Protein AF-A0A3N1KIN8-F1 (afdb_monomer)

Foldseek 3Di:
DDDPDDAPQFPDDDPQEGEGEDADLEDWFAPSNLVVLPDDDPRHAYEYEYEQSHWYAQLRVVSCVVSVHFYWYQYPVRWIAGLPQRHTDPDPNSSSDRPDDDPPPPDPPPDPDGDADAEDPPWAKKKKKKWKFWAFPDPPDWPCPLQQLLQCLFQVDHWQFKDQTPPTDDGDDRNVVVVVQVVPPQDKGKMWIHDRQKTWIWIWHDDPGTIMIIIIMIGTQDPDDPDPDDPDDSFQSSLVSNLVSVLVCQAVTFIAKMWMKIFIDDSSNIGGSGDGDDIATFKMKHTQLRCVVLVDDQVLQPAPDRWDWGHDPLRTITIDTQATPVGGSPVSVVSRVVSSPDVSVCLSPDPPVCVSRVCVCVVSVVNPPDDPDPDPPPPDDDDDDDDDDDD

Mean predicted aligned error: 9.49 Å

Sequence (391 aa):
MGTPIRHPLIDAVSARVVRVDSWSRVVRLSAPLADLLARRRGRRRIVLVTGESSRLTVGTRAALVHAGAAWAVRDEHGDLRDGLTGSPYADLDSAGWPPSPPEDLSRQEVAPEPIVVQEAVDTIAQLSVDLTVLHRPDHDTTLGGAVEVLSRAVAGATPDRWGETEPLRRPWDRWVLTQSARHAAPELVRVVVEGPGLSGTLTARVTENGIEETTALTITVPAVTPAGGGETDPVDAAVGRLTEALSEIARTSVPTFALVVAREGEPDRSVRAVTYPPPNPVVLLIGAPSVQRLGLTVSTIPVPRPVTVVGRPRLPAYVVPLGDAATSGWDALHDTLDAVGPERLAEMVSPPLLEAWEDDLDEHDLLHEHWRADTDASASDTDEEAPPGAP

pLDDT: mean 83.65, std 17.9, range [36.03, 98.31]

Radius of gyration: 24.54 Å; Cα contacts (8 Å, |Δi|>4): 753; chains: 1; bounding box: 105×57×59 Å

Structure (mmCIF, N/CA/C/O backbone):
data_AF-A0A3N1KIN8-F1
#
_entry.id   AF-A0A3N1KIN8-F1
#
loop_
_atom_site.group_PDB
_atom_site.id
_atom_site.type_symbol
_atom_site.label_atom_id
_atom_site.label_alt_id
_atom_site.label_comp_id
_atom_site.label_asym_id
_atom_site.label_entity_id
_atom_site.label_seq_id
_atom_site.pdbx_PDB_ins_code
_atom_site.Cartn_x
_atom_site.Cartn_y
_atom_site.Cartn_z
_atom_site.occupancy
_atom_site.B_iso_or_equiv
_atom_site.auth_seq_id
_atom_site.auth_comp_id
_atom_site.auth_asym_id
_atom_site.auth_atom_id
_atom_site.pdbx_PDB_model_num
ATOM 1 N N . MET A 1 1 ? 16.669 -29.750 -15.609 1.00 39.16 1 MET A N 1
ATOM 2 C CA . MET A 1 1 ? 16.759 -28.522 -16.430 1.00 39.16 1 MET A CA 1
ATOM 3 C C . MET A 1 1 ? 15.415 -27.823 -16.359 1.00 39.16 1 MET A C 1
ATOM 5 O O . MET A 1 1 ? 14.442 -28.398 -16.821 1.00 39.16 1 MET A O 1
ATOM 9 N N . GLY A 1 2 ? 15.331 -26.662 -15.704 1.00 47.56 2 GLY A N 1
ATOM 10 C CA . GLY A 1 2 ? 14.076 -25.907 -15.634 1.00 47.56 2 GLY A CA 1
ATOM 11 C C . GLY A 1 2 ? 13.705 -25.361 -17.011 1.00 47.56 2 GLY A C 1
ATOM 12 O O . GLY A 1 2 ? 14.577 -24.860 -17.721 1.00 47.56 2 GLY A O 1
ATOM 13 N N . THR A 1 3 ? 12.437 -25.489 -17.394 1.00 50.44 3 THR A N 1
ATOM 14 C CA . THR A 1 3 ? 11.891 -24.977 -18.654 1.00 50.44 3 THR A CA 1
ATOM 15 C C . THR A 1 3 ? 12.267 -23.498 -18.823 1.00 50.44 3 THR A C 1
ATOM 17 O O . THR A 1 3 ? 12.082 -22.725 -17.878 1.00 50.44 3 THR A O 1
ATOM 20 N N . PRO A 1 4 ? 12.816 -23.068 -19.976 1.00 59.78 4 PRO A N 1
ATOM 21 C CA . PRO A 1 4 ? 13.121 -21.660 -20.192 1.00 59.78 4 PRO A CA 1
ATOM 22 C C . PRO A 1 4 ? 11.828 -20.849 -20.089 1.00 59.78 4 PRO A C 1
ATOM 24 O O . PRO A 1 4 ? 10.831 -21.177 -20.733 1.00 59.78 4 PRO A O 1
ATOM 27 N N . ILE A 1 5 ? 11.844 -19.798 -19.269 1.00 66.25 5 ILE A N 1
ATOM 28 C CA . ILE A 1 5 ? 10.717 -18.876 -19.140 1.00 66.25 5 ILE A CA 1
ATOM 29 C C . ILE A 1 5 ? 10.593 -18.152 -20.480 1.00 66.25 5 ILE A C 1
ATOM 31 O O . ILE A 1 5 ? 11.391 -17.274 -20.791 1.00 66.25 5 ILE A O 1
ATOM 35 N N . ARG A 1 6 ? 9.625 -18.563 -21.299 1.00 81.06 6 ARG A N 1
ATOM 36 C CA . ARG A 1 6 ? 9.268 -17.873 -22.537 1.00 81.06 6 ARG A CA 1
ATOM 37 C C . ARG A 1 6 ? 8.105 -16.945 -22.237 1.00 81.06 6 ARG A C 1
ATOM 39 O O . ARG A 1 6 ? 7.020 -17.409 -21.889 1.00 81.06 6 ARG A O 1
ATOM 46 N N . HIS A 1 7 ? 8.346 -15.649 -22.350 1.00 90.06 7 HIS A N 1
ATOM 47 C CA . HIS A 1 7 ? 7.322 -14.626 -22.207 1.00 90.06 7 HIS A CA 1
ATOM 48 C C . HIS A 1 7 ? 7.693 -13.425 -23.090 1.00 90.06 7 HIS A C 1
ATOM 50 O O . HIS A 1 7 ? 8.867 -13.061 -23.114 1.00 90.06 7 HIS A O 1
ATOM 56 N N . PRO A 1 8 ? 6.738 -12.808 -23.811 1.00 91.75 8 PRO A N 1
ATOM 57 C CA . PRO A 1 8 ? 7.026 -11.754 -24.791 1.00 91.75 8 PRO A CA 1
ATOM 58 C C . PRO A 1 8 ? 7.657 -10.486 -24.200 1.00 91.75 8 PRO A C 1
ATOM 60 O O . PRO A 1 8 ? 8.346 -9.779 -24.916 1.00 91.75 8 PRO A O 1
ATOM 63 N N . LEU A 1 9 ? 7.444 -10.209 -22.910 1.00 94.38 9 LEU A N 1
ATOM 64 C CA . LEU A 1 9 ? 8.088 -9.087 -22.204 1.00 94.38 9 LEU A CA 1
ATOM 65 C C . LEU A 1 9 ? 9.525 -9.355 -21.731 1.00 94.38 9 LEU A C 1
ATOM 67 O O . LEU A 1 9 ? 10.092 -8.517 -21.045 1.00 94.38 9 LEU A O 1
ATOM 71 N N . ILE A 1 10 ? 10.090 -10.538 -21.970 1.00 95.31 10 ILE A N 1
ATOM 72 C CA . ILE A 1 10 ? 11.454 -10.822 -21.514 1.00 95.31 10 ILE A CA 1
ATOM 73 C C . ILE A 1 10 ? 12.436 -10.317 -22.561 1.00 95.31 10 ILE A C 1
ATOM 75 O O . ILE A 1 10 ? 12.529 -10.897 -23.642 1.00 95.31 10 ILE A O 1
ATOM 79 N N . ASP A 1 11 ? 13.208 -9.298 -22.198 1.00 95.38 11 ASP A N 1
ATOM 80 C CA . ASP A 1 11 ? 14.265 -8.747 -23.049 1.00 95.38 11 ASP A CA 1
ATOM 81 C C . ASP A 1 11 ? 15.576 -9.523 -22.896 1.00 95.38 11 ASP A C 1
ATOM 83 O O . ASP A 1 11 ? 16.303 -9.741 -23.865 1.00 95.38 11 ASP A O 1
ATOM 87 N N . ALA A 1 12 ? 15.880 -9.985 -21.678 1.00 93.75 12 ALA A N 1
ATOM 88 C CA . ALA A 1 12 ? 17.061 -10.800 -21.410 1.00 93.75 12 ALA A CA 1
ATOM 89 C C . ALA A 1 12 ? 16.883 -11.708 -20.186 1.00 93.75 12 ALA A C 1
ATOM 91 O O . ALA A 1 12 ? 16.099 -11.436 -19.274 1.00 93.75 12 ALA A O 1
ATOM 92 N N . VAL A 1 13 ? 17.660 -12.789 -20.146 1.00 92.62 13 VAL A N 1
ATOM 93 C CA . VAL A 1 13 ? 17.747 -13.696 -18.996 1.00 92.62 13 VAL A CA 1
ATOM 94 C C . VAL A 1 13 ? 19.211 -13.936 -18.673 1.00 92.62 13 VAL A C 1
ATOM 96 O O . VAL A 1 13 ? 19.989 -14.290 -19.555 1.00 92.62 13 VAL A O 1
ATOM 99 N N . SER A 1 14 ? 19.567 -13.794 -17.403 1.00 90.88 14 SER A N 1
ATOM 100 C CA . SER A 1 14 ? 20.903 -14.073 -16.884 1.00 90.88 14 SER A CA 1
ATOM 101 C C . SER A 1 14 ? 20.879 -15.233 -15.876 1.00 90.88 14 SER A C 1
ATOM 103 O O . SER A 1 14 ? 19.905 -15.998 -15.773 1.00 90.88 14 SER A O 1
ATOM 105 N N . ALA A 1 15 ? 21.968 -15.397 -15.119 1.00 87.56 15 ALA A N 1
ATOM 106 C CA . ALA A 1 15 ? 22.037 -16.387 -14.051 1.00 87.56 15 ALA A CA 1
ATOM 107 C C . ALA A 1 15 ? 21.020 -16.089 -12.936 1.00 87.56 15 ALA A C 1
ATOM 109 O O . ALA A 1 15 ? 20.401 -17.022 -12.417 1.00 87.56 15 ALA A O 1
ATOM 110 N N . ARG A 1 16 ? 20.816 -14.805 -12.607 1.00 90.94 16 ARG A N 1
ATOM 111 C CA . ARG A 1 16 ? 20.023 -14.357 -11.447 1.00 90.94 16 ARG A CA 1
ATOM 112 C C . ARG A 1 16 ? 18.788 -13.543 -11.802 1.00 90.94 16 ARG A C 1
ATOM 114 O O . ARG A 1 16 ? 17.890 -13.437 -10.972 1.00 90.94 16 ARG A O 1
ATOM 121 N N . VAL A 1 17 ? 18.708 -13.003 -13.014 1.00 94.06 17 VAL A N 1
ATOM 122 C CA . VAL A 1 17 ? 17.689 -12.018 -13.378 1.00 94.06 17 VAL A CA 1
ATOM 123 C C . VAL A 1 17 ? 16.919 -12.416 -14.632 1.00 94.06 17 VAL A C 1
ATOM 125 O O . VAL A 1 17 ? 17.448 -13.008 -15.574 1.00 94.06 17 VAL A O 1
ATOM 128 N N . VAL A 1 18 ? 15.632 -12.079 -14.631 1.00 95.00 18 VAL A N 1
ATOM 129 C CA . VAL A 1 18 ? 14.815 -11.931 -15.836 1.00 95.00 18 VAL A CA 1
ATOM 130 C C . VAL A 1 18 ? 14.570 -10.439 -16.040 1.00 95.00 18 VAL A C 1
ATOM 132 O O . VAL A 1 18 ? 13.859 -9.823 -15.246 1.00 95.00 18 VAL A O 1
ATOM 135 N N . ARG A 1 19 ? 15.177 -9.867 -17.081 1.00 95.94 19 ARG A N 1
ATOM 136 C CA . ARG A 1 19 ? 15.114 -8.438 -17.395 1.00 95.94 19 ARG A CA 1
ATOM 137 C C . ARG A 1 19 ? 13.885 -8.116 -18.231 1.00 95.94 19 ARG A C 1
ATOM 139 O O . ARG A 1 19 ? 13.592 -8.829 -19.191 1.00 95.94 19 ARG A O 1
ATOM 146 N N . VAL A 1 20 ? 13.242 -7.013 -17.871 1.00 97.25 20 VAL A N 1
ATOM 147 C CA . VAL A 1 20 ? 12.168 -6.369 -18.627 1.00 97.25 20 VAL A CA 1
ATOM 148 C C . VAL A 1 20 ? 12.516 -4.895 -18.744 1.00 97.25 20 VAL A C 1
ATOM 150 O O . VAL A 1 20 ? 12.663 -4.235 -17.722 1.00 97.25 20 VAL A O 1
ATOM 153 N N . ASP A 1 21 ? 12.648 -4.368 -19.949 1.00 97.12 21 ASP A N 1
ATOM 154 C CA . ASP A 1 21 ? 12.870 -2.951 -20.198 1.00 97.12 21 ASP A CA 1
ATOM 155 C C . ASP A 1 21 ? 11.537 -2.231 -20.433 1.00 97.12 21 ASP A C 1
ATOM 157 O O . ASP A 1 21 ? 10.644 -2.708 -21.134 1.00 97.12 21 ASP A O 1
ATOM 161 N N . SER A 1 22 ? 11.405 -1.030 -19.875 1.00 96.88 22 SER A N 1
ATOM 162 C CA . SER A 1 22 ? 10.312 -0.117 -20.191 1.00 96.88 22 SER A CA 1
ATOM 163 C C . SER A 1 22 ? 10.842 1.287 -20.438 1.00 96.88 22 SER A C 1
ATOM 165 O O . SER A 1 22 ? 11.541 1.871 -19.614 1.00 96.88 22 SER A O 1
ATOM 167 N N . TRP A 1 23 ? 10.432 1.851 -21.569 1.00 94.31 23 TRP A N 1
ATOM 168 C CA . TRP A 1 23 ? 10.752 3.219 -21.988 1.00 94.31 23 TRP A CA 1
ATOM 169 C C . TRP A 1 23 ? 9.580 4.185 -21.761 1.00 94.31 23 TRP A C 1
ATOM 171 O O . TRP A 1 23 ? 9.584 5.318 -22.239 1.00 94.31 23 TRP A O 1
ATOM 181 N N . SER A 1 24 ? 8.531 3.722 -21.077 1.00 96.44 24 SER A N 1
ATOM 182 C CA . SER A 1 24 ? 7.330 4.517 -20.833 1.00 96.44 24 SER A CA 1
ATOM 183 C C . SER A 1 24 ? 7.568 5.517 -19.707 1.00 96.44 24 SER A C 1
ATOM 185 O O . SER A 1 24 ? 7.981 5.126 -18.621 1.00 96.44 24 SER A O 1
ATOM 187 N N . ARG A 1 25 ? 7.186 6.784 -19.918 1.00 96.50 25 ARG A N 1
ATOM 188 C CA . ARG A 1 25 ? 7.191 7.799 -18.845 1.00 96.50 25 ARG A CA 1
ATOM 189 C C . ARG A 1 25 ? 6.332 7.393 -17.648 1.00 96.50 25 ARG A C 1
ATOM 191 O O . ARG A 1 25 ? 6.679 7.705 -16.520 1.00 96.50 25 ARG A O 1
ATOM 198 N N . VAL A 1 26 ? 5.220 6.699 -17.892 1.00 97.56 26 VAL A N 1
ATOM 199 C CA . VAL A 1 26 ? 4.364 6.120 -16.851 1.00 97.56 26 VAL A CA 1
ATOM 200 C C . VAL A 1 26 ? 4.258 4.625 -17.104 1.00 97.56 26 VAL A C 1
ATOM 202 O O . VAL A 1 26 ? 3.657 4.204 -18.094 1.00 97.56 26 VAL A O 1
ATOM 205 N N . VAL A 1 27 ? 4.849 3.822 -16.224 1.00 98.12 27 VAL A N 1
ATOM 206 C CA . VAL A 1 27 ? 4.794 2.364 -16.308 1.00 98.12 27 VAL A CA 1
ATOM 207 C C . VAL A 1 27 ? 3.574 1.871 -15.542 1.00 98.12 27 VAL A C 1
ATOM 209 O O . VAL A 1 27 ? 3.478 2.010 -14.321 1.00 98.12 27 VAL A O 1
ATOM 212 N N . ARG A 1 28 ? 2.632 1.307 -16.295 1.00 97.25 28 ARG A N 1
ATOM 213 C CA . ARG A 1 28 ? 1.362 0.765 -15.807 1.00 97.25 28 ARG A CA 1
ATOM 214 C C . ARG A 1 28 ? 1.420 -0.752 -15.685 1.00 97.25 28 ARG A C 1
ATOM 216 O O . ARG A 1 28 ? 2.148 -1.408 -16.439 1.00 97.25 28 ARG A O 1
ATOM 223 N N . LEU A 1 29 ? 0.579 -1.315 -14.818 1.00 97.31 29 LEU A N 1
ATOM 224 C CA . LEU A 1 29 ? 0.452 -2.756 -14.635 1.00 97.31 29 LEU A CA 1
ATOM 225 C C . LEU A 1 29 ? -0.339 -3.365 -15.795 1.00 97.31 29 LEU A C 1
ATOM 227 O O . LEU A 1 29 ? -1.499 -3.738 -15.655 1.00 97.31 29 LEU A O 1
ATOM 231 N N . SER A 1 30 ? 0.273 -3.424 -16.974 1.00 96.81 30 SER A N 1
ATOM 232 C CA . SER A 1 30 ? -0.341 -4.041 -18.151 1.00 96.81 30 SER A CA 1
ATOM 233 C C . SER A 1 30 ? -0.587 -5.538 -17.934 1.00 96.81 30 SER A C 1
ATOM 235 O O . SER A 1 30 ? 0.135 -6.185 -17.175 1.00 96.81 30 SER A O 1
ATOM 237 N N . ALA A 1 31 ? -1.558 -6.118 -18.646 1.00 95.50 31 ALA A N 1
ATOM 238 C CA . ALA A 1 31 ? -1.853 -7.548 -18.538 1.00 95.50 31 ALA A CA 1
ATOM 239 C C . ALA A 1 31 ? -0.645 -8.469 -18.808 1.00 95.50 31 ALA A C 1
ATOM 241 O O . ALA A 1 31 ? -0.429 -9.383 -18.014 1.00 95.50 31 ALA A O 1
ATOM 242 N N . PRO A 1 32 ? 0.213 -8.221 -19.823 1.00 95.69 32 PRO A N 1
ATOM 243 C CA . PRO A 1 32 ? 1.425 -9.020 -19.995 1.00 95.69 32 PRO A CA 1
ATOM 244 C C . PRO A 1 32 ? 2.419 -8.857 -18.836 1.00 95.69 32 PRO A C 1
ATOM 246 O O . PRO A 1 32 ? 3.106 -9.811 -18.482 1.00 95.69 32 PRO A O 1
ATOM 249 N N . LEU A 1 33 ? 2.515 -7.670 -18.224 1.00 96.31 33 LEU A N 1
ATOM 250 C CA . LEU A 1 33 ? 3.395 -7.466 -17.070 1.00 96.31 33 LEU A CA 1
ATOM 251 C C . LEU A 1 33 ? 2.851 -8.189 -15.835 1.00 96.31 33 LEU A C 1
ATOM 253 O O . LEU A 1 33 ? 3.618 -8.838 -15.132 1.00 96.31 33 LEU A O 1
ATOM 257 N N . ALA A 1 34 ? 1.541 -8.137 -15.601 1.00 95.06 34 ALA A N 1
ATOM 258 C CA . ALA A 1 34 ? 0.896 -8.879 -14.524 1.00 95.06 34 ALA A CA 1
ATOM 259 C C . ALA A 1 34 ? 1.066 -10.401 -14.689 1.00 95.06 34 ALA A C 1
ATOM 261 O O . ALA A 1 34 ? 1.476 -11.061 -13.736 1.00 95.06 34 ALA A O 1
ATOM 262 N N . ASP A 1 35 ? 0.853 -10.943 -15.897 1.00 94.38 35 ASP A N 1
ATOM 263 C CA . ASP A 1 35 ? 1.090 -12.365 -16.206 1.00 94.38 35 ASP A CA 1
ATOM 264 C C . ASP A 1 35 ? 2.547 -12.760 -15.946 1.00 94.38 35 ASP A C 1
ATOM 266 O O . ASP A 1 35 ? 2.829 -13.770 -15.299 1.00 94.38 35 ASP A O 1
ATOM 270 N N . LEU A 1 36 ? 3.498 -11.932 -16.389 1.00 94.69 36 LEU A N 1
ATOM 271 C CA . LEU A 1 36 ? 4.908 -12.146 -16.102 1.00 94.69 36 LEU A CA 1
ATOM 272 C C . LEU A 1 36 ? 5.139 -12.205 -14.580 1.00 94.69 36 LEU A C 1
ATOM 274 O O . LEU A 1 36 ? 5.712 -13.178 -14.087 1.00 94.69 36 LEU A O 1
ATOM 278 N N . LEU A 1 37 ? 4.687 -11.205 -13.828 1.00 92.75 37 LEU A N 1
ATOM 279 C CA . LEU A 1 37 ? 4.910 -11.122 -12.382 1.00 92.75 37 LEU A CA 1
ATOM 280 C C . LEU A 1 37 ? 4.264 -12.283 -11.601 1.00 92.75 37 LEU A C 1
ATOM 282 O O . LEU A 1 37 ? 4.812 -12.690 -10.582 1.00 92.75 37 LEU A O 1
ATOM 286 N N . ALA A 1 38 ? 3.173 -12.872 -12.101 1.00 89.38 38 ALA A N 1
ATOM 287 C CA . ALA A 1 38 ? 2.506 -14.019 -11.477 1.00 89.38 38 ALA A CA 1
ATOM 288 C C . ALA A 1 38 ? 3.238 -15.367 -11.674 1.00 89.38 38 ALA A C 1
ATOM 290 O O . ALA A 1 38 ? 3.051 -16.310 -10.902 1.00 89.38 38 ALA A O 1
ATOM 291 N N . ARG A 1 39 ? 4.090 -15.506 -12.700 1.00 87.69 39 ARG A N 1
ATOM 292 C CA . ARG A 1 39 ? 4.779 -16.780 -12.996 1.00 87.69 39 ARG A CA 1
ATOM 293 C C . ARG A 1 39 ? 5.876 -17.084 -11.979 1.00 87.69 39 ARG A C 1
ATOM 295 O O . ARG A 1 39 ? 6.774 -16.268 -11.793 1.00 87.69 39 ARG A O 1
ATOM 302 N N . ARG A 1 40 ? 5.917 -18.316 -11.453 1.00 73.94 40 ARG A N 1
ATOM 303 C CA . ARG A 1 40 ? 7.032 -18.835 -10.631 1.00 73.94 40 ARG A CA 1
ATOM 304 C C . ARG A 1 40 ? 8.363 -18.788 -11.401 1.00 73.94 40 ARG A C 1
ATOM 306 O O . ARG A 1 40 ? 8.444 -19.225 -12.548 1.00 73.94 40 ARG A O 1
ATOM 313 N N . ARG A 1 41 ? 9.424 -18.279 -10.763 1.00 70.44 41 ARG A N 1
ATOM 314 C CA . ARG A 1 41 ? 10.710 -17.939 -11.418 1.00 70.44 41 ARG A CA 1
ATOM 315 C C . ARG A 1 41 ? 11.896 -18.824 -11.021 1.00 70.44 41 ARG A C 1
ATOM 317 O O . ARG A 1 41 ? 13.025 -18.580 -11.454 1.00 70.44 41 ARG A O 1
ATOM 324 N N . GLY A 1 42 ? 11.671 -19.850 -10.201 1.00 74.62 42 GLY A N 1
ATOM 325 C CA . GLY A 1 42 ? 12.764 -20.598 -9.581 1.00 74.62 42 GLY A CA 1
ATOM 326 C C . GLY A 1 42 ? 13.649 -19.655 -8.760 1.00 74.62 42 GLY A C 1
ATOM 327 O O . GLY A 1 42 ? 13.152 -18.974 -7.877 1.00 74.62 42 GLY A O 1
ATOM 328 N N . ARG A 1 43 ? 14.948 -19.594 -9.077 1.00 82.12 43 ARG A N 1
ATOM 329 C CA . ARG A 1 43 ? 15.940 -18.766 -8.363 1.00 82.12 43 ARG A CA 1
ATOM 330 C C . ARG A 1 43 ? 16.158 -17.365 -8.953 1.00 82.12 43 ARG A C 1
ATOM 332 O O . ARG A 1 43 ? 17.033 -16.657 -8.472 1.00 82.12 43 ARG A O 1
ATOM 339 N N . ARG A 1 44 ? 15.452 -16.994 -10.029 1.00 90.38 44 ARG A N 1
ATOM 340 C CA . ARG A 1 44 ? 15.672 -15.707 -10.709 1.00 90.38 44 ARG A CA 1
ATOM 341 C C . ARG A 1 44 ? 14.698 -14.642 -10.221 1.00 90.38 44 ARG A C 1
ATOM 343 O O . ARG A 1 44 ? 13.503 -14.912 -10.136 1.00 90.38 44 ARG A O 1
ATOM 350 N N . ARG A 1 45 ? 15.183 -13.422 -10.008 1.00 92.19 45 ARG A N 1
ATOM 351 C CA . ARG A 1 45 ? 14.353 -12.247 -9.716 1.00 92.19 45 ARG A CA 1
ATOM 352 C C . ARG A 1 45 ? 13.955 -11.545 -11.013 1.00 92.19 45 ARG A C 1
ATOM 354 O O . ARG A 1 45 ? 14.725 -11.512 -11.972 1.00 92.19 45 ARG A O 1
ATOM 361 N N . ILE A 1 46 ? 12.745 -11.004 -11.076 1.00 94.75 46 ILE A N 1
ATOM 362 C CA . ILE A 1 46 ? 12.343 -10.127 -12.185 1.00 94.75 46 ILE A CA 1
ATOM 363 C C . ILE A 1 46 ? 12.905 -8.744 -11.898 1.00 94.75 46 ILE A C 1
ATOM 365 O O . ILE A 1 46 ? 12.727 -8.250 -10.790 1.00 94.75 46 ILE A O 1
ATOM 369 N N . VAL A 1 47 ? 13.551 -8.124 -12.879 1.00 96.38 47 VAL A N 1
ATOM 370 C CA . VAL A 1 47 ? 14.042 -6.750 -12.762 1.00 96.38 47 VAL A CA 1
ATOM 371 C C . VAL A 1 47 ? 13.420 -5.927 -13.879 1.00 96.38 47 VAL A C 1
ATOM 373 O O . VAL A 1 47 ? 13.715 -6.146 -15.057 1.00 96.38 47 VAL A O 1
ATOM 376 N N . LEU A 1 48 ? 12.535 -5.008 -13.495 1.00 97.94 48 LEU A N 1
ATOM 377 C CA . LEU A 1 48 ? 12.013 -3.978 -14.383 1.00 97.94 48 LEU A CA 1
ATOM 378 C C . LEU A 1 48 ? 13.059 -2.869 -14.482 1.00 97.94 48 LEU A C 1
ATOM 380 O O . LEU A 1 48 ? 13.370 -2.238 -13.477 1.00 97.94 48 LEU A O 1
ATOM 384 N N . VAL A 1 49 ? 13.583 -2.632 -15.678 1.00 98.06 49 VAL A N 1
ATOM 385 C CA . VAL A 1 49 ? 14.559 -1.585 -15.965 1.00 98.06 49 VAL A CA 1
ATOM 386 C C . VAL A 1 49 ? 13.860 -0.420 -16.655 1.00 98.06 49 VAL A C 1
ATOM 388 O O . VAL A 1 49 ? 13.197 -0.606 -17.676 1.00 98.06 49 VAL A O 1
ATOM 391 N N . THR A 1 50 ? 14.012 0.786 -16.116 1.00 98.31 50 THR A N 1
ATOM 392 C CA . THR A 1 50 ? 13.449 2.017 -16.695 1.00 98.31 50 THR A CA 1
ATOM 393 C C . THR A 1 50 ? 14.507 3.111 -16.815 1.00 98.31 50 THR A C 1
ATOM 395 O O . THR A 1 50 ? 15.566 3.013 -16.205 1.00 98.31 50 THR A O 1
ATOM 398 N N . GLY A 1 51 ? 14.220 4.178 -17.565 1.00 96.38 51 GLY A N 1
ATOM 399 C CA . GLY A 1 51 ? 15.001 5.424 -17.485 1.00 96.38 51 GLY A CA 1
ATOM 400 C C . GLY A 1 51 ? 14.566 6.307 -16.308 1.00 96.38 51 GLY A C 1
ATOM 401 O O . GLY A 1 51 ? 13.467 6.117 -15.779 1.00 96.38 51 GLY A O 1
ATOM 402 N N . GLU A 1 52 ? 15.376 7.303 -15.941 1.00 93.75 52 GLU A N 1
ATOM 403 C CA . GLU A 1 52 ? 15.161 8.172 -14.761 1.00 93.75 52 GLU A CA 1
ATOM 404 C C . GLU A 1 52 ? 13.875 9.003 -14.792 1.00 93.75 52 GLU A C 1
ATOM 406 O O . GLU A 1 52 ? 13.281 9.282 -13.755 1.00 93.75 52 GLU A O 1
ATOM 411 N N . SER A 1 53 ? 13.398 9.358 -15.986 1.00 93.06 53 SER A N 1
ATOM 412 C CA . SER A 1 53 ? 12.143 10.106 -16.158 1.00 93.06 53 SER A CA 1
ATOM 413 C C . SER A 1 53 ? 10.881 9.238 -16.051 1.00 93.06 53 SER A C 1
ATOM 415 O O . SER A 1 53 ? 9.767 9.744 -16.219 1.00 93.06 53 SER A O 1
ATOM 417 N N . SER A 1 54 ? 11.036 7.934 -15.802 1.00 97.00 54 SER A N 1
ATOM 418 C CA . SER A 1 54 ? 9.916 7.002 -15.668 1.00 97.00 54 SER A CA 1
ATOM 419 C C . SER A 1 54 ? 9.361 7.023 -14.249 1.00 97.00 54 SER A C 1
ATOM 421 O O . SER A 1 54 ? 10.105 7.105 -13.273 1.00 97.00 54 SER A O 1
ATOM 423 N N . ARG A 1 55 ? 8.044 6.873 -14.130 1.00 96.75 55 ARG A N 1
ATOM 424 C CA . ARG A 1 55 ? 7.357 6.672 -12.853 1.00 96.75 55 ARG A CA 1
ATOM 425 C C . ARG A 1 55 ? 6.484 5.434 -12.890 1.00 96.75 55 ARG A C 1
ATOM 427 O O . ARG A 1 55 ? 5.936 5.088 -13.940 1.00 96.75 55 ARG A O 1
ATOM 434 N N . LEU A 1 56 ? 6.350 4.764 -11.753 1.00 98.12 56 LEU A N 1
ATOM 435 C CA . LEU A 1 56 ? 5.492 3.592 -11.620 1.00 98.12 56 LEU A CA 1
ATOM 436 C C . LEU A 1 56 ? 4.146 4.014 -11.045 1.00 98.12 56 LEU A C 1
ATOM 438 O O . LEU A 1 56 ? 4.084 4.765 -10.075 1.00 98.12 56 LEU A O 1
ATOM 442 N N . THR A 1 57 ? 3.056 3.508 -11.606 1.00 97.25 57 THR A N 1
ATOM 443 C CA . THR A 1 57 ? 1.749 3.605 -10.946 1.00 97.25 57 THR A CA 1
ATOM 444 C C . THR A 1 57 ? 1.743 2.805 -9.640 1.00 97.25 57 THR A C 1
ATOM 446 O O . THR A 1 57 ? 2.551 1.885 -9.457 1.00 97.25 57 THR A O 1
ATOM 449 N N . VAL A 1 58 ? 0.793 3.104 -8.746 1.00 93.75 58 VAL A N 1
ATOM 450 C CA . VAL A 1 58 ? 0.586 2.333 -7.502 1.00 93.75 58 VAL A CA 1
ATOM 451 C C . VAL A 1 58 ? 0.417 0.844 -7.811 1.00 93.75 58 VAL A C 1
ATOM 453 O O . VAL A 1 58 ? 1.051 0.004 -7.174 1.00 93.75 58 VAL A O 1
ATOM 456 N N . GLY A 1 59 ? -0.357 0.518 -8.853 1.00 94.50 59 GLY A N 1
ATOM 457 C CA . GLY A 1 59 ? -0.578 -0.856 -9.298 1.00 94.50 59 GLY A CA 1
ATOM 458 C C . GLY A 1 59 ? 0.707 -1.577 -9.703 1.00 94.50 59 GLY A C 1
ATOM 459 O O . GLY A 1 59 ? 0.949 -2.698 -9.250 1.00 94.50 59 GLY A O 1
ATOM 460 N N . THR A 1 60 ? 1.560 -0.938 -10.511 1.00 97.12 60 THR A N 1
ATOM 461 C CA . THR A 1 60 ? 2.854 -1.513 -10.916 1.00 97.12 60 THR A CA 1
ATOM 462 C C . THR A 1 60 ? 3.776 -1.696 -9.721 1.00 97.12 60 THR A C 1
ATOM 464 O O . THR A 1 60 ? 4.336 -2.777 -9.549 1.00 97.12 60 THR A O 1
ATOM 467 N N . ARG A 1 61 ? 3.908 -0.671 -8.868 1.00 95.25 61 ARG A N 1
ATOM 468 C CA . ARG A 1 61 ? 4.754 -0.730 -7.669 1.00 95.25 61 ARG A CA 1
ATOM 469 C C . ARG A 1 61 ? 4.331 -1.883 -6.758 1.00 95.25 61 ARG A C 1
ATOM 471 O O . ARG A 1 61 ? 5.166 -2.706 -6.392 1.00 95.25 61 ARG A O 1
ATOM 478 N N . ALA A 1 62 ? 3.040 -1.980 -6.444 1.00 91.94 62 ALA A N 1
ATOM 479 C CA . ALA A 1 62 ? 2.499 -3.047 -5.608 1.00 91.94 62 ALA A CA 1
ATOM 480 C C . ALA A 1 62 ? 2.714 -4.435 -6.233 1.00 91.94 62 ALA A C 1
ATOM 482 O O . ALA A 1 62 ? 3.066 -5.382 -5.533 1.00 91.94 62 ALA A O 1
ATOM 483 N N . ALA A 1 63 ? 2.566 -4.563 -7.557 1.00 93.75 63 ALA A N 1
ATOM 484 C CA . ALA A 1 63 ? 2.818 -5.820 -8.261 1.00 93.75 63 ALA A CA 1
ATOM 485 C C . ALA A 1 63 ? 4.279 -6.269 -8.167 1.00 93.75 63 ALA A C 1
ATOM 487 O O . ALA A 1 63 ? 4.537 -7.459 -7.992 1.00 93.75 63 ALA A O 1
ATOM 488 N N . LEU A 1 64 ? 5.223 -5.331 -8.289 1.00 93.44 64 LEU A N 1
ATOM 489 C CA . LEU A 1 64 ? 6.648 -5.630 -8.172 1.00 93.44 64 LEU A CA 1
ATOM 490 C C . LEU A 1 64 ? 6.992 -6.103 -6.762 1.00 93.44 64 LEU A C 1
ATOM 492 O O . LEU A 1 64 ? 7.629 -7.144 -6.626 1.00 93.44 64 LEU A O 1
ATOM 496 N N . VAL A 1 65 ? 6.527 -5.384 -5.734 1.00 89.06 65 VAL A N 1
ATOM 497 C CA . VAL A 1 65 ? 6.751 -5.754 -4.327 1.00 89.06 65 VAL A CA 1
ATOM 498 C C . VAL A 1 65 ? 6.178 -7.141 -4.044 1.00 89.06 65 VAL A C 1
ATOM 500 O O . VAL A 1 65 ? 6.897 -8.009 -3.561 1.00 89.06 65 VAL A O 1
ATOM 503 N N . HIS A 1 66 ? 4.923 -7.390 -4.431 1.00 86.81 66 HIS A N 1
ATOM 504 C CA . HIS A 1 66 ? 4.271 -8.685 -4.225 1.00 86.81 66 HIS A CA 1
ATOM 505 C C . HIS A 1 66 ? 4.995 -9.838 -4.940 1.00 86.81 66 HIS A C 1
ATOM 507 O O . HIS A 1 66 ? 5.120 -10.932 -4.399 1.00 86.81 66 HIS A O 1
ATOM 513 N N . ALA A 1 67 ? 5.513 -9.599 -6.147 1.00 88.81 67 ALA A N 1
ATOM 514 C CA . ALA A 1 67 ? 6.276 -10.595 -6.896 1.00 88.81 67 ALA A CA 1
ATOM 515 C C . ALA A 1 67 ? 7.730 -10.757 -6.407 1.00 88.81 67 ALA A C 1
ATOM 517 O O . ALA A 1 67 ? 8.480 -11.548 -6.986 1.00 88.81 67 ALA A O 1
ATOM 518 N N . GLY A 1 68 ? 8.164 -9.979 -5.407 1.00 88.62 68 GLY A N 1
ATOM 519 C CA . GLY A 1 68 ? 9.566 -9.895 -4.998 1.00 88.62 68 GLY A CA 1
ATOM 520 C C . GLY A 1 68 ? 10.483 -9.407 -6.124 1.00 88.62 68 GLY A C 1
ATOM 521 O O . GLY A 1 68 ? 11.670 -9.723 -6.137 1.00 88.62 68 GLY A O 1
ATOM 522 N N . ALA A 1 69 ? 9.953 -8.679 -7.106 1.00 92.50 69 ALA A N 1
ATOM 523 C CA . ALA A 1 69 ? 10.703 -8.123 -8.225 1.00 92.50 69 ALA A CA 1
ATOM 524 C C . ALA A 1 69 ? 11.503 -6.880 -7.798 1.00 92.50 69 ALA A C 1
ATOM 526 O O . ALA A 1 69 ? 11.270 -6.309 -6.732 1.00 92.50 69 ALA A O 1
ATOM 527 N N . ALA A 1 70 ? 12.476 -6.475 -8.611 1.00 94.00 70 ALA A N 1
ATOM 528 C CA . ALA A 1 70 ? 13.229 -5.237 -8.429 1.00 94.00 70 ALA A CA 1
ATOM 529 C C . ALA A 1 70 ? 12.819 -4.197 -9.474 1.00 94.00 70 ALA A C 1
ATOM 531 O O . ALA A 1 70 ? 12.429 -4.544 -10.596 1.00 94.00 70 ALA A O 1
ATOM 532 N N . TRP A 1 71 ? 12.981 -2.928 -9.117 1.00 96.75 71 TRP A N 1
ATOM 533 C CA . TRP A 1 71 ? 12.950 -1.818 -10.055 1.00 96.75 71 TRP A CA 1
ATOM 534 C C . TRP A 1 71 ? 14.358 -1.241 -10.160 1.00 96.75 71 TRP A C 1
ATOM 536 O O . TRP A 1 71 ? 14.865 -0.668 -9.203 1.00 96.75 71 TRP A O 1
ATOM 546 N N . ALA A 1 72 ? 14.986 -1.411 -11.319 1.00 97.12 72 ALA A N 1
ATOM 547 C CA . ALA A 1 72 ? 16.260 -0.791 -11.630 1.00 97.12 72 ALA A CA 1
ATOM 548 C C . ALA A 1 72 ? 16.038 0.436 -12.517 1.00 97.12 72 ALA A C 1
ATOM 550 O O . ALA A 1 72 ? 15.281 0.404 -13.489 1.00 97.12 72 ALA A O 1
ATOM 551 N N . VAL A 1 73 ? 16.729 1.514 -12.195 1.00 97.38 73 VAL A N 1
ATOM 552 C CA . VAL A 1 73 ? 16.707 2.761 -12.946 1.00 97.38 73 VAL A CA 1
ATOM 553 C C . VAL A 1 73 ? 18.070 2.929 -13.582 1.00 97.38 73 VAL A C 1
ATOM 555 O O . VAL A 1 73 ? 19.087 2.817 -12.900 1.00 97.38 73 VAL A O 1
ATOM 558 N N . ARG A 1 74 ? 18.069 3.141 -14.896 1.00 96.50 74 ARG A N 1
ATOM 559 C CA . ARG A 1 74 ? 19.256 3.442 -15.685 1.00 96.50 74 ARG A CA 1
ATOM 560 C C . ARG A 1 74 ? 19.365 4.948 -15.875 1.00 96.50 74 ARG A C 1
ATOM 562 O O . ARG A 1 74 ? 18.407 5.558 -16.363 1.00 96.50 74 ARG A O 1
ATOM 569 N N . ASP A 1 75 ? 20.513 5.501 -15.515 1.00 92.44 75 ASP A N 1
ATOM 570 C CA . ASP A 1 75 ? 20.842 6.906 -15.749 1.00 92.44 75 ASP A CA 1
ATOM 571 C C . ASP A 1 75 ? 21.326 7.164 -17.190 1.00 92.44 75 ASP A C 1
ATOM 573 O O . ASP A 1 75 ? 21.362 6.264 -18.038 1.00 92.44 75 ASP A O 1
ATOM 577 N N . GLU A 1 76 ? 21.677 8.413 -17.493 1.00 89.44 76 GLU A N 1
ATOM 578 C CA . GLU A 1 76 ? 22.185 8.803 -18.815 1.00 89.44 76 GLU A CA 1
ATOM 579 C C . GLU A 1 76 ? 23.567 8.202 -19.148 1.00 89.44 76 GLU A C 1
ATOM 581 O O . GLU A 1 76 ? 23.896 8.047 -20.327 1.00 89.44 76 GLU A O 1
ATOM 586 N N . HIS A 1 77 ? 24.356 7.820 -18.138 1.00 90.81 77 HIS A N 1
ATOM 587 C CA . HIS A 1 77 ? 25.682 7.207 -18.290 1.00 90.81 77 HIS A CA 1
ATOM 588 C C . HIS A 1 77 ? 25.622 5.676 -18.420 1.00 90.81 77 HIS A C 1
ATOM 590 O O . HIS A 1 77 ? 26.604 5.047 -18.819 1.00 90.81 77 HIS A O 1
ATOM 596 N N . GLY A 1 78 ? 24.457 5.079 -18.159 1.00 90.50 78 GLY A N 1
ATOM 597 C CA . GLY A 1 78 ? 24.218 3.641 -18.225 1.00 90.50 78 GLY A CA 1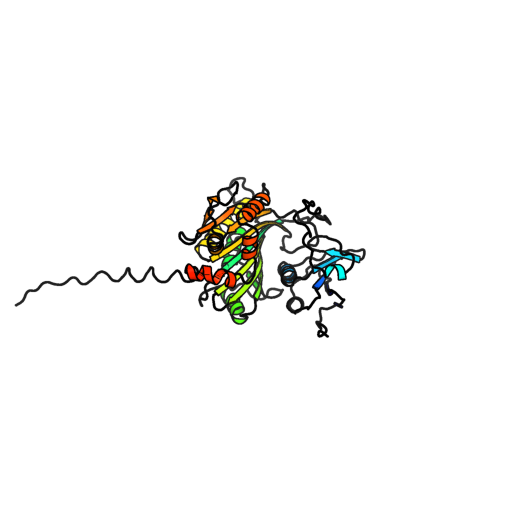
ATOM 598 C C . GLY A 1 78 ? 24.342 2.920 -16.883 1.00 90.50 78 GLY A C 1
ATOM 599 O O . GLY A 1 78 ? 24.143 1.700 -16.853 1.00 90.50 78 GLY A O 1
ATOM 600 N N . ASP A 1 79 ? 24.611 3.650 -15.802 1.00 93.88 79 ASP A N 1
ATOM 601 C CA . ASP A 1 79 ? 24.697 3.122 -14.448 1.00 93.88 79 ASP A CA 1
ATOM 602 C C . ASP A 1 79 ? 23.311 2.714 -13.944 1.00 93.88 79 ASP A C 1
ATOM 604 O O . ASP A 1 79 ? 22.280 3.284 -14.317 1.00 93.88 79 ASP A O 1
ATOM 608 N N . LEU A 1 80 ? 23.277 1.668 -13.118 1.00 95.56 80 LEU A N 1
ATOM 609 C CA . LEU A 1 80 ? 22.048 1.107 -12.572 1.00 95.56 80 LEU A CA 1
ATOM 610 C C . LEU A 1 80 ? 21.947 1.406 -11.082 1.00 95.56 80 LEU A C 1
ATOM 612 O O . LEU A 1 80 ? 22.909 1.255 -10.335 1.00 95.56 80 LEU A O 1
ATOM 616 N N . ARG A 1 81 ? 20.741 1.741 -10.635 1.00 94.81 81 ARG A N 1
ATOM 617 C CA . ARG A 1 81 ? 20.399 1.881 -9.216 1.00 94.81 81 ARG A CA 1
ATOM 618 C C . ARG A 1 81 ? 19.012 1.339 -8.927 1.00 94.81 81 ARG A C 1
ATOM 620 O O . ARG A 1 81 ? 18.192 1.218 -9.836 1.00 94.81 81 ARG A O 1
ATOM 627 N N . ASP A 1 82 ? 18.734 1.028 -7.672 1.00 93.31 82 ASP A N 1
ATOM 628 C CA . ASP A 1 82 ? 17.384 0.719 -7.225 1.00 93.31 82 ASP A CA 1
ATOM 629 C C . ASP A 1 82 ? 16.505 1.973 -7.302 1.00 93.31 82 ASP A C 1
ATOM 631 O O . ASP A 1 82 ? 16.880 3.049 -6.833 1.00 93.31 82 ASP A O 1
ATOM 635 N N . GLY A 1 83 ? 15.337 1.852 -7.928 1.00 93.19 83 GLY A N 1
ATOM 636 C CA . GLY A 1 83 ? 14.425 2.977 -8.114 1.00 93.19 83 GLY A CA 1
ATOM 637 C C . GLY A 1 83 ? 13.666 3.390 -6.852 1.00 93.19 83 GLY A C 1
ATOM 638 O O . GLY A 1 83 ? 13.132 4.495 -6.822 1.00 93.19 83 GLY A O 1
ATOM 639 N N . LEU A 1 84 ? 13.610 2.538 -5.821 1.00 86.69 84 LEU A N 1
ATOM 640 C CA . LEU A 1 84 ? 12.975 2.846 -4.537 1.00 86.69 84 LEU A CA 1
ATOM 641 C C . LEU A 1 84 ? 13.981 3.368 -3.509 1.00 86.69 84 LEU A C 1
ATOM 643 O O . LEU A 1 84 ? 13.656 4.307 -2.788 1.00 86.69 84 LEU A O 1
ATOM 647 N N . THR A 1 85 ? 15.173 2.769 -3.422 1.00 86.06 85 THR A N 1
ATOM 648 C CA . THR A 1 85 ? 16.169 3.127 -2.391 1.00 86.06 85 THR A CA 1
ATOM 649 C C . THR A 1 85 ? 17.282 4.041 -2.893 1.00 86.06 85 THR A C 1
ATOM 651 O O . THR A 1 85 ? 18.016 4.604 -2.086 1.00 86.06 85 THR A O 1
ATOM 654 N N . GLY A 1 86 ? 17.465 4.156 -4.212 1.00 90.00 86 GLY A N 1
ATOM 655 C CA . GLY A 1 86 ? 18.593 4.871 -4.814 1.00 90.00 86 GLY A CA 1
ATOM 656 C C . GLY A 1 86 ? 19.928 4.120 -4.748 1.00 90.00 86 GLY A C 1
ATOM 657 O O . GLY A 1 86 ? 20.916 4.607 -5.293 1.00 90.00 86 GLY A O 1
ATOM 658 N N . SER A 1 87 ? 19.978 2.937 -4.125 1.00 90.12 87 SER A N 1
ATOM 659 C CA . SER A 1 87 ? 21.215 2.170 -3.957 1.00 90.12 87 SER A CA 1
ATOM 660 C C . SER A 1 87 ? 21.789 1.721 -5.304 1.00 90.12 87 SER A C 1
ATOM 662 O O . SER A 1 87 ? 21.042 1.165 -6.111 1.00 90.12 87 SER A O 1
ATOM 664 N N . PRO A 1 88 ? 23.092 1.921 -5.573 1.00 92.19 88 PRO A N 1
ATOM 665 C CA . PRO A 1 88 ? 23.685 1.542 -6.848 1.00 92.19 88 PRO A CA 1
ATOM 666 C C . PRO A 1 88 ? 23.752 0.019 -6.998 1.00 92.19 88 PRO A C 1
ATOM 668 O O . PRO A 1 88 ? 24.049 -0.716 -6.054 1.00 92.19 88 PRO A O 1
ATOM 671 N N . TYR A 1 89 ? 23.530 -0.451 -8.218 1.00 92.62 89 TYR A N 1
ATOM 672 C CA . TYR A 1 89 ? 23.784 -1.820 -8.635 1.00 92.62 89 TYR A CA 1
ATOM 673 C C . TYR A 1 89 ? 25.098 -1.861 -9.415 1.00 92.62 89 TYR A C 1
ATOM 675 O O . TYR A 1 89 ? 25.244 -1.166 -10.416 1.00 92.62 89 TYR A O 1
ATOM 683 N N . ALA A 1 90 ? 26.041 -2.707 -8.989 1.00 91.75 90 ALA A N 1
ATOM 684 C CA . ALA A 1 90 ? 27.302 -2.895 -9.716 1.00 91.75 90 ALA A CA 1
ATOM 685 C C . ALA A 1 90 ? 27.067 -3.427 -11.141 1.00 91.75 90 ALA A C 1
ATOM 687 O O . ALA A 1 90 ? 27.749 -3.046 -12.088 1.00 91.75 90 ALA A O 1
ATOM 688 N N . ASP A 1 91 ? 26.078 -4.307 -11.284 1.00 91.38 91 ASP A N 1
ATOM 689 C CA . ASP A 1 91 ? 25.563 -4.800 -12.551 1.00 91.38 91 ASP A CA 1
ATOM 690 C C . ASP A 1 91 ? 24.101 -5.249 -12.393 1.00 91.38 91 ASP A C 1
ATOM 692 O O . ASP A 1 91 ? 23.525 -5.244 -11.304 1.00 91.38 91 ASP A O 1
ATOM 696 N N . LEU A 1 92 ? 23.483 -5.674 -13.494 1.00 91.38 92 LEU A N 1
ATOM 697 C CA . LEU A 1 92 ? 22.106 -6.161 -13.469 1.00 91.38 92 LEU A CA 1
ATOM 698 C C . LEU A 1 92 ? 21.927 -7.415 -12.594 1.00 91.38 92 LEU A C 1
ATOM 700 O O . LEU A 1 92 ? 20.877 -7.571 -11.978 1.00 91.38 92 LEU A O 1
ATOM 704 N N . ASP A 1 93 ? 22.918 -8.308 -12.529 1.00 92.25 93 ASP A N 1
ATOM 705 C CA . ASP A 1 93 ? 22.825 -9.548 -11.744 1.00 92.25 93 ASP A CA 1
ATOM 706 C C . ASP A 1 93 ? 22.829 -9.283 -10.237 1.00 92.25 93 ASP A C 1
A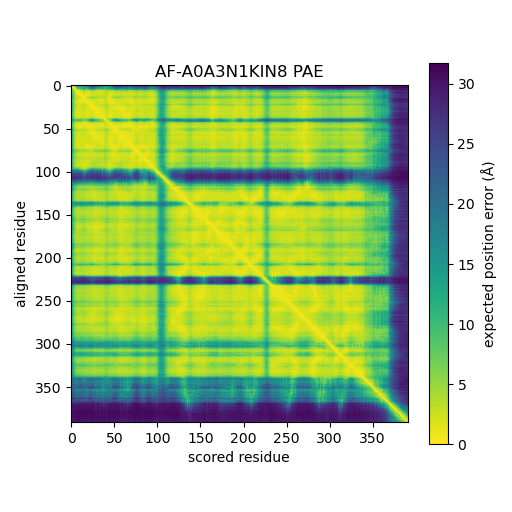TOM 708 O O . ASP A 1 93 ? 22.216 -10.044 -9.480 1.00 92.25 93 ASP A O 1
ATOM 712 N N . SER A 1 94 ? 23.437 -8.174 -9.817 1.00 91.38 94 SER A N 1
ATOM 713 C CA . SER A 1 94 ? 23.426 -7.672 -8.444 1.00 91.38 94 SER A CA 1
ATOM 714 C C . SER A 1 94 ? 22.008 -7.318 -7.983 1.00 91.38 94 SER A C 1
ATOM 716 O O . SER A 1 94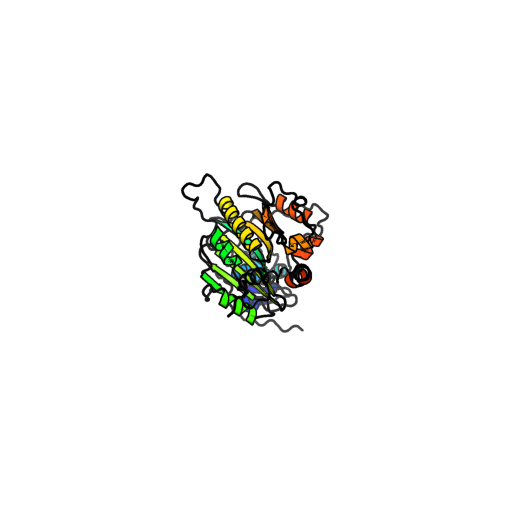 ? 21.653 -7.614 -6.845 1.00 91.38 94 SER A O 1
ATOM 718 N N . ALA A 1 95 ? 21.147 -6.821 -8.882 1.00 89.50 95 ALA A N 1
ATOM 719 C CA . ALA A 1 95 ? 19.726 -6.597 -8.592 1.00 89.50 95 ALA A CA 1
ATOM 720 C C . ALA A 1 95 ? 18.931 -7.901 -8.395 1.00 89.50 95 ALA A C 1
ATOM 722 O O . ALA A 1 95 ? 17.792 -7.880 -7.927 1.00 89.50 95 ALA A O 1
ATOM 723 N N . GLY A 1 96 ? 19.516 -9.053 -8.743 1.00 86.88 96 GLY A N 1
ATOM 724 C CA . GLY A 1 96 ? 18.925 -10.373 -8.539 1.00 86.88 96 GLY A CA 1
ATOM 725 C C . GLY A 1 96 ? 18.907 -10.838 -7.082 1.00 86.88 96 GLY A C 1
ATOM 726 O O . GLY A 1 96 ? 18.192 -11.789 -6.764 1.00 86.88 96 GLY A O 1
ATOM 727 N N . TRP A 1 97 ? 19.665 -10.185 -6.203 1.00 82.06 97 TRP A N 1
ATOM 728 C CA . TRP A 1 97 ? 19.622 -10.441 -4.769 1.00 82.06 97 TRP A CA 1
ATOM 729 C C . TRP A 1 97 ? 18.513 -9.614 -4.112 1.00 82.06 97 TRP A C 1
ATOM 731 O O . TRP A 1 97 ? 18.309 -8.458 -4.493 1.00 82.06 97 TRP A O 1
ATOM 741 N N . PRO A 1 98 ? 17.762 -10.175 -3.148 1.00 68.94 98 PRO A N 1
ATOM 742 C CA . PRO A 1 98 ? 16.966 -9.335 -2.267 1.00 68.94 98 PRO A CA 1
ATOM 743 C C . PRO A 1 98 ? 17.911 -8.417 -1.470 1.00 68.94 98 PRO A C 1
ATOM 745 O O . PRO A 1 98 ? 19.069 -8.788 -1.263 1.00 68.94 98 PRO A O 1
ATOM 748 N N . PRO A 1 99 ? 17.449 -7.243 -1.013 1.00 60.78 99 PRO A N 1
ATOM 749 C CA . PRO A 1 99 ? 18.206 -6.462 -0.042 1.00 60.78 99 PRO A CA 1
ATOM 750 C C . PRO A 1 99 ? 18.499 -7.354 1.170 1.00 60.78 99 PRO A C 1
ATOM 752 O O . PRO A 1 99 ? 17.566 -7.913 1.751 1.00 60.78 99 PRO A O 1
ATOM 755 N N . SER A 1 100 ? 19.772 -7.551 1.519 1.00 50.38 100 SER A N 1
ATOM 756 C CA . SER A 1 100 ? 20.111 -8.265 2.750 1.00 50.38 100 SER A CA 1
ATOM 757 C C . SER A 1 100 ? 19.680 -7.403 3.940 1.00 50.38 100 SER A C 1
ATOM 759 O O . SER A 1 100 ? 20.039 -6.222 3.966 1.00 50.38 100 SER A O 1
ATOM 761 N N . PRO A 1 101 ? 18.942 -7.942 4.928 1.00 45.06 101 PRO A N 1
ATOM 762 C CA . PRO A 1 101 ? 18.881 -7.286 6.226 1.00 45.06 101 PRO A CA 1
ATOM 763 C C . PRO A 1 101 ? 20.312 -7.193 6.787 1.00 45.06 101 PRO A C 1
ATOM 765 O O . PRO A 1 101 ? 21.135 -8.059 6.467 1.00 45.06 101 PRO A O 1
ATOM 768 N N . PRO A 1 102 ? 20.645 -6.160 7.580 1.00 45.53 102 PRO A N 1
ATOM 769 C CA . PRO A 1 102 ? 21.956 -6.082 8.215 1.00 45.53 102 PRO A CA 1
ATOM 770 C C . PRO A 1 102 ? 22.212 -7.377 9.002 1.00 45.53 102 PRO A C 1
ATOM 772 O O . PRO A 1 102 ? 21.379 -7.795 9.804 1.00 45.53 102 PRO A O 1
ATOM 775 N N . GLU A 1 103 ? 23.338 -8.043 8.721 1.00 40.31 103 GLU A N 1
ATOM 776 C CA . GLU A 1 103 ? 23.657 -9.396 9.217 1.00 40.31 103 GLU A CA 1
ATOM 777 C C . GLU A 1 103 ? 23.890 -9.454 10.739 1.00 40.31 103 GLU A C 1
ATOM 779 O O . GLU A 1 103 ? 24.055 -10.539 11.292 1.00 40.31 103 GLU A O 1
ATOM 784 N N . ASP A 1 104 ? 23.874 -8.312 11.432 1.00 39.50 104 ASP A N 1
ATOM 785 C CA . ASP A 1 104 ? 24.168 -8.231 12.857 1.00 39.50 104 ASP A CA 1
ATOM 786 C C . ASP A 1 104 ? 23.340 -7.135 13.555 1.00 39.50 104 ASP A C 1
ATOM 788 O O . ASP A 1 104 ? 23.807 -6.022 13.776 1.00 39.50 104 ASP A O 1
ATOM 792 N N . LEU A 1 105 ? 22.101 -7.454 13.952 1.00 44.75 105 LEU A N 1
ATOM 793 C CA . LEU A 1 105 ? 21.281 -6.578 14.810 1.00 44.75 105 LEU A CA 1
ATOM 794 C C . LEU A 1 105 ? 21.898 -6.370 16.214 1.00 44.75 105 LEU A C 1
ATOM 796 O O . LEU A 1 105 ? 21.393 -5.561 16.989 1.00 44.75 105 LEU A O 1
ATOM 800 N N . SER A 1 106 ? 22.967 -7.105 16.565 1.00 40.66 106 SER A N 1
ATOM 801 C CA . SER A 1 106 ? 23.656 -6.998 17.859 1.00 40.66 106 SER A CA 1
ATOM 802 C C . SER A 1 106 ? 24.790 -5.969 17.869 1.00 40.66 106 SER A C 1
ATOM 804 O O . SER A 1 106 ? 25.232 -5.541 18.940 1.00 40.66 106 SER A O 1
ATOM 806 N N . ARG A 1 107 ? 25.228 -5.500 16.694 1.00 39.38 107 ARG A N 1
ATOM 807 C CA . ARG A 1 107 ? 26.027 -4.279 16.587 1.00 39.38 107 ARG A CA 1
ATOM 808 C C . ARG A 1 107 ? 25.082 -3.108 16.383 1.00 39.38 107 ARG A C 1
ATOM 810 O O . ARG A 1 107 ? 24.281 -3.109 15.459 1.00 39.38 107 ARG A O 1
ATOM 817 N N . GLN A 1 108 ? 25.249 -2.062 17.191 1.00 38.75 108 GLN A N 1
ATOM 818 C CA . GLN A 1 108 ? 24.852 -0.699 16.823 1.00 38.75 108 GLN A CA 1
ATOM 819 C C . GLN A 1 108 ? 25.675 -0.243 15.598 1.00 38.75 108 GLN A C 1
ATOM 821 O O . GLN A 1 108 ? 26.459 0.701 15.674 1.00 38.75 108 GLN A O 1
ATOM 826 N N . GLU A 1 109 ? 25.584 -0.947 14.472 1.00 42.88 109 GLU A N 1
ATOM 827 C CA . GLU A 1 109 ? 26.006 -0.408 13.192 1.00 42.88 109 GLU A CA 1
ATOM 828 C C . GLU A 1 109 ? 24.920 0.580 12.784 1.00 42.88 109 GLU A C 1
ATOM 830 O O . GLU A 1 109 ? 23.769 0.219 12.546 1.00 42.88 109 GLU A O 1
ATOM 835 N N . VAL A 1 110 ? 25.298 1.859 12.819 1.00 44.06 110 VAL A N 1
ATOM 836 C CA . VAL A 1 110 ? 24.523 2.989 12.311 1.00 44.06 110 VAL A CA 1
ATOM 837 C C . VAL A 1 110 ? 23.886 2.560 10.992 1.00 44.06 110 VAL A C 1
ATOM 839 O O . VAL A 1 110 ? 24.609 2.199 10.061 1.00 44.06 110 VAL A O 1
ATOM 842 N N . ALA A 1 111 ? 22.550 2.552 10.930 1.00 51.00 111 ALA A N 1
ATOM 843 C CA . ALA A 1 111 ? 21.845 2.280 9.685 1.00 51.00 111 ALA A CA 1
ATOM 844 C C . ALA A 1 111 ? 22.456 3.178 8.596 1.00 51.00 111 ALA A C 1
ATOM 846 O O . ALA A 1 111 ? 22.616 4.377 8.846 1.00 51.00 111 ALA A O 1
ATOM 847 N N . PRO A 1 112 ? 22.870 2.625 7.441 1.00 55.31 112 PRO A N 1
ATOM 848 C CA . PRO A 1 112 ? 23.542 3.415 6.421 1.00 55.31 112 PRO A CA 1
ATOM 849 C C . PRO A 1 112 ? 22.667 4.614 6.056 1.00 55.31 112 PRO A C 1
ATOM 851 O O . PRO A 1 112 ? 21.456 4.460 5.873 1.00 55.31 112 PRO A O 1
ATOM 854 N N . GLU A 1 113 ? 23.273 5.803 5.987 1.00 60.78 113 GLU A N 1
ATOM 855 C CA . GLU A 1 113 ? 22.540 7.016 5.633 1.00 60.78 113 GLU A CA 1
ATOM 856 C C . GLU A 1 113 ? 21.811 6.808 4.295 1.00 60.78 113 GLU A C 1
ATOM 858 O O . GLU A 1 113 ? 22.386 6.235 3.358 1.00 60.78 113 GLU A O 1
ATOM 863 N N . PRO A 1 114 ? 20.539 7.231 4.191 1.00 66.62 114 PRO A N 1
ATOM 864 C CA . PRO A 1 114 ? 19.776 7.061 2.968 1.00 66.62 114 PRO A CA 1
ATOM 865 C C . PRO A 1 114 ? 20.479 7.781 1.816 1.00 66.62 114 PRO A C 1
ATOM 867 O O . PRO A 1 114 ? 20.868 8.944 1.928 1.00 66.62 114 PRO A O 1
ATOM 870 N N . ILE A 1 115 ? 20.631 7.087 0.688 1.00 78.81 115 ILE A N 1
ATOM 871 C CA . ILE A 1 115 ? 21.259 7.662 -0.501 1.00 78.81 115 ILE A CA 1
ATOM 872 C C . ILE A 1 115 ? 20.294 8.685 -1.098 1.00 78.81 115 ILE A C 1
ATOM 874 O O . ILE A 1 115 ? 19.244 8.344 -1.650 1.00 78.81 115 ILE A O 1
ATOM 878 N N . VAL A 1 116 ? 20.663 9.957 -0.988 1.00 80.62 116 VAL A N 1
ATOM 879 C CA . VAL A 1 116 ? 19.941 11.053 -1.629 1.00 80.62 116 VAL A CA 1
ATOM 880 C C . VAL A 1 116 ? 20.402 11.143 -3.080 1.00 80.62 116 VAL A C 1
ATOM 882 O O . VAL A 1 116 ? 21.556 11.469 -3.348 1.00 80.62 116 VAL A O 1
ATOM 885 N N . VAL A 1 117 ? 19.507 10.827 -4.018 1.00 85.19 117 VAL A N 1
ATOM 886 C CA . VAL A 1 117 ? 19.796 10.913 -5.460 1.00 85.19 117 VAL A CA 1
ATOM 887 C C . VAL A 1 117 ? 19.414 12.295 -5.983 1.00 85.19 117 VAL A C 1
ATOM 889 O O . VAL A 1 117 ? 20.255 13.074 -6.415 1.00 85.19 117 VAL A O 1
ATOM 892 N N . GLN A 1 118 ? 18.121 12.599 -5.919 1.00 90.81 118 GLN A N 1
ATOM 893 C CA . GLN A 1 118 ? 17.535 13.887 -6.262 1.00 90.81 118 GLN A CA 1
ATOM 894 C C . GLN A 1 118 ? 16.324 14.075 -5.359 1.00 90.81 118 GLN A C 1
ATOM 896 O O . GLN A 1 118 ? 15.493 13.173 -5.280 1.00 90.81 118 GLN A O 1
ATOM 901 N N . GLU A 1 119 ? 16.208 15.221 -4.699 1.00 92.38 119 GLU A N 1
ATOM 902 C CA . GLU A 1 119 ? 15.052 15.513 -3.852 1.00 92.38 119 GLU A CA 1
ATOM 903 C C . GLU A 1 119 ? 13.766 15.599 -4.682 1.00 92.38 119 GLU A C 1
ATOM 905 O O . GLU A 1 119 ? 13.729 16.163 -5.784 1.00 92.38 119 GLU A O 1
ATOM 910 N N . ALA A 1 120 ? 12.697 15.013 -4.152 1.00 92.81 120 ALA A N 1
ATOM 911 C CA . ALA A 1 120 ? 11.377 15.144 -4.731 1.00 92.81 120 ALA A CA 1
ATOM 912 C C . ALA A 1 120 ? 10.905 16.602 -4.628 1.00 92.81 120 ALA A C 1
ATOM 914 O O . ALA A 1 120 ? 10.898 17.198 -3.558 1.00 92.81 120 ALA A O 1
ATOM 915 N N . VAL A 1 121 ? 10.482 17.157 -5.760 1.00 92.81 121 VAL A N 1
ATOM 916 C CA . VAL A 1 121 ? 9.842 18.476 -5.862 1.00 92.81 121 VAL A CA 1
ATOM 917 C C . VAL A 1 121 ? 8.403 18.321 -6.342 1.00 92.81 121 VAL A C 1
ATOM 919 O O . VAL A 1 121 ? 8.065 17.278 -6.914 1.00 92.81 121 VAL A O 1
ATOM 922 N N . ASP A 1 122 ? 7.587 19.358 -6.138 1.00 92.00 122 ASP A N 1
ATOM 923 C CA . ASP A 1 122 ? 6.163 19.406 -6.511 1.00 92.00 122 ASP A CA 1
ATOM 924 C C . ASP A 1 122 ? 5.333 18.263 -5.896 1.00 92.00 122 ASP A C 1
ATOM 926 O O . ASP A 1 122 ? 4.393 17.730 -6.496 1.00 92.00 122 ASP A O 1
ATOM 930 N N . THR A 1 123 ? 5.712 17.864 -4.684 1.00 94.94 123 THR A N 1
ATOM 931 C CA . THR A 1 123 ? 5.032 16.846 -3.891 1.00 94.94 123 THR A CA 1
ATOM 932 C C . THR A 1 123 ? 3.798 17.410 -3.193 1.00 94.94 123 THR A C 1
ATOM 934 O O . THR A 1 123 ? 3.636 18.615 -2.995 1.00 94.94 123 THR A O 1
ATOM 937 N N . ILE A 1 124 ? 2.896 16.507 -2.817 1.00 95.69 124 ILE A N 1
ATOM 938 C CA . ILE A 1 124 ? 1.727 16.810 -1.995 1.00 95.69 124 ILE A CA 1
ATOM 939 C C 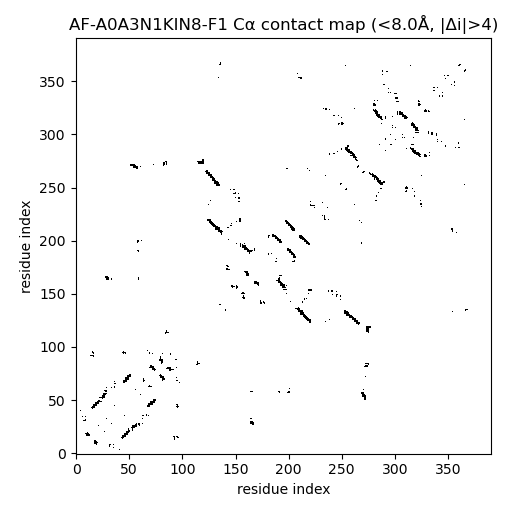. ILE A 1 124 ? 1.657 15.864 -0.800 1.00 95.69 124 ILE A C 1
ATOM 941 O O . ILE A 1 124 ? 2.112 14.718 -0.877 1.00 95.69 124 ILE A O 1
ATOM 945 N N . ALA A 1 125 ? 1.025 16.326 0.278 1.00 96.00 125 ALA A N 1
ATOM 946 C CA . ALA A 1 125 ? 0.745 15.504 1.446 1.00 96.00 125 ALA A CA 1
ATOM 947 C C . ALA A 1 125 ? -0.261 14.386 1.117 1.00 96.00 125 ALA A C 1
ATOM 949 O O . ALA A 1 125 ? -1.288 14.589 0.454 1.00 96.00 125 ALA A O 1
ATOM 950 N N . GLN A 1 126 ? 0.047 13.181 1.583 1.00 97.44 126 GLN A N 1
ATOM 951 C CA . GLN A 1 126 ? -0.725 11.962 1.377 1.00 97.44 126 GLN A CA 1
ATOM 952 C C . GLN A 1 126 ? -0.754 11.148 2.668 1.00 97.44 126 GLN A C 1
ATOM 954 O O . GLN A 1 126 ? 0.216 11.123 3.422 1.00 97.44 126 GLN A O 1
ATOM 959 N N . LEU A 1 127 ? -1.845 10.421 2.885 1.00 97.88 127 LEU A N 1
ATOM 960 C CA . LEU A 1 127 ? -1.927 9.364 3.886 1.00 97.88 127 LEU A CA 1
ATOM 961 C C . LEU A 1 127 ? -1.856 8.018 3.172 1.00 97.88 127 LEU A C 1
ATOM 963 O O . LEU A 1 127 ? -2.661 7.738 2.282 1.00 97.88 127 LEU A O 1
ATOM 967 N N . SER A 1 128 ? -0.878 7.197 3.543 1.00 97.25 128 SER A N 1
ATOM 968 C CA . SER A 1 128 ? -0.845 5.781 3.180 1.00 97.25 128 SER A CA 1
ATOM 969 C C . SER A 1 128 ? -1.460 4.958 4.294 1.00 97.25 128 SER A C 1
ATOM 971 O O . SER A 1 128 ? -1.163 5.202 5.461 1.00 97.25 128 SER A O 1
ATOM 973 N N . VAL A 1 129 ? -2.334 4.026 3.936 1.00 97.81 129 VAL A N 1
ATOM 974 C CA . VAL A 1 129 ? -3.061 3.179 4.880 1.00 97.81 129 VAL A CA 1
ATOM 975 C C . VAL A 1 129 ? -2.915 1.740 4.441 1.00 97.81 129 VAL A C 1
ATOM 977 O O . VAL A 1 129 ? -3.409 1.388 3.373 1.00 97.81 129 VAL A O 1
ATOM 980 N N . ASP A 1 130 ? -2.289 0.926 5.278 1.00 96.50 130 ASP A N 1
ATOM 981 C CA . ASP A 1 130 ? -2.256 -0.525 5.141 1.00 96.50 130 ASP A CA 1
ATOM 982 C C . ASP A 1 130 ? -3.165 -1.106 6.220 1.00 96.50 130 ASP A C 1
ATOM 984 O O . ASP A 1 130 ? -2.904 -0.907 7.401 1.00 96.50 130 ASP A O 1
ATOM 988 N N . LEU A 1 131 ? -4.253 -1.768 5.834 1.00 96.19 131 LEU A N 1
ATOM 989 C CA . LEU A 1 131 ? -5.280 -2.302 6.730 1.00 96.19 131 LEU A CA 1
ATOM 990 C C . LEU A 1 131 ? -5.633 -3.728 6.316 1.00 96.19 131 LEU A C 1
ATOM 992 O O . LEU A 1 131 ? -5.944 -3.970 5.151 1.00 96.19 131 LEU A O 1
ATOM 996 N N . THR A 1 132 ? -5.672 -4.645 7.280 1.00 94.75 132 THR A N 1
ATOM 997 C CA . THR A 1 132 ? -6.216 -5.995 7.082 1.00 94.75 132 THR A CA 1
ATOM 998 C C . THR A 1 132 ? -7.506 -6.175 7.875 1.00 94.75 132 THR A C 1
ATOM 1000 O O . THR A 1 132 ? -7.574 -5.834 9.059 1.00 94.75 132 THR A O 1
ATOM 1003 N N . VAL A 1 133 ? -8.532 -6.702 7.207 1.00 93.44 133 VAL A N 1
ATOM 1004 C CA . VAL A 1 133 ? -9.855 -7.014 7.755 1.00 93.44 133 VAL A CA 1
ATOM 1005 C C . VAL A 1 133 ? -10.179 -8.471 7.468 1.00 93.44 133 VAL A C 1
ATOM 1007 O O . VAL A 1 133 ? -10.030 -8.934 6.338 1.00 93.44 133 VAL A O 1
ATOM 1010 N N . LEU A 1 134 ? -10.652 -9.184 8.486 1.00 91.75 134 LEU A N 1
ATOM 1011 C CA . LEU A 1 134 ? -11.221 -10.513 8.324 1.00 91.75 134 LEU A CA 1
ATOM 1012 C C . LEU A 1 134 ? -12.732 -10.398 8.199 1.00 91.75 134 LEU A C 1
ATOM 1014 O O . LEU A 1 134 ? -13.396 -9.697 8.970 1.00 91.75 134 LEU A O 1
ATOM 1018 N N . HIS A 1 135 ? -13.268 -11.114 7.226 1.00 89.38 135 HIS A N 1
ATOM 1019 C CA . HIS A 1 135 ? -14.691 -11.195 6.972 1.00 89.38 135 HIS A CA 1
ATOM 1020 C C . HIS A 1 135 ? -15.205 -12.606 7.193 1.00 89.38 135 HIS A C 1
ATOM 1022 O O . HIS A 1 135 ? -14.522 -13.594 6.920 1.00 89.38 135 HIS A O 1
ATOM 1028 N N . ARG A 1 136 ? -16.467 -12.674 7.606 1.00 81.00 136 ARG A N 1
ATOM 1029 C CA . ARG A 1 136 ? -17.203 -13.919 7.815 1.00 81.00 136 ARG A CA 1
ATOM 1030 C C . ARG A 1 136 ? -17.387 -14.664 6.488 1.00 81.00 136 ARG A C 1
ATOM 1032 O O . ARG A 1 136 ? -17.551 -14.004 5.452 1.00 81.00 136 ARG A O 1
ATOM 1039 N N . PRO A 1 137 ? -17.461 -16.004 6.496 1.00 75.56 137 PRO A N 1
ATOM 1040 C CA . PRO A 1 137 ? -17.807 -16.806 5.324 1.00 75.56 137 PRO A CA 1
ATOM 1041 C C . PRO A 1 137 ? -19.321 -16.748 5.024 1.00 75.56 137 PRO A C 1
ATOM 1043 O O . PRO A 1 137 ? -19.958 -17.758 4.754 1.00 75.56 137 PRO A O 1
ATOM 1046 N N . ASP A 1 138 ? -19.923 -15.559 5.077 1.00 79.62 138 ASP A N 1
ATOM 1047 C CA . ASP A 1 138 ? -21.328 -15.334 4.730 1.00 79.62 138 ASP A CA 1
ATOM 1048 C C . ASP A 1 138 ? -21.459 -15.068 3.221 1.00 79.62 138 ASP A C 1
ATOM 1050 O O . ASP A 1 138 ? -20.542 -14.528 2.594 1.00 79.62 138 ASP A O 1
ATOM 1054 N N . HIS A 1 139 ? -22.587 -15.426 2.614 1.00 73.62 139 HIS A N 1
ATOM 1055 C CA . HIS A 1 139 ? -22.920 -15.045 1.242 1.00 73.62 139 HIS A CA 1
ATOM 1056 C C . HIS A 1 139 ? -23.111 -13.530 1.079 1.00 73.62 139 HIS A C 1
ATOM 1058 O O . HIS A 1 139 ? -22.796 -13.012 0.004 1.00 73.62 139 HIS A O 1
ATOM 1064 N N . ASP A 1 140 ? -23.520 -12.826 2.138 1.00 82.44 140 ASP A N 1
ATOM 1065 C CA . ASP A 1 140 ? -23.718 -11.370 2.132 1.00 82.44 140 ASP A CA 1
ATOM 1066 C C . ASP A 1 140 ? -22.417 -10.577 2.376 1.00 82.44 140 ASP A C 1
ATOM 1068 O O . ASP A 1 140 ? -22.360 -9.357 2.163 1.00 82.44 140 ASP A O 1
ATOM 1072 N N . THR A 1 141 ? -21.327 -11.259 2.758 1.00 87.81 141 THR A N 1
ATOM 1073 C CA . THR A 1 141 ? -20.002 -10.640 2.903 1.00 87.81 141 THR A CA 1
ATOM 1074 C C . THR A 1 141 ? -19.582 -9.975 1.601 1.00 87.81 141 THR A C 1
ATOM 1076 O O . THR A 1 141 ? -19.503 -10.630 0.557 1.00 87.81 141 THR A O 1
ATOM 1079 N N . THR A 1 142 ? -19.252 -8.685 1.699 1.00 92.88 142 THR A N 1
ATOM 1080 C CA . THR A 1 142 ? -18.938 -7.810 0.569 1.00 92.88 142 THR A CA 1
ATOM 1081 C C . THR A 1 142 ? -17.637 -7.037 0.807 1.00 92.88 142 THR A C 1
ATOM 1083 O O . THR A 1 142 ? -17.567 -6.182 1.694 1.00 92.88 142 THR A O 1
ATOM 1086 N N . LEU A 1 143 ? -16.644 -7.270 -0.053 1.00 95.38 143 LEU A N 1
ATOM 1087 C CA . LEU A 1 143 ? -15.320 -6.641 -0.025 1.00 95.38 143 LEU A CA 1
ATOM 1088 C C . LEU A 1 143 ? -15.355 -5.140 -0.322 1.00 95.38 143 LEU A C 1
ATOM 1090 O O . LEU A 1 143 ? -16.311 -4.622 -0.905 1.00 95.38 143 LEU A O 1
ATOM 1094 N N . GLY A 1 144 ? -14.285 -4.435 0.045 1.00 96.31 144 GLY A N 1
ATOM 1095 C CA . GLY A 1 144 ? -14.052 -3.039 -0.336 1.00 96.31 144 GLY A CA 1
ATOM 1096 C C . GLY A 1 144 ? -14.801 -2.017 0.519 1.00 96.31 144 GLY A C 1
ATOM 1097 O O . GLY A 1 144 ? -14.754 -0.823 0.229 1.00 96.31 144 GLY A O 1
ATOM 1098 N N . GLY A 1 145 ? -15.475 -2.454 1.587 1.00 96.56 145 GLY A N 1
ATOM 1099 C CA . GLY A 1 145 ? -16.127 -1.544 2.534 1.00 96.56 145 GLY A CA 1
ATOM 1100 C C . GLY A 1 145 ? -15.119 -0.645 3.246 1.00 96.56 145 GLY A C 1
ATOM 1101 O O . GLY A 1 145 ? -15.327 0.564 3.338 1.00 96.56 145 GLY A O 1
ATOM 1102 N N . ALA A 1 146 ? -13.981 -1.214 3.657 1.00 96.25 146 ALA A N 1
ATOM 1103 C CA . ALA A 1 146 ? -12.883 -0.456 4.244 1.00 96.25 146 ALA A CA 1
ATOM 1104 C C . ALA A 1 146 ? -12.356 0.619 3.281 1.00 96.25 146 ALA A C 1
ATOM 1106 O O . ALA A 1 146 ? -12.124 1.754 3.692 1.00 96.25 146 ALA A O 1
ATOM 1107 N N . VAL A 1 147 ? -12.244 0.293 1.988 1.00 97.56 147 VAL A N 1
ATOM 1108 C CA . VAL A 1 147 ? -11.812 1.250 0.965 1.00 97.56 147 VAL A CA 1
ATOM 1109 C C . VAL A 1 147 ? -12.744 2.460 0.908 1.00 97.56 147 VAL A C 1
ATOM 1111 O O . VAL A 1 147 ? -12.270 3.593 0.957 1.00 97.56 147 VAL A O 1
ATOM 1114 N N . GLU A 1 148 ? -14.059 2.234 0.843 1.00 97.88 148 GLU A N 1
ATOM 1115 C CA . GLU A 1 148 ? -15.055 3.313 0.785 1.00 97.88 148 GLU A CA 1
ATOM 1116 C C . GLU A 1 148 ? -15.064 4.182 2.043 1.00 97.88 148 GLU A C 1
ATOM 1118 O O . GLU A 1 148 ? -15.216 5.399 1.944 1.00 97.88 148 GLU A O 1
ATOM 1123 N N . VAL A 1 149 ? -14.935 3.568 3.222 1.00 97.81 149 VAL A N 1
ATOM 1124 C CA . VAL A 1 149 ? -14.939 4.275 4.511 1.00 97.81 149 VAL A CA 1
ATOM 1125 C C . VAL A 1 149 ? -13.702 5.169 4.634 1.00 97.81 149 VAL A C 1
ATOM 1127 O O . VAL A 1 149 ? -13.837 6.372 4.868 1.00 97.81 149 VAL A O 1
ATOM 1130 N N . LEU A 1 150 ? -12.507 4.624 4.384 1.00 97.62 150 LEU A N 1
ATOM 1131 C CA . LEU A 1 150 ? -11.247 5.370 4.474 1.00 97.62 150 LEU A CA 1
ATOM 1132 C C . LEU A 1 150 ? -11.168 6.488 3.426 1.00 97.62 150 LEU A C 1
ATOM 1134 O O . LEU A 1 150 ? -10.788 7.618 3.745 1.00 97.62 150 LEU A O 1
ATOM 1138 N N . SER A 1 151 ? -11.555 6.205 2.178 1.00 96.12 151 SER A N 1
ATOM 1139 C CA . SER A 1 151 ? -11.489 7.207 1.114 1.00 96.12 151 SER A CA 1
ATOM 1140 C C . SER A 1 151 ? -12.485 8.341 1.324 1.00 96.12 151 SER A C 1
ATOM 1142 O O . SER A 1 151 ? -12.140 9.506 1.120 1.00 96.12 151 SER A O 1
ATOM 1144 N N . ARG A 1 152 ? -13.706 8.031 1.778 1.00 96.69 152 ARG A N 1
ATOM 1145 C CA . ARG A 1 152 ? -14.725 9.047 2.053 1.00 96.69 152 ARG A CA 1
ATOM 1146 C C . ARG A 1 152 ? -14.294 9.961 3.194 1.00 96.69 152 ARG A C 1
ATOM 1148 O O . ARG A 1 152 ? -14.503 11.166 3.095 1.00 96.69 152 ARG A O 1
ATOM 1155 N N . ALA A 1 153 ? -13.658 9.413 4.228 1.00 96.56 153 ALA A N 1
ATOM 1156 C CA . ALA A 1 153 ? -13.202 10.183 5.381 1.00 96.56 153 ALA A CA 1
ATOM 1157 C C . ALA A 1 153 ? -12.146 11.241 5.021 1.00 96.56 153 ALA A C 1
ATOM 1159 O O . ALA A 1 153 ? -12.192 12.366 5.522 1.00 96.56 153 ALA A O 1
ATOM 1160 N N . VAL A 1 154 ? -11.200 10.913 4.137 1.00 95.44 154 VAL A N 1
ATOM 1161 C CA . VAL A 1 154 ? -10.086 11.823 3.817 1.00 95.44 154 VAL A CA 1
ATOM 1162 C C . VAL A 1 154 ? -10.304 12.585 2.512 1.00 95.44 154 VAL A C 1
ATOM 1164 O O . VAL A 1 154 ? -10.190 13.809 2.517 1.00 95.44 154 VAL A O 1
ATOM 1167 N N . ALA A 1 155 ? -10.642 11.893 1.420 1.00 94.12 155 ALA A N 1
ATOM 1168 C CA . ALA A 1 155 ? -10.814 12.489 0.093 1.00 94.12 155 ALA A CA 1
ATOM 1169 C C . ALA A 1 155 ? -12.244 12.987 -0.183 1.00 94.12 155 ALA A C 1
ATOM 1171 O O . ALA A 1 155 ? -12.475 13.640 -1.199 1.00 94.12 155 ALA A O 1
ATOM 1172 N N . GLY A 1 156 ? -13.219 12.672 0.679 1.00 94.75 156 GLY A N 1
ATOM 1173 C CA . GLY A 1 156 ? -14.623 13.041 0.460 1.00 94.75 156 GLY A CA 1
ATOM 1174 C C . GLY A 1 156 ? -15.294 12.284 -0.693 1.00 94.75 156 GLY A C 1
ATOM 1175 O O . GLY A 1 156 ? -16.394 12.646 -1.106 1.00 94.75 156 GLY A O 1
ATOM 1176 N N . ALA A 1 157 ? -14.649 11.239 -1.219 1.00 94.06 157 ALA A N 1
ATOM 1177 C CA . ALA A 1 157 ? -15.103 10.470 -2.372 1.00 94.06 157 ALA A CA 1
ATOM 1178 C C . ALA A 1 157 ? -14.954 8.960 -2.142 1.00 94.06 157 ALA A C 1
ATOM 1180 O O . ALA A 1 157 ? -14.209 8.506 -1.275 1.00 94.06 157 ALA A O 1
ATOM 1181 N N . THR A 1 158 ? -15.673 8.178 -2.943 1.00 95.44 158 THR A N 1
ATOM 1182 C CA . THR A 1 158 ? -15.485 6.723 -3.047 1.00 95.44 158 THR A CA 1
ATOM 1183 C C . THR A 1 158 ? -14.661 6.398 -4.290 1.00 95.44 158 THR A C 1
ATOM 1185 O O . THR A 1 158 ? -14.546 7.256 -5.174 1.00 95.44 158 THR A O 1
ATOM 1188 N N . PRO A 1 159 ? -14.065 5.198 -4.379 1.00 96.88 159 PRO A N 1
ATOM 1189 C CA . PRO A 1 159 ? -13.437 4.762 -5.615 1.00 96.88 159 PRO A CA 1
ATOM 1190 C C . PRO A 1 159 ? -14.433 4.749 -6.771 1.00 96.88 159 PRO A C 1
ATOM 1192 O O . PRO A 1 159 ? -15.625 4.517 -6.576 1.00 96.88 159 PRO A O 1
ATOM 1195 N N . ASP A 1 160 ? -13.937 4.958 -7.985 1.00 97.38 160 ASP A N 1
ATOM 1196 C CA . ASP A 1 160 ? -14.757 4.946 -9.196 1.00 97.38 160 ASP A CA 1
ATOM 1197 C C . ASP A 1 160 ? -14.403 3.790 -10.137 1.00 97.38 160 ASP A C 1
ATOM 1199 O O . ASP A 1 160 ? -15.236 3.378 -10.955 1.00 97.38 160 ASP A O 1
ATOM 1203 N N . ARG A 1 161 ? -13.191 3.232 -10.019 1.00 97.81 161 ARG A N 1
ATOM 1204 C CA . ARG A 1 161 ? -12.669 2.195 -10.907 1.00 97.81 161 ARG A CA 1
ATOM 1205 C C . ARG A 1 161 ? -11.835 1.163 -10.170 1.00 97.81 161 ARG A C 1
ATOM 1207 O O . ARG A 1 161 ? -11.118 1.460 -9.217 1.00 97.81 161 ARG A O 1
ATOM 1214 N N . TRP A 1 162 ? -11.863 -0.057 -10.695 1.00 97.88 162 TRP A N 1
ATOM 1215 C CA . TRP A 1 162 ? -10.947 -1.114 -10.288 1.00 97.88 162 TRP A CA 1
ATOM 1216 C C . TRP A 1 162 ? -10.586 -2.050 -11.446 1.00 97.88 162 TRP A C 1
ATOM 1218 O O . TRP A 1 162 ? -11.198 -2.041 -12.522 1.00 97.88 162 TRP A O 1
ATOM 1228 N N . GLY A 1 163 ? -9.563 -2.870 -11.228 1.00 96.88 163 GLY A N 1
ATOM 1229 C CA . GLY A 1 163 ? -9.174 -3.940 -12.140 1.00 96.88 163 GLY A CA 1
ATOM 1230 C C . GLY A 1 163 ? -7.906 -4.658 -11.694 1.00 96.88 163 GLY A C 1
ATOM 1231 O O . GLY A 1 163 ? -7.101 -4.112 -10.953 1.00 96.88 163 GLY A O 1
ATOM 1232 N N . GLU A 1 164 ? -7.703 -5.883 -12.170 1.00 95.12 164 GLU A N 1
ATOM 1233 C CA . GLU A 1 164 ? -6.484 -6.675 -11.904 1.00 95.12 164 GLU A CA 1
ATOM 1234 C C . GLU A 1 164 ? -5.245 -6.098 -12.614 1.00 95.12 164 GLU A C 1
ATOM 1236 O O . GLU A 1 164 ? -4.102 -6.335 -12.228 1.00 95.12 164 GLU A O 1
ATOM 1241 N N . THR A 1 165 ? -5.483 -5.327 -13.676 1.00 96.56 165 THR A N 1
ATOM 1242 C CA . THR A 1 165 ? -4.468 -4.735 -14.546 1.00 96.56 165 THR A CA 1
ATOM 1243 C C . THR A 1 165 ? -4.921 -3.350 -14.977 1.00 96.56 165 THR A C 1
ATOM 1245 O O . THR A 1 165 ? -6.121 -3.082 -15.069 1.00 96.56 165 THR A O 1
ATOM 1248 N N . GLU A 1 166 ? -3.976 -2.497 -15.334 1.00 96.56 166 GLU A N 1
ATOM 1249 C CA . GLU A 1 166 ? -4.239 -1.185 -15.904 1.00 96.56 166 GLU A CA 1
ATOM 1250 C C . GLU A 1 166 ? -4.275 -1.213 -17.446 1.00 96.56 166 GLU A C 1
ATOM 1252 O O . GLU A 1 166 ? -3.523 -1.968 -18.073 1.00 96.56 166 GLU A O 1
ATOM 1257 N N . PRO A 1 167 ? -5.087 -0.351 -18.092 1.00 94.94 167 PRO A N 1
ATOM 1258 C CA . PRO A 1 167 ? -5.993 0.640 -17.496 1.00 94.94 167 PRO A CA 1
ATOM 1259 C C . PRO A 1 167 ? -7.203 -0.005 -16.804 1.00 94.94 167 PRO A C 1
ATOM 1261 O O . PRO A 1 167 ? -7.674 -1.057 -17.235 1.00 94.94 167 PRO A O 1
ATOM 1264 N N . LEU A 1 168 ? -7.720 0.643 -15.757 1.00 95.81 168 LEU A N 1
ATOM 1265 C CA . LEU A 1 168 ? -8.848 0.131 -14.976 1.00 95.81 168 LEU A CA 1
ATOM 1266 C C . LEU A 1 168 ? -10.151 0.268 -15.767 1.00 95.81 168 LEU A C 1
ATOM 1268 O O . LEU A 1 168 ? -10.595 1.370 -16.090 1.00 95.81 168 LEU A O 1
ATOM 1272 N N . ARG A 1 169 ? -10.756 -0.868 -16.126 1.00 92.00 169 ARG A N 1
ATOM 1273 C CA . ARG A 1 169 ? -11.934 -0.905 -17.010 1.00 92.00 169 ARG A CA 1
ATOM 1274 C C . ARG A 1 169 ? -13.249 -1.085 -16.261 1.00 92.00 169 ARG A C 1
ATOM 1276 O O . ARG A 1 169 ? -14.285 -0.688 -16.793 1.00 92.00 169 ARG A O 1
ATOM 1283 N N . ARG A 1 170 ? -13.232 -1.663 -15.056 1.00 96.69 170 ARG A N 1
ATOM 1284 C CA . ARG A 1 170 ? -14.455 -1.965 -14.300 1.00 96.69 170 ARG A CA 1
ATOM 1285 C C . ARG A 1 170 ? -14.850 -0.747 -13.455 1.00 96.69 170 ARG A C 1
ATOM 1287 O O . ARG A 1 170 ? -13.966 -0.168 -12.821 1.00 96.69 170 ARG A O 1
ATOM 1294 N N . PRO A 1 171 ? -16.122 -0.308 -13.476 1.00 97.62 171 PRO A N 1
ATOM 1295 C CA . PRO A 1 171 ? -16.610 0.652 -12.491 1.00 97.62 171 PRO A CA 1
ATOM 1296 C C . PRO A 1 171 ? -16.507 0.047 -11.088 1.00 97.62 171 PRO A C 1
ATOM 1298 O O . PRO A 1 171 ? -16.550 -1.177 -10.941 1.00 97.62 171 PRO A O 1
ATOM 1301 N N . TRP A 1 172 ? -16.349 0.895 -10.074 1.00 97.75 172 TRP A N 1
ATOM 1302 C CA . TRP A 1 172 ? -16.393 0.462 -8.683 1.00 97.75 172 TRP A CA 1
ATOM 1303 C C . TRP A 1 172 ? -17.751 -0.160 -8.362 1.00 97.75 172 TRP A C 1
ATOM 1305 O O . TRP A 1 172 ? -18.783 0.503 -8.388 1.00 97.75 172 TRP A O 1
ATOM 1315 N N . ASP A 1 173 ? -17.722 -1.463 -8.103 1.00 96.94 173 ASP A N 1
ATOM 1316 C CA . ASP A 1 173 ? -18.867 -2.268 -7.711 1.00 96.94 173 ASP A CA 1
ATOM 1317 C C . ASP A 1 173 ? -18.343 -3.359 -6.780 1.00 96.94 173 ASP A C 1
ATOM 1319 O O . ASP A 1 173 ? -17.634 -4.285 -7.194 1.00 96.94 173 ASP A O 1
ATOM 1323 N N . ARG A 1 174 ? -18.661 -3.208 -5.496 1.00 96.50 174 ARG A N 1
ATOM 1324 C CA . ARG A 1 174 ? -18.191 -4.101 -4.440 1.00 96.50 174 ARG A CA 1
ATOM 1325 C C . ARG A 1 174 ? -18.734 -5.516 -4.586 1.00 96.50 174 ARG A C 1
ATOM 1327 O O . ARG A 1 174 ? -18.036 -6.472 -4.243 1.00 96.50 174 ARG A O 1
ATOM 1334 N N . TRP A 1 175 ? -19.942 -5.671 -5.124 1.00 95.19 175 TRP A N 1
ATOM 1335 C CA . TRP A 1 175 ? -20.517 -6.986 -5.358 1.00 95.19 175 TRP A CA 1
ATOM 1336 C C . TRP A 1 175 ? -19.748 -7.701 -6.468 1.00 95.19 175 TRP A C 1
ATOM 1338 O O . TRP A 1 175 ? -19.275 -8.817 -6.257 1.00 95.19 175 TRP A O 1
ATOM 1348 N N . VAL A 1 176 ? -19.509 -7.039 -7.607 1.00 95.94 176 VAL A N 1
ATOM 1349 C CA . VAL A 1 176 ? -18.741 -7.630 -8.723 1.00 95.94 176 VAL A CA 1
ATOM 1350 C C . VAL A 1 176 ? -17.299 -7.938 -8.308 1.00 95.94 176 VAL A C 1
ATOM 1352 O O . VAL A 1 176 ? -16.770 -8.996 -8.664 1.00 95.94 176 VAL A O 1
ATOM 1355 N N . LEU A 1 177 ? -16.665 -7.052 -7.532 1.00 95.88 177 LEU A N 1
ATOM 1356 C CA . LEU A 1 177 ? -15.346 -7.296 -6.942 1.00 95.88 177 LEU A CA 1
ATOM 1357 C C . LEU A 1 177 ? -15.351 -8.564 -6.081 1.00 95.88 177 LEU A C 1
ATOM 1359 O O . LEU A 1 177 ? -14.496 -9.434 -6.248 1.00 95.88 177 LEU A O 1
ATOM 1363 N N . THR A 1 178 ? -16.346 -8.695 -5.207 1.00 95.50 178 THR A N 1
ATOM 1364 C CA . THR A 1 178 ? -16.477 -9.842 -4.305 1.00 95.50 178 THR A CA 1
ATOM 1365 C C . THR A 1 178 ? -16.716 -11.143 -5.060 1.00 95.50 178 THR A C 1
ATOM 1367 O O . THR A 1 178 ? -16.058 -12.141 -4.775 1.00 95.50 178 THR A O 1
ATOM 1370 N N . GLN A 1 179 ? -17.603 -11.147 -6.058 1.00 94.38 179 GLN A N 1
ATOM 1371 C CA . GLN A 1 179 ? -17.836 -12.336 -6.882 1.00 94.38 179 GLN A CA 1
ATOM 1372 C C . GLN A 1 179 ? -16.585 -12.734 -7.669 1.00 94.38 179 GLN A C 1
ATOM 1374 O O . GLN A 1 179 ? -16.302 -13.920 -7.810 1.00 94.38 179 GLN A O 1
ATOM 1379 N N . SER A 1 180 ? -15.798 -11.757 -8.130 1.00 94.00 180 SER A N 1
ATOM 1380 C CA . SER A 1 180 ? -14.522 -12.029 -8.803 1.00 94.00 180 SER A CA 1
ATOM 1381 C C . SER A 1 180 ? -13.515 -12.689 -7.856 1.00 94.00 180 SER A C 1
ATOM 1383 O O . SER A 1 180 ? -12.872 -13.659 -8.244 1.00 94.00 180 SER A O 1
ATOM 1385 N N . ALA A 1 181 ? -13.424 -12.216 -6.607 1.00 94.00 181 ALA A N 1
ATOM 1386 C CA . ALA A 1 181 ? -12.583 -12.828 -5.579 1.00 94.00 181 ALA A CA 1
ATOM 1387 C C . ALA A 1 181 ? -13.026 -14.259 -5.238 1.00 94.00 181 ALA A C 1
ATOM 1389 O O . ALA A 1 181 ? -12.198 -15.163 -5.204 1.00 94.00 181 ALA A O 1
ATOM 1390 N N . ARG A 1 182 ? -14.333 -14.490 -5.055 1.00 92.94 182 ARG A N 1
ATOM 1391 C CA . ARG A 1 182 ? -14.881 -15.832 -4.786 1.00 92.94 182 ARG A CA 1
ATOM 1392 C C . ARG A 1 182 ? -14.669 -16.795 -5.951 1.00 92.94 182 ARG A C 1
ATOM 1394 O O . ARG A 1 182 ? -14.371 -17.958 -5.722 1.00 92.94 182 ARG A O 1
ATOM 1401 N N . HIS A 1 183 ? -14.813 -16.326 -7.190 1.00 94.06 183 HIS A N 1
ATOM 1402 C CA . HIS A 1 183 ? -14.628 -17.163 -8.377 1.00 94.06 183 HIS A CA 1
ATOM 1403 C C . HIS A 1 183 ? -13.176 -17.613 -8.568 1.00 94.06 183 HIS A C 1
ATOM 1405 O O . HIS A 1 183 ? -12.935 -18.699 -9.084 1.00 94.06 183 HIS A O 1
ATOM 1411 N N . ALA A 1 184 ? -12.225 -16.772 -8.170 1.00 92.69 184 ALA A N 1
ATOM 1412 C CA . ALA A 1 184 ? -10.806 -17.078 -8.248 1.00 92.69 184 ALA A CA 1
ATOM 1413 C C . ALA A 1 184 ? -10.294 -17.897 -7.055 1.00 92.69 184 ALA A C 1
ATOM 1415 O O . ALA A 1 184 ? -9.127 -18.250 -7.059 1.00 92.69 184 ALA A O 1
ATOM 1416 N N . ALA A 1 185 ? -11.119 -18.182 -6.044 1.00 90.75 185 ALA A N 1
ATOM 1417 C CA . ALA A 1 185 ? -10.696 -18.962 -4.888 1.00 90.75 185 ALA A CA 1
ATOM 1418 C C . ALA A 1 185 ? -10.258 -20.386 -5.299 1.00 90.75 185 ALA A C 1
ATOM 1420 O O . ALA A 1 185 ? -10.924 -20.994 -6.146 1.00 90.75 185 ALA A O 1
ATOM 1421 N N . PRO A 1 186 ? -9.213 -20.958 -4.664 1.00 88.44 186 PRO A N 1
ATOM 1422 C CA . PRO A 1 186 ? -8.454 -20.454 -3.504 1.00 88.44 186 PRO A CA 1
ATOM 1423 C C . PRO A 1 186 ? -7.330 -19.446 -3.821 1.00 88.44 186 PRO A C 1
ATOM 1425 O O . PRO A 1 186 ? -6.586 -19.035 -2.927 1.00 88.44 186 PRO A O 1
ATOM 1428 N N . GLU A 1 187 ? -7.150 -19.054 -5.077 1.00 88.75 187 GLU A N 1
ATOM 1429 C CA . GLU A 1 187 ? -6.087 -18.156 -5.495 1.00 88.75 187 GLU A CA 1
ATOM 1430 C C . GLU A 1 187 ? -6.303 -16.738 -4.949 1.00 88.75 187 GLU A C 1
ATOM 1432 O O . GLU A 1 187 ? -7.397 -16.172 -4.960 1.00 88.75 187 GLU A O 1
ATOM 1437 N N . LEU A 1 188 ? -5.210 -16.133 -4.482 1.00 87.81 188 LEU A N 1
ATOM 1438 C CA . LEU A 1 188 ? -5.206 -14.757 -4.004 1.00 87.81 188 LEU A CA 1
ATOM 1439 C C . LEU A 1 188 ? -5.502 -13.802 -5.163 1.00 87.81 188 LEU A C 1
ATOM 1441 O O . LEU A 1 188 ? -4.780 -13.765 -6.165 1.00 87.81 188 LEU A O 1
ATOM 1445 N N . VAL A 1 189 ? -6.532 -12.979 -4.993 1.00 92.31 189 VAL A N 1
ATOM 1446 C CA . VAL A 1 189 ? -6.891 -11.931 -5.947 1.00 92.31 189 VAL A CA 1
ATOM 1447 C C . VAL A 1 189 ? -6.299 -10.618 -5.494 1.00 92.31 189 VAL A C 1
ATOM 1449 O O . VAL A 1 189 ? -6.465 -10.216 -4.349 1.00 92.31 189 VAL A O 1
ATOM 1452 N N . ARG A 1 190 ? -5.652 -9.911 -6.417 1.00 93.75 190 ARG A N 1
ATOM 1453 C CA . ARG A 1 190 ? -5.178 -8.545 -6.211 1.00 93.75 190 ARG A CA 1
ATOM 1454 C C . ARG A 1 190 ? -5.749 -7.647 -7.288 1.00 93.75 190 ARG A C 1
ATOM 1456 O O . ARG A 1 190 ? -5.602 -7.919 -8.479 1.00 93.75 190 ARG A O 1
ATOM 1463 N N . VAL A 1 191 ? -6.340 -6.545 -6.861 1.00 96.94 191 VAL A N 1
ATOM 1464 C CA . VAL A 1 191 ? -6.880 -5.520 -7.748 1.00 96.94 191 VAL A CA 1
ATOM 1465 C C . VAL A 1 191 ? -6.256 -4.175 -7.430 1.00 96.94 191 VAL A C 1
ATOM 1467 O O . VAL A 1 191 ? -5.899 -3.887 -6.290 1.00 96.94 191 VAL A O 1
ATOM 1470 N N . VAL A 1 192 ? -6.130 -3.349 -8.456 1.00 97.94 192 VAL A N 1
ATOM 1471 C CA . VAL A 1 192 ? -5.832 -1.926 -8.346 1.00 97.94 192 VAL A CA 1
ATOM 1472 C C . VAL A 1 192 ? -7.154 -1.181 -8.253 1.00 97.94 192 VAL A C 1
ATOM 1474 O O . VAL A 1 192 ? -8.113 -1.523 -8.951 1.00 97.94 192 VAL A O 1
ATOM 1477 N N . VAL A 1 193 ? -7.189 -0.169 -7.397 1.00 97.81 193 VAL A N 1
ATOM 1478 C CA . VAL A 1 193 ? -8.349 0.682 -7.145 1.00 97.81 193 VAL A CA 1
ATOM 1479 C C . VAL A 1 193 ? -7.943 2.135 -7.359 1.00 97.81 193 VAL A C 1
ATOM 1481 O O . VAL A 1 193 ? -6.880 2.553 -6.898 1.00 97.81 193 VAL A O 1
ATOM 1484 N N . GLU A 1 194 ? -8.779 2.906 -8.047 1.00 97.19 194 GLU A N 1
ATOM 1485 C CA . GLU A 1 194 ? -8.605 4.350 -8.218 1.00 97.19 194 GLU A CA 1
ATOM 1486 C C . GLU A 1 194 ? -9.914 5.096 -7.963 1.00 97.19 194 GLU A C 1
ATOM 1488 O O . GLU A 1 194 ? -11.011 4.537 -8.025 1.00 97.19 194 GLU A O 1
ATOM 1493 N N . GLY A 1 195 ? -9.762 6.378 -7.652 1.00 96.19 195 GLY A N 1
ATOM 1494 C CA . GLY A 1 195 ? -10.839 7.348 -7.588 1.00 96.19 195 GLY A CA 1
ATOM 1495 C C . GLY A 1 195 ? -10.302 8.757 -7.349 1.00 96.19 195 GLY A C 1
ATOM 1496 O O . GLY A 1 195 ? -9.084 8.974 -7.285 1.00 96.19 195 GLY A O 1
ATOM 1497 N N . PRO A 1 196 ? -11.192 9.749 -7.214 1.00 95.25 196 PRO A N 1
ATOM 1498 C CA . PRO A 1 196 ? -10.795 11.117 -6.915 1.00 95.25 196 PRO A CA 1
ATOM 1499 C C . PRO A 1 196 ? -9.970 11.186 -5.622 1.00 95.25 196 PRO A C 1
ATOM 1501 O O . PRO A 1 196 ? -10.451 10.844 -4.547 1.00 95.25 196 PRO A O 1
ATOM 1504 N N . GLY A 1 197 ? -8.709 11.611 -5.737 1.00 94.38 197 GLY A N 1
ATOM 1505 C CA . GLY A 1 197 ? -7.806 11.756 -4.592 1.00 94.38 197 GLY A CA 1
ATOM 1506 C C . GLY A 1 197 ? -7.361 10.444 -3.937 1.00 94.38 197 GLY A C 1
ATOM 1507 O O . GLY A 1 197 ? -6.797 10.501 -2.850 1.00 94.38 197 GLY A O 1
ATOM 1508 N N . LEU A 1 198 ? -7.582 9.278 -4.560 1.00 95.69 198 LEU A N 1
ATOM 1509 C CA . LEU A 1 198 ? -7.186 7.981 -4.001 1.00 95.69 198 LEU A CA 1
ATOM 1510 C C . LEU A 1 198 ? -6.648 7.021 -5.077 1.00 95.69 198 LEU A C 1
ATOM 1512 O O . LEU A 1 198 ? -7.141 6.969 -6.204 1.00 95.69 198 LEU A O 1
ATOM 1516 N N . SER A 1 199 ? -5.649 6.225 -4.711 1.00 97.06 199 SER A N 1
ATOM 1517 C CA . SER A 1 199 ? -5.198 5.055 -5.471 1.00 97.06 199 SER A CA 1
ATOM 1518 C C . SER A 1 199 ? -4.705 3.996 -4.506 1.00 97.06 199 SER A C 1
ATOM 1520 O O . SER A 1 199 ? -4.151 4.328 -3.463 1.00 97.06 199 SER A O 1
ATOM 1522 N N . GLY A 1 200 ? -4.853 2.727 -4.847 1.00 96.50 200 GLY A N 1
ATOM 1523 C CA . GLY A 1 200 ? -4.420 1.664 -3.959 1.00 96.50 200 GLY A CA 1
ATOM 1524 C C . GLY A 1 200 ? -4.553 0.285 -4.561 1.00 96.50 200 GLY A C 1
ATOM 1525 O O . GLY A 1 200 ? -4.841 0.119 -5.749 1.00 96.50 200 GLY A O 1
ATOM 1526 N N . THR A 1 201 ? -4.363 -0.708 -3.710 1.00 97.38 201 THR A N 1
ATOM 1527 C CA . THR A 1 201 ? -4.649 -2.099 -4.024 1.00 97.38 201 THR A CA 1
ATOM 1528 C C . THR A 1 201 ? -5.512 -2.726 -2.952 1.00 97.38 201 THR A C 1
ATOM 1530 O O . THR A 1 201 ? -5.336 -2.443 -1.769 1.00 97.38 201 THR A O 1
ATOM 1533 N N . LEU A 1 202 ? -6.390 -3.622 -3.380 1.00 97.06 202 LEU A N 1
ATOM 1534 C CA . LEU A 1 202 ? -7.117 -4.528 -2.509 1.00 97.06 202 LEU A CA 1
ATOM 1535 C C . LEU A 1 202 ? -6.693 -5.947 -2.861 1.00 97.06 202 LEU A C 1
ATOM 1537 O O . LEU A 1 202 ? -6.668 -6.329 -4.034 1.00 97.06 202 LEU A O 1
ATOM 1541 N N . THR A 1 203 ? -6.336 -6.705 -1.839 1.00 94.88 203 THR A N 1
ATOM 1542 C CA . THR A 1 203 ? -6.003 -8.117 -1.931 1.00 94.88 203 THR A CA 1
ATOM 1543 C C . THR A 1 203 ? -7.040 -8.907 -1.158 1.00 94.88 203 THR A C 1
ATOM 1545 O O . THR A 1 203 ? -7.376 -8.538 -0.038 1.00 94.88 203 THR A O 1
ATOM 1548 N N . ALA A 1 204 ? -7.551 -9.971 -1.763 1.00 94.44 204 ALA A N 1
ATOM 1549 C CA . ALA A 1 204 ? -8.537 -10.844 -1.162 1.00 94.44 204 ALA A CA 1
ATOM 1550 C C . ALA A 1 204 ? -8.059 -12.291 -1.233 1.00 94.44 204 ALA A C 1
ATOM 1552 O O . ALA A 1 204 ? -7.693 -12.779 -2.307 1.00 94.44 204 ALA A O 1
ATOM 1553 N N . ARG A 1 205 ? -8.098 -12.979 -0.095 1.00 92.00 205 ARG A N 1
ATOM 1554 C CA . ARG A 1 205 ? -7.928 -14.429 -0.012 1.00 92.00 205 ARG A CA 1
ATOM 1555 C C . ARG A 1 205 ? -9.185 -15.027 0.593 1.00 92.00 205 ARG A C 1
ATOM 1557 O O . ARG A 1 205 ? -9.520 -14.746 1.738 1.00 92.00 205 ARG A O 1
ATOM 1564 N N . VAL A 1 206 ? -9.874 -15.823 -0.210 1.00 90.56 206 VAL A N 1
ATOM 1565 C CA . VAL A 1 206 ? -11.124 -16.488 0.152 1.00 90.56 206 VAL A CA 1
ATOM 1566 C C . VAL A 1 206 ? -10.789 -17.919 0.554 1.00 90.56 206 VAL A C 1
ATOM 1568 O O . VAL A 1 206 ? -10.181 -18.646 -0.231 1.00 90.56 206 VAL A O 1
ATOM 1571 N N . THR A 1 207 ? -11.167 -18.310 1.765 1.00 86.12 207 THR A N 1
ATOM 1572 C CA . THR A 1 207 ? -11.039 -19.678 2.283 1.00 86.12 207 THR A CA 1
ATOM 1573 C C . THR A 1 207 ? -12.419 -20.217 2.665 1.00 86.12 207 THR A C 1
ATOM 1575 O O . THR A 1 207 ? -13.431 -19.530 2.510 1.00 86.12 207 THR A O 1
ATOM 1578 N N . GLU A 1 208 ? -12.479 -21.455 3.155 1.00 80.62 208 GLU A N 1
ATOM 1579 C CA . GLU A 1 208 ? -13.717 -22.034 3.696 1.00 80.62 208 GLU A CA 1
ATOM 1580 C C . GLU A 1 208 ? -14.180 -21.307 4.974 1.00 80.62 208 GLU A C 1
ATOM 1582 O O . GLU A 1 208 ? -15.380 -21.199 5.218 1.00 80.62 208 GLU A O 1
ATOM 1587 N N . ASN A 1 209 ? -13.237 -20.735 5.730 1.00 78.38 209 ASN A N 1
ATOM 1588 C CA . ASN A 1 209 ? -13.468 -20.127 7.043 1.00 78.38 209 ASN A CA 1
ATOM 1589 C C . ASN A 1 209 ? -13.699 -18.610 6.989 1.00 78.38 209 ASN A C 1
ATOM 1591 O O . ASN A 1 209 ? -14.071 -17.997 7.986 1.00 78.38 209 ASN A O 1
ATOM 1595 N N . GLY A 1 210 ? -13.515 -17.973 5.831 1.00 87.50 210 GLY A N 1
ATOM 1596 C CA . GLY A 1 210 ? -13.765 -16.544 5.691 1.00 87.50 210 GLY A CA 1
ATOM 1597 C C . GLY A 1 210 ? -13.057 -15.906 4.511 1.00 87.50 210 GLY A C 1
ATOM 1598 O O . GLY A 1 210 ? -12.574 -16.569 3.591 1.00 87.50 210 GLY A O 1
ATOM 1599 N N . ILE A 1 211 ? -13.012 -14.577 4.532 1.00 90.88 211 ILE A N 1
ATOM 1600 C CA . ILE A 1 211 ? -12.264 -13.802 3.545 1.00 90.88 211 ILE A CA 1
ATOM 1601 C C . ILE A 1 211 ? -11.325 -12.850 4.267 1.00 90.88 211 ILE A C 1
ATOM 1603 O O . ILE A 1 211 ? -11.761 -12.015 5.052 1.00 90.88 211 ILE A O 1
ATOM 1607 N N . GLU A 1 212 ? -10.038 -12.939 3.960 1.00 92.56 212 GLU A N 1
ATOM 1608 C CA . GLU A 1 212 ? -9.066 -11.928 4.355 1.00 92.56 212 GLU A CA 1
ATOM 1609 C C . GLU A 1 212 ? -8.995 -10.846 3.282 1.00 92.56 212 GLU A C 1
ATOM 1611 O O . GLU A 1 212 ? -8.679 -11.133 2.125 1.00 92.56 212 GLU A O 1
ATOM 1616 N N . GLU A 1 213 ? -9.293 -9.608 3.668 1.00 95.00 213 GLU A N 1
ATOM 1617 C CA . GLU A 1 213 ? -9.156 -8.415 2.840 1.00 95.00 213 GLU A CA 1
ATOM 1618 C C . GLU A 1 213 ? -7.997 -7.562 3.356 1.00 95.00 213 GLU A C 1
ATOM 1620 O O . GLU A 1 213 ? -8.084 -6.967 4.429 1.00 95.00 213 GLU A O 1
ATOM 1625 N N . THR A 1 214 ? -6.935 -7.438 2.564 1.00 95.12 214 THR A N 1
ATOM 1626 C CA . THR A 1 214 ? -5.848 -6.488 2.819 1.00 95.12 214 THR A CA 1
ATOM 1627 C C . THR A 1 214 ? -5.945 -5.334 1.839 1.00 95.12 214 THR A C 1
ATOM 1629 O O . THR A 1 214 ? -5.874 -5.512 0.622 1.00 95.12 214 THR A O 1
ATOM 1632 N N . THR A 1 215 ? -6.076 -4.131 2.373 1.00 96.56 215 THR A N 1
ATOM 1633 C CA . THR A 1 215 ? -6.179 -2.892 1.617 1.00 96.56 215 THR A CA 1
ATOM 1634 C C . THR A 1 215 ? -4.945 -2.033 1.869 1.00 96.56 215 THR A C 1
ATOM 1636 O O . THR A 1 215 ? -4.625 -1.739 3.014 1.00 96.56 215 THR A O 1
ATOM 1639 N N . ALA A 1 216 ? -4.303 -1.589 0.790 1.00 96.69 216 ALA A N 1
ATOM 1640 C CA . ALA A 1 216 ? -3.215 -0.615 0.806 1.00 96.69 216 ALA A CA 1
ATOM 1641 C C . ALA A 1 216 ? -3.638 0.606 -0.021 1.00 96.69 216 ALA A C 1
ATOM 1643 O O . ALA A 1 216 ? -3.696 0.525 -1.252 1.00 96.69 216 ALA A O 1
ATOM 1644 N N . LEU A 1 217 ? -3.978 1.724 0.623 1.00 97.75 217 LEU A N 1
ATOM 1645 C CA . LEU A 1 217 ? -4.408 2.960 -0.042 1.00 97.75 217 LEU A CA 1
ATOM 1646 C C . LEU A 1 217 ? -3.376 4.062 0.102 1.00 97.75 217 LEU A C 1
ATOM 1648 O O . LEU A 1 217 ? -2.716 4.190 1.121 1.00 97.75 217 LEU A O 1
ATOM 1652 N N . THR A 1 218 ? -3.317 4.925 -0.899 1.00 97.75 218 THR A N 1
ATOM 1653 C CA . THR A 1 218 ? -2.714 6.250 -0.834 1.00 97.75 218 THR A CA 1
ATOM 1654 C C . THR A 1 218 ? -3.805 7.269 -1.120 1.00 97.75 218 THR A C 1
ATOM 1656 O O . THR A 1 218 ? -4.380 7.283 -2.212 1.00 97.75 218 THR A O 1
ATOM 1659 N N . ILE A 1 219 ? -4.091 8.115 -0.136 1.00 97.62 219 ILE A N 1
ATOM 1660 C CA . ILE A 1 219 ? -5.154 9.114 -0.185 1.00 97.62 219 ILE A CA 1
ATOM 1661 C C . ILE A 1 219 ? -4.526 10.502 -0.078 1.00 97.62 219 ILE A C 1
ATOM 1663 O O . ILE A 1 219 ? -3.731 10.771 0.819 1.00 97.62 219 ILE A O 1
ATOM 1667 N N . THR A 1 220 ? -4.862 11.390 -1.004 1.00 96.75 220 THR A N 1
ATOM 1668 C CA . THR A 1 220 ? -4.409 12.781 -0.998 1.00 96.75 220 THR A CA 1
ATOM 1669 C C . THR A 1 220 ? -5.028 13.538 0.174 1.00 96.75 220 THR A C 1
ATOM 1671 O O . THR A 1 220 ? -6.245 13.502 0.357 1.00 96.75 220 THR A O 1
ATOM 1674 N N . VAL A 1 221 ? -4.204 14.268 0.928 1.00 95.06 221 VAL A N 1
ATOM 1675 C CA . VAL A 1 221 ? -4.682 15.211 1.945 1.00 95.06 221 VAL A CA 1
ATOM 1676 C C . VAL A 1 221 ? -5.210 16.462 1.230 1.00 95.06 221 VAL A C 1
ATOM 1678 O O . VAL A 1 221 ? -4.457 17.099 0.488 1.00 95.06 221 VAL A O 1
ATOM 1681 N N . PRO A 1 222 ? -6.494 16.830 1.393 1.00 86.31 222 PRO A N 1
ATOM 1682 C CA . PRO A 1 222 ? -7.032 18.034 0.771 1.00 86.31 222 PRO A CA 1
ATOM 1683 C C . PRO A 1 222 ? -6.360 19.292 1.332 1.00 86.31 222 PRO A C 1
ATOM 1685 O O . PRO A 1 222 ? -6.228 19.436 2.542 1.00 86.31 222 PRO A O 1
ATOM 1688 N N . ALA A 1 223 ? -6.013 20.241 0.461 1.00 70.69 223 ALA A N 1
ATOM 1689 C CA . ALA A 1 223 ? -5.376 21.502 0.858 1.00 70.69 223 ALA A CA 1
ATOM 1690 C 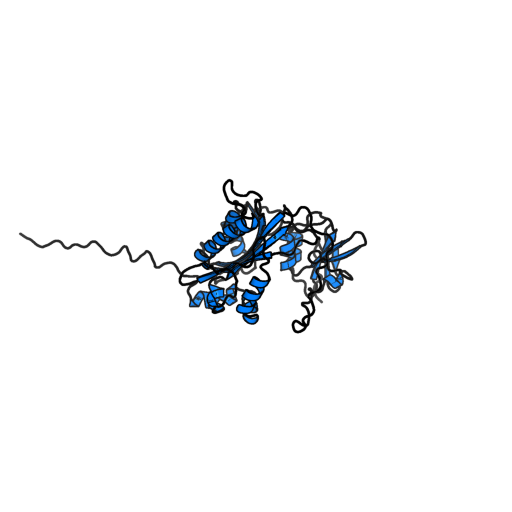C . ALA A 1 223 ? -6.312 22.482 1.601 1.00 70.69 223 ALA A C 1
ATOM 1692 O O . ALA A 1 223 ? -5.861 23.517 2.081 1.00 70.69 223 ALA A O 1
ATOM 1693 N N . VAL A 1 224 ? -7.620 22.207 1.655 1.00 61.53 224 VAL A N 1
ATOM 1694 C CA . VAL A 1 224 ? -8.616 23.154 2.172 1.00 61.53 224 VAL A CA 1
ATOM 1695 C C . VAL A 1 224 ? -8.868 22.907 3.657 1.00 61.53 224 VAL A C 1
ATOM 1697 O O . VAL A 1 224 ? -9.477 21.906 4.035 1.00 61.53 224 VAL A O 1
ATOM 1700 N N . THR A 1 225 ? -8.459 23.862 4.489 1.00 54.41 225 THR A N 1
ATOM 1701 C CA . THR A 1 225 ? -8.960 24.028 5.857 1.00 54.41 225 THR A CA 1
ATOM 1702 C C . THR A 1 225 ? -10.461 24.338 5.796 1.00 54.41 225 THR A C 1
ATOM 1704 O O . THR A 1 225 ? -10.865 25.205 5.013 1.00 54.41 225 THR A O 1
ATOM 1707 N N . PRO A 1 226 ? -11.325 23.660 6.576 1.00 50.56 226 PRO A N 1
ATOM 1708 C CA . PRO A 1 226 ? -12.747 23.980 6.602 1.00 50.56 226 PRO A CA 1
ATOM 1709 C C . PRO A 1 226 ? -12.947 25.465 6.909 1.00 50.56 226 PRO A C 1
ATOM 1711 O O . PRO A 1 226 ? -12.347 25.993 7.847 1.00 50.56 226 PRO A O 1
ATOM 1714 N N . ALA A 1 227 ? -13.796 26.141 6.133 1.00 47.31 227 ALA A N 1
ATOM 1715 C CA . ALA A 1 227 ? -14.146 27.531 6.389 1.00 47.31 227 ALA A CA 1
ATOM 1716 C C . ALA A 1 227 ? -14.750 27.652 7.803 1.00 47.31 227 ALA A C 1
ATOM 1718 O O . ALA A 1 227 ? -15.873 27.212 8.039 1.00 47.31 227 ALA A O 1
ATOM 1719 N N . GLY A 1 228 ? -13.983 28.218 8.740 1.00 54.03 228 GLY A N 1
ATOM 1720 C CA . GLY A 1 228 ? -14.387 28.415 10.137 1.00 54.03 228 GLY A CA 1
ATOM 1721 C C . GLY A 1 228 ? -13.803 27.432 11.163 1.00 54.03 228 GLY A C 1
ATOM 1722 O O . GLY A 1 228 ? -14.150 27.543 12.336 1.00 54.03 228 GLY A O 1
ATOM 1723 N N . GLY A 1 229 ? -12.926 26.502 10.768 1.00 48.31 229 GLY A N 1
ATOM 1724 C CA . GLY A 1 229 ? -12.111 25.705 11.698 1.00 48.31 229 GLY A CA 1
ATOM 1725 C C . GLY A 1 229 ? -10.816 26.434 12.070 1.00 48.31 229 GLY A C 1
ATOM 1726 O O . GLY A 1 229 ? -10.314 27.217 11.270 1.00 48.31 229 GLY A O 1
ATOM 1727 N N . GLY A 1 230 ? -10.297 26.220 13.282 1.00 56.69 230 GLY A N 1
ATOM 1728 C CA . GLY A 1 230 ? -9.053 26.842 13.757 1.00 56.69 230 GLY A CA 1
ATOM 1729 C C . GLY A 1 230 ? -7.806 26.492 12.927 1.00 56.69 230 GLY A C 1
ATOM 1730 O O . GLY A 1 230 ? -7.878 25.780 11.929 1.00 56.69 230 GLY A O 1
ATOM 1731 N N . GLU A 1 231 ? -6.654 26.997 13.372 1.00 66.75 231 GLU A N 1
ATOM 1732 C CA . GLU A 1 231 ? -5.308 26.809 12.798 1.00 66.75 231 GLU A CA 1
ATOM 1733 C C . GLU A 1 231 ? -4.801 25.357 12.976 1.00 66.75 231 GLU A C 1
ATOM 1735 O O . GLU A 1 231 ? -3.773 25.107 13.594 1.00 66.75 231 GLU A O 1
ATOM 1740 N N . THR A 1 232 ? -5.573 24.367 12.521 1.00 78.81 232 THR A N 1
ATOM 1741 C CA . THR A 1 232 ? -5.200 22.946 12.545 1.00 78.81 232 THR A CA 1
ATOM 1742 C C . THR A 1 232 ? -4.552 22.570 11.221 1.00 78.81 232 THR A C 1
ATOM 1744 O O . THR A 1 232 ? -5.096 22.874 10.157 1.00 78.81 232 THR A O 1
ATOM 1747 N N . ASP A 1 233 ? -3.408 21.890 11.290 1.00 90.62 233 ASP A N 1
ATOM 1748 C CA . ASP A 1 233 ? -2.699 21.413 10.106 1.00 90.62 233 ASP A CA 1
ATOM 1749 C C . ASP A 1 233 ? -3.599 20.480 9.256 1.00 90.62 233 ASP A C 1
ATOM 1751 O O . ASP A 1 233 ? -4.324 19.643 9.814 1.00 90.62 233 ASP A O 1
ATOM 1755 N N . PRO A 1 234 ? -3.604 20.598 7.912 1.00 91.56 234 PRO A N 1
ATOM 1756 C CA . PRO A 1 234 ? -4.416 19.742 7.046 1.00 91.56 234 PRO A CA 1
ATOM 1757 C C . PRO A 1 234 ? -4.151 18.241 7.218 1.00 91.56 234 PRO A C 1
ATOM 1759 O O . PRO A 1 234 ? -5.090 17.443 7.097 1.00 91.56 234 PRO A O 1
ATOM 1762 N N . VAL A 1 235 ? -2.903 17.852 7.505 1.00 93.75 235 VAL A N 1
ATOM 1763 C CA . VAL A 1 235 ? -2.520 16.463 7.783 1.00 93.75 235 VAL A CA 1
ATOM 1764 C C . VAL A 1 235 ? -3.170 16.009 9.080 1.00 93.75 235 VAL A C 1
ATOM 1766 O O . VAL A 1 235 ? -3.852 14.988 9.071 1.00 93.75 235 VAL A O 1
ATOM 1769 N N . ASP A 1 236 ? -3.068 16.789 10.155 1.00 94.25 236 ASP A N 1
ATOM 1770 C CA . ASP A 1 236 ? -3.665 16.448 11.454 1.00 94.25 236 ASP A CA 1
ATOM 1771 C C . ASP A 1 236 ? -5.188 16.324 11.366 1.00 94.25 236 ASP A C 1
ATOM 1773 O O . ASP A 1 236 ? -5.786 15.374 11.879 1.00 94.25 236 ASP A O 1
ATOM 1777 N N . ALA A 1 237 ? -5.831 17.234 10.632 1.00 93.75 237 ALA A N 1
ATOM 1778 C CA . ALA A 1 237 ? -7.263 17.157 10.374 1.00 93.75 237 ALA A CA 1
ATOM 1779 C C . ALA A 1 237 ? -7.639 15.887 9.585 1.00 93.75 237 ALA A C 1
ATOM 1781 O O . ALA A 1 237 ? -8.679 15.278 9.848 1.00 93.75 237 ALA A O 1
ATOM 1782 N N . ALA A 1 238 ? -6.823 15.481 8.606 1.00 95.44 238 ALA A N 1
ATOM 1783 C CA . ALA A 1 238 ? -7.032 14.246 7.851 1.00 95.44 238 ALA A CA 1
ATOM 1784 C C . ALA A 1 238 ? -6.793 12.991 8.707 1.00 95.44 238 ALA A C 1
ATOM 1786 O O . ALA A 1 238 ? -7.575 12.044 8.615 1.00 95.44 238 ALA A O 1
ATOM 1787 N N . VAL A 1 239 ? -5.778 13.004 9.574 1.00 96.00 239 VAL A N 1
ATOM 1788 C CA . VAL A 1 239 ? -5.490 11.936 10.541 1.00 96.00 239 VAL A CA 1
ATOM 1789 C C . VAL A 1 239 ? -6.650 11.753 11.519 1.00 96.00 239 VAL A C 1
ATOM 1791 O O . VAL A 1 239 ? -7.056 10.616 11.769 1.00 96.00 239 VAL A O 1
ATOM 1794 N N . GLY A 1 240 ? -7.245 12.845 12.009 1.00 95.50 240 GLY A N 1
ATOM 1795 C CA . GLY A 1 240 ? -8.444 12.798 12.851 1.00 95.50 240 GLY A CA 1
ATOM 1796 C C . GLY A 1 240 ? -9.618 12.094 12.163 1.00 95.50 240 GLY A C 1
ATOM 1797 O O . GLY A 1 240 ? -10.149 11.118 12.691 1.00 95.50 240 GLY A O 1
ATOM 1798 N N . ARG A 1 241 ? -9.961 12.504 10.932 1.00 96.69 241 ARG A N 1
ATOM 1799 C CA . ARG A 1 241 ? -11.041 11.867 10.148 1.00 96.69 241 ARG A CA 1
ATOM 1800 C C . ARG A 1 241 ? -10.761 10.394 9.851 1.00 96.69 241 ARG A C 1
ATOM 1802 O O . ARG A 1 241 ? -11.660 9.560 9.923 1.00 96.69 241 ARG A O 1
ATOM 1809 N N . LEU A 1 242 ? -9.515 10.057 9.524 1.00 96.25 242 LEU A N 1
ATOM 1810 C CA . LEU A 1 242 ? -9.123 8.674 9.267 1.00 96.25 242 LEU A CA 1
ATOM 1811 C C . LEU A 1 242 ? -9.198 7.815 10.541 1.00 96.25 242 LEU A C 1
ATOM 1813 O O . LEU A 1 242 ? -9.600 6.657 10.484 1.00 96.25 242 LEU A O 1
ATOM 1817 N N . THR A 1 243 ? -8.865 8.385 11.697 1.00 96.31 243 THR A N 1
ATOM 1818 C CA . THR A 1 243 ? -8.978 7.714 12.998 1.00 96.31 243 THR A CA 1
ATOM 1819 C C . THR A 1 243 ? -10.432 7.383 13.340 1.00 96.31 243 THR A C 1
ATOM 1821 O O . THR A 1 243 ? -10.733 6.270 13.783 1.00 96.31 243 THR A O 1
ATOM 1824 N N . GLU A 1 244 ? -11.358 8.309 13.091 1.00 96.38 244 GLU A N 1
ATOM 1825 C CA . GLU A 1 244 ? -12.797 8.065 13.249 1.00 96.38 244 GLU A CA 1
ATOM 1826 C C . GLU A 1 244 ? -13.283 6.939 12.323 1.00 96.38 244 GLU A C 1
ATOM 1828 O O . GLU A 1 244 ? -14.000 6.038 12.768 1.00 96.38 244 GLU A O 1
ATOM 1833 N N . ALA A 1 245 ? -12.823 6.937 11.070 1.00 97.25 245 ALA A N 1
ATOM 1834 C CA . ALA A 1 245 ? -13.115 5.899 10.084 1.00 97.25 245 ALA A CA 1
ATOM 1835 C C . ALA A 1 245 ? -12.575 4.516 10.496 1.00 97.25 245 ALA A C 1
ATOM 1837 O O . ALA A 1 245 ? -13.294 3.520 10.428 1.00 97.25 245 ALA A O 1
ATOM 1838 N N . LEU A 1 246 ? -11.338 4.437 10.997 1.00 96.88 246 LEU A N 1
ATOM 1839 C CA . LEU A 1 246 ? -10.775 3.200 11.555 1.00 96.88 246 LEU A CA 1
ATOM 1840 C C . LEU A 1 246 ? -11.575 2.712 12.770 1.00 96.88 246 LEU A C 1
ATOM 1842 O O . LEU A 1 246 ? -11.819 1.515 12.918 1.00 96.88 246 LEU A O 1
ATOM 1846 N N . SER A 1 247 ? -12.042 3.638 13.609 1.00 95.06 247 SER A N 1
ATOM 1847 C CA . SER A 1 247 ? -12.896 3.320 14.756 1.00 95.06 247 SER A CA 1
ATOM 1848 C C . SER A 1 247 ? -14.254 2.756 14.322 1.00 95.06 247 SER A C 1
ATOM 1850 O O . SER A 1 247 ? -14.788 1.861 14.975 1.00 95.06 247 SER A O 1
ATOM 1852 N N . GLU A 1 248 ? -14.828 3.260 13.226 1.00 95.00 248 GLU A N 1
ATOM 1853 C CA . GLU A 1 248 ? -16.050 2.724 12.614 1.00 95.00 248 GLU A CA 1
ATOM 1854 C C . GLU A 1 248 ? -15.841 1.316 12.052 1.00 95.00 248 GLU A C 1
ATOM 1856 O O . GLU A 1 248 ? -16.644 0.419 12.332 1.00 95.00 248 GLU A O 1
ATOM 1861 N N . ILE A 1 249 ? -14.737 1.097 11.335 1.00 94.88 249 ILE A N 1
ATOM 1862 C CA . ILE A 1 249 ? -14.357 -0.226 10.823 1.00 94.88 249 ILE A CA 1
ATOM 1863 C C . ILE A 1 249 ? -14.209 -1.214 11.982 1.00 94.88 249 ILE A C 1
ATOM 1865 O O . ILE A 1 249 ? -14.762 -2.306 11.917 1.00 94.88 249 ILE A O 1
ATOM 1869 N N . ALA A 1 250 ? -13.558 -0.826 13.081 1.00 93.50 250 ALA A N 1
ATOM 1870 C CA . ALA A 1 250 ? -13.403 -1.687 14.254 1.00 93.50 250 ALA A CA 1
ATOM 1871 C C . ALA A 1 250 ? -14.732 -2.061 14.933 1.00 93.50 250 ALA A C 1
ATOM 1873 O O . ALA A 1 250 ? -14.823 -3.109 15.567 1.00 93.50 250 ALA A O 1
ATOM 1874 N N . ARG A 1 251 ? -15.777 -1.228 14.823 1.00 90.31 251 ARG A N 1
ATOM 1875 C CA . ARG A 1 251 ? -17.113 -1.539 15.371 1.00 90.31 251 ARG A CA 1
ATOM 1876 C C . ARG A 1 251 ? -17.913 -2.484 14.474 1.00 90.31 251 ARG A C 1
ATOM 1878 O O . ARG A 1 251 ? -18.709 -3.284 14.975 1.00 90.31 251 ARG A O 1
ATOM 1885 N N . THR A 1 252 ? -17.735 -2.363 13.162 1.00 88.44 252 THR A N 1
ATOM 1886 C CA . THR A 1 252 ? -18.579 -3.014 12.145 1.00 88.44 252 THR A CA 1
ATOM 1887 C C . THR A 1 252 ? -17.940 -4.248 11.515 1.00 88.44 252 THR A C 1
ATOM 1889 O O . THR A 1 252 ? -18.657 -5.100 11.002 1.00 88.44 252 THR A O 1
ATOM 1892 N N . SER A 1 253 ? -16.617 -4.366 11.584 1.00 89.75 253 SER A N 1
ATOM 1893 C CA . SER A 1 253 ? -15.809 -5.425 10.975 1.00 89.75 253 SER A CA 1
ATOM 1894 C C . SER A 1 253 ? -14.779 -5.958 11.976 1.00 89.75 253 SER A C 1
ATOM 1896 O O . SER A 1 253 ? -14.686 -5.464 13.101 1.00 89.75 253 SER A O 1
ATOM 1898 N N . VAL A 1 254 ? -13.983 -6.947 11.563 1.00 91.12 254 VAL A N 1
ATOM 1899 C CA . VAL A 1 254 ? -12.900 -7.519 12.377 1.00 91.12 254 VAL A CA 1
ATOM 1900 C C . VAL A 1 254 ? -11.549 -7.111 11.772 1.00 91.12 254 VAL A C 1
ATOM 1902 O O . VAL A 1 254 ? -10.920 -7.904 11.068 1.00 91.12 254 VAL A O 1
ATOM 1905 N N . PRO A 1 255 ? -11.099 -5.850 11.955 1.00 92.81 255 PRO A N 1
ATOM 1906 C CA . PRO A 1 255 ? -9.751 -5.470 11.565 1.00 92.81 255 PRO A CA 1
ATOM 1907 C C . PRO A 1 255 ? -8.749 -6.192 12.455 1.00 92.81 255 PRO A C 1
ATOM 1909 O O . PRO A 1 255 ? -9.059 -6.538 13.597 1.00 92.81 255 PRO A O 1
ATOM 1912 N N . THR A 1 256 ? -7.536 -6.371 11.956 1.00 90.12 256 THR A N 1
ATOM 1913 C CA . THR A 1 256 ? -6.480 -7.076 12.691 1.00 90.12 256 THR A CA 1
ATOM 1914 C C . THR A 1 256 ? -5.301 -6.169 12.951 1.00 90.12 256 THR A C 1
ATOM 1916 O O . THR A 1 256 ? -4.833 -6.057 14.085 1.00 90.12 256 THR A O 1
ATOM 1919 N N . PHE A 1 257 ? -4.906 -5.413 11.935 1.00 89.69 257 PHE A N 1
ATOM 1920 C CA . PHE A 1 257 ? -3.956 -4.332 12.068 1.00 89.69 257 PHE A CA 1
ATOM 1921 C C . PHE A 1 257 ? -4.214 -3.267 11.012 1.00 89.69 257 PHE A C 1
ATOM 1923 O O . PHE A 1 257 ? -4.610 -3.593 9.887 1.00 89.69 257 PHE A O 1
ATOM 1930 N N . ALA A 1 258 ? -3.957 -2.009 11.361 1.00 95.44 258 ALA A N 1
ATOM 1931 C CA . ALA A 1 258 ? -3.768 -0.961 10.374 1.00 95.44 258 ALA A CA 1
ATOM 1932 C C . ALA A 1 258 ? -2.604 -0.050 10.744 1.00 95.44 258 ALA A C 1
ATOM 1934 O O . ALA A 1 258 ? -2.494 0.361 11.896 1.00 95.44 258 ALA A O 1
ATOM 1935 N N . LEU A 1 259 ? -1.792 0.323 9.761 1.00 96.56 259 LEU A N 1
ATOM 1936 C CA . LEU A 1 259 ? -0.782 1.364 9.902 1.00 96.56 259 LEU A CA 1
ATOM 1937 C C . LEU A 1 259 ? -1.125 2.525 8.975 1.00 96.56 259 LEU A C 1
ATOM 1939 O O . LEU A 1 259 ? -1.377 2.338 7.783 1.00 96.56 259 LEU A O 1
ATOM 1943 N N . VAL A 1 260 ? -1.113 3.729 9.536 1.00 98.12 260 VAL A N 1
ATOM 1944 C CA . VAL A 1 260 ? -1.294 4.975 8.800 1.00 98.12 260 VAL A CA 1
ATOM 1945 C C . VAL A 1 260 ? 0.008 5.745 8.821 1.00 98.12 260 VAL A C 1
ATOM 1947 O O . VAL A 1 260 ? 0.571 6.026 9.881 1.00 98.12 260 VAL A O 1
ATOM 1950 N N . VAL A 1 261 ? 0.442 6.141 7.635 1.00 97.88 261 VAL A N 1
ATOM 1951 C CA . VAL A 1 261 ? 1.678 6.874 7.416 1.00 97.88 261 VAL A CA 1
ATOM 1952 C C . VAL A 1 261 ? 1.370 8.161 6.663 1.00 97.88 261 VAL A C 1
ATOM 1954 O O . VAL A 1 261 ? 0.865 8.123 5.539 1.00 97.88 261 VAL A O 1
ATOM 1957 N N . ALA A 1 262 ? 1.703 9.301 7.260 1.00 97.75 262 ALA A N 1
ATOM 1958 C CA . ALA A 1 262 ? 1.766 10.571 6.557 1.00 97.75 262 ALA A CA 1
ATOM 1959 C C . ALA A 1 262 ? 3.041 10.614 5.713 1.00 97.75 262 ALA A C 1
ATOM 1961 O O . ALA A 1 262 ? 4.130 10.280 6.177 1.00 97.75 262 ALA A O 1
ATOM 1962 N N . ARG A 1 263 ? 2.912 10.985 4.445 1.00 95.44 263 ARG A N 1
ATOM 1963 C CA . ARG A 1 263 ? 4.047 11.064 3.526 1.00 95.44 263 ARG A CA 1
ATOM 1964 C C . ARG A 1 263 ? 3.827 12.115 2.460 1.00 95.44 263 ARG A C 1
ATOM 1966 O O . ARG A 1 263 ? 2.703 12.533 2.195 1.00 95.44 263 ARG A O 1
ATOM 1973 N N . GLU A 1 264 ? 4.907 12.451 1.778 1.00 95.38 264 GLU A N 1
ATOM 1974 C CA . GLU A 1 264 ? 4.863 13.232 0.555 1.00 95.38 264 GLU A CA 1
ATOM 1975 C C . GLU A 1 264 ? 4.929 12.336 -0.686 1.00 95.38 264 GLU A C 1
ATOM 1977 O O . GLU A 1 264 ? 5.596 11.293 -0.704 1.00 95.38 264 GLU A O 1
ATOM 1982 N N . GLY A 1 265 ? 4.213 12.728 -1.739 1.00 95.06 265 GLY A N 1
ATOM 1983 C CA . GLY A 1 265 ? 4.170 11.979 -2.991 1.00 95.06 265 GLY A CA 1
ATOM 1984 C C . GLY A 1 265 ? 3.639 12.777 -4.175 1.00 95.06 265 GLY A C 1
ATOM 1985 O O . GLY A 1 265 ? 3.269 13.940 -4.049 1.00 95.06 265 GLY A O 1
ATOM 1986 N N . GLU A 1 266 ? 3.592 12.133 -5.342 1.00 95.19 266 GLU A N 1
ATOM 1987 C CA . GLU A 1 266 ? 3.127 12.762 -6.583 1.00 95.19 266 GLU A CA 1
ATOM 1988 C C . GLU A 1 266 ? 1.620 13.061 -6.551 1.00 95.19 266 GLU A C 1
ATOM 1990 O O . GLU A 1 266 ? 0.855 12.228 -6.057 1.00 95.19 266 GLU A O 1
ATOM 1995 N N . PRO A 1 267 ? 1.141 14.154 -7.172 1.00 93.12 267 PRO A N 1
ATOM 1996 C CA . PRO A 1 267 ? -0.293 14.439 -7.290 1.00 93.12 267 PRO A CA 1
ATOM 1997 C C . PRO A 1 267 ? -1.132 13.321 -7.931 1.00 93.12 267 PRO A C 1
ATOM 1999 O O . PRO A 1 267 ? -2.301 13.122 -7.585 1.00 93.12 267 PRO A O 1
ATOM 2002 N N . ASP A 1 268 ? -0.534 12.558 -8.849 1.00 93.38 268 ASP A N 1
ATOM 2003 C CA . ASP A 1 268 ? -1.157 11.397 -9.494 1.00 93.38 268 ASP A CA 1
ATOM 2004 C C . ASP A 1 268 ? -0.919 10.075 -8.743 1.00 93.38 268 ASP A C 1
ATOM 2006 O O . ASP A 1 268 ? -1.282 9.015 -9.250 1.00 93.38 268 ASP A O 1
ATOM 2010 N N . ARG A 1 269 ? -0.324 10.136 -7.541 1.00 95.12 269 ARG A N 1
ATOM 2011 C CA . ARG A 1 269 ? 0.019 9.003 -6.662 1.00 95.12 269 ARG A CA 1
ATOM 2012 C C . ARG A 1 269 ? 0.993 7.989 -7.277 1.00 95.12 269 ARG A C 1
ATOM 2014 O O . ARG A 1 269 ? 1.223 6.934 -6.691 1.00 95.12 269 ARG A O 1
ATOM 2021 N N . SER A 1 270 ? 1.594 8.288 -8.430 1.00 95.94 270 SER A N 1
ATOM 2022 C CA . SER A 1 270 ? 2.701 7.487 -8.957 1.00 95.94 270 SER A CA 1
ATOM 2023 C C . SER A 1 270 ? 3.970 7.668 -8.112 1.00 95.94 270 SER A C 1
ATOM 2025 O O . SER A 1 270 ? 4.040 8.533 -7.239 1.00 95.94 270 SER A O 1
ATOM 2027 N N . VAL A 1 271 ? 4.975 6.822 -8.336 1.00 95.00 271 VAL A N 1
ATOM 2028 C CA . VAL A 1 271 ? 6.285 6.918 -7.682 1.00 95.00 271 VAL A CA 1
ATOM 2029 C C . VAL A 1 271 ? 7.370 7.193 -8.716 1.00 95.00 271 VAL A C 1
ATOM 2031 O O . VAL A 1 271 ? 7.498 6.461 -9.702 1.00 95.00 271 VAL A O 1
ATOM 2034 N N . ARG A 1 272 ? 8.146 8.256 -8.499 1.00 95.94 272 ARG A N 1
ATOM 2035 C CA . ARG A 1 272 ? 9.358 8.564 -9.269 1.00 95.94 272 ARG A CA 1
ATOM 2036 C C . ARG A 1 272 ? 10.593 7.969 -8.596 1.00 95.94 272 ARG A C 1
ATOM 2038 O O . ARG A 1 272 ? 10.578 7.670 -7.408 1.00 95.94 272 ARG A O 1
ATOM 2045 N N . ALA A 1 273 ? 11.670 7.846 -9.365 1.00 95.25 273 ALA A N 1
ATOM 2046 C CA . ALA A 1 273 ? 12.968 7.365 -8.899 1.00 95.25 273 ALA A CA 1
ATOM 2047 C C . ALA A 1 273 ? 13.798 8.472 -8.217 1.00 95.25 273 ALA A C 1
ATOM 2049 O O . ALA A 1 273 ? 14.957 8.697 -8.582 1.00 95.25 273 ALA A O 1
ATOM 2050 N N . VAL A 1 274 ? 13.175 9.180 -7.275 1.00 94.12 274 VAL A N 1
ATOM 2051 C CA . VAL A 1 274 ? 13.715 10.332 -6.533 1.00 94.12 274 VAL A CA 1
ATOM 2052 C C . VAL A 1 274 ? 13.631 10.066 -5.031 1.00 94.12 274 VAL A C 1
ATOM 2054 O O . VAL A 1 274 ? 12.923 9.163 -4.587 1.00 94.12 274 VAL A O 1
ATOM 2057 N N . THR A 1 275 ? 14.331 10.869 -4.242 1.00 93.75 275 THR A N 1
ATOM 2058 C CA . THR A 1 275 ? 14.323 10.794 -2.783 1.00 93.75 275 THR A CA 1
ATOM 2059 C C . THR A 1 275 ? 13.182 11.650 -2.236 1.00 93.75 275 THR A C 1
ATOM 2061 O O . THR A 1 275 ? 13.227 12.877 -2.301 1.00 93.75 275 THR A O 1
ATOM 2064 N N . TYR A 1 276 ? 12.144 10.998 -1.711 1.00 92.81 276 TYR A N 1
ATOM 2065 C CA . TYR A 1 276 ? 11.072 11.665 -0.968 1.00 92.81 276 TYR A CA 1
ATOM 2066 C C . TYR A 1 276 ? 11.499 11.907 0.488 1.00 92.81 276 TYR A C 1
ATOM 2068 O O . TYR A 1 276 ? 12.309 11.133 1.010 1.00 92.81 276 TYR A O 1
ATOM 2076 N N . PRO A 1 277 ? 10.929 12.917 1.169 1.00 91.44 277 PRO A N 1
ATOM 2077 C CA . PRO A 1 277 ? 11.050 13.045 2.616 1.00 91.44 277 PRO A CA 1
ATOM 2078 C C . PRO A 1 277 ? 10.647 11.749 3.336 1.00 91.44 277 PRO A C 1
ATOM 2080 O O . PRO A 1 277 ? 9.765 11.024 2.851 1.00 91.44 277 PRO A O 1
ATOM 2083 N N . PRO A 1 278 ? 11.276 11.439 4.483 1.00 90.25 278 PRO A N 1
ATOM 2084 C CA . PRO A 1 278 ? 10.974 10.223 5.215 1.00 90.25 278 PRO A CA 1
ATOM 2085 C C . PRO A 1 278 ? 9.491 10.201 5.623 1.00 90.25 278 PRO A C 1
ATOM 2087 O O . PRO A 1 278 ? 8.976 11.204 6.121 1.00 90.25 278 PRO A O 1
ATOM 2090 N N . PRO A 1 279 ? 8.787 9.075 5.419 1.00 93.25 279 PRO A N 1
ATOM 2091 C CA . PRO A 1 279 ? 7.413 8.932 5.878 1.00 93.25 279 PRO A CA 1
ATOM 2092 C C . PRO A 1 279 ? 7.319 9.035 7.405 1.00 93.25 279 PRO A C 1
ATOM 2094 O O . PRO A 1 279 ? 8.215 8.580 8.116 1.00 93.25 279 PRO A O 1
ATOM 2097 N N . ASN A 1 280 ? 6.202 9.562 7.903 1.00 96.31 280 ASN A N 1
ATOM 2098 C CA . ASN A 1 280 ? 5.901 9.684 9.323 1.00 96.31 280 ASN A CA 1
ATOM 2099 C C . ASN A 1 280 ? 4.730 8.763 9.723 1.00 96.31 280 ASN A C 1
ATOM 2101 O O . ASN A 1 280 ? 3.601 8.998 9.282 1.00 96.31 280 ASN A O 1
ATOM 2105 N N . PRO A 1 281 ? 4.945 7.719 10.542 1.00 96.94 281 PRO A N 1
ATOM 2106 C CA . PRO A 1 281 ? 3.860 6.951 11.145 1.00 96.94 281 PRO A CA 1
ATOM 2107 C C . PRO A 1 281 ? 2.998 7.847 12.039 1.00 96.94 281 PRO A C 1
ATOM 2109 O O . PRO A 1 281 ? 3.512 8.516 12.929 1.00 96.94 281 PRO A O 1
ATOM 2112 N N . VAL A 1 282 ? 1.683 7.862 11.826 1.00 97.31 282 VAL A N 1
ATOM 2113 C CA . VAL A 1 282 ? 0.772 8.761 12.562 1.00 97.31 282 VAL A CA 1
ATOM 2114 C C . VAL A 1 282 ? -0.256 8.010 13.397 1.00 97.31 282 VAL A C 1
ATOM 2116 O O . VAL A 1 282 ? -0.578 8.450 14.499 1.00 97.31 282 VAL A O 1
ATOM 2119 N N . VAL A 1 283 ? -0.740 6.856 12.929 1.00 97.00 283 VAL A N 1
ATOM 2120 C CA . VAL A 1 283 ? -1.747 6.057 13.645 1.00 97.00 283 VAL A CA 1
ATOM 2121 C C . VAL A 1 283 ? -1.478 4.575 13.461 1.00 97.00 283 VAL A C 1
ATOM 2123 O O . VAL A 1 283 ? -1.169 4.125 12.357 1.00 97.00 283 VAL A O 1
ATOM 2126 N N . LEU A 1 284 ? -1.678 3.823 14.538 1.00 95.81 284 LEU A N 1
ATOM 2127 C CA . LEU A 1 284 ? -1.727 2.373 14.529 1.00 95.81 284 LEU A CA 1
ATOM 2128 C C . LEU A 1 284 ? -3.072 1.879 15.061 1.00 95.81 284 LEU A C 1
ATOM 2130 O O . LEU A 1 284 ? -3.477 2.250 16.156 1.00 95.81 284 LEU A O 1
ATOM 2134 N N . LEU A 1 285 ? -3.759 1.025 14.309 1.00 95.31 285 LEU A N 1
ATOM 2135 C CA . LEU A 1 285 ? -4.907 0.263 14.793 1.00 95.31 285 LEU A CA 1
ATOM 2136 C C . LEU A 1 285 ? -4.446 -1.157 15.112 1.00 95.31 285 LEU A C 1
ATOM 2138 O O . LEU A 1 285 ? -3.996 -1.873 14.222 1.00 95.31 285 LEU A O 1
ATOM 2142 N N . ILE A 1 286 ? -4.629 -1.583 16.356 1.00 93.00 286 ILE A N 1
ATOM 2143 C CA . ILE A 1 286 ? -4.472 -2.971 16.783 1.00 93.00 286 ILE A CA 1
ATOM 2144 C C . ILE A 1 286 ? -5.875 -3.553 16.925 1.00 93.00 286 ILE A C 1
ATOM 2146 O O . ILE A 1 286 ? -6.647 -3.150 17.794 1.00 93.00 286 ILE A O 1
ATOM 2150 N N . GLY A 1 287 ? -6.230 -4.454 16.019 1.00 92.38 287 GLY A N 1
ATOM 2151 C CA . GLY A 1 287 ? -7.553 -5.058 15.947 1.00 92.38 287 GLY A CA 1
ATOM 2152 C C . GLY A 1 287 ? -7.846 -6.038 17.079 1.00 92.38 287 GLY A C 1
ATOM 2153 O O . GLY A 1 287 ? -6.931 -6.516 17.743 1.00 92.38 287 GLY A O 1
ATOM 2154 N N . ALA A 1 288 ? -9.121 -6.376 17.279 1.00 90.31 288 ALA A N 1
ATOM 2155 C CA . ALA A 1 288 ? -9.544 -7.242 18.381 1.00 90.31 288 ALA A CA 1
ATOM 2156 C C . ALA A 1 288 ? -8.915 -8.651 18.378 1.00 90.31 288 ALA A C 1
ATOM 2158 O O . ALA A 1 288 ? -8.573 -9.118 19.467 1.00 90.31 288 ALA A O 1
ATOM 2159 N N . PRO A 1 289 ? -8.705 -9.324 17.223 1.00 87.19 289 PRO A N 1
ATOM 2160 C CA . PRO A 1 289 ? -7.961 -10.587 17.197 1.00 87.19 289 PRO A CA 1
ATOM 2161 C C . PRO A 1 289 ? -6.529 -10.410 17.716 1.00 87.19 289 PRO A C 1
ATOM 2163 O O . PRO A 1 289 ? -6.085 -11.136 18.600 1.00 87.19 289 PRO A O 1
ATOM 2166 N N . SER A 1 290 ? -5.839 -9.362 17.256 1.00 85.38 290 SER A N 1
ATOM 2167 C CA . SER A 1 290 ? -4.475 -9.045 17.685 1.00 85.38 290 SER A CA 1
ATOM 2168 C C . SER A 1 290 ? -4.410 -8.680 19.170 1.00 85.38 290 SER A C 1
ATOM 2170 O O . SER A 1 290 ? -3.532 -9.161 19.872 1.00 85.38 290 SER A O 1
ATOM 2172 N N . VAL A 1 291 ? -5.341 -7.871 19.689 1.00 88.75 291 VAL A N 1
ATOM 2173 C CA . VAL A 1 291 ? -5.380 -7.517 21.122 1.00 88.75 291 VAL A CA 1
ATOM 2174 C C . VAL A 1 291 ? -5.486 -8.766 21.999 1.00 88.75 291 VAL A C 1
ATOM 2176 O O . VAL A 1 291 ? -4.754 -8.874 22.983 1.00 88.75 291 VAL A O 1
ATOM 2179 N N . GLN A 1 292 ? -6.359 -9.707 21.632 1.00 83.94 292 GLN A N 1
ATOM 2180 C CA . GLN A 1 292 ? -6.585 -10.941 22.388 1.00 83.94 292 GLN A CA 1
ATOM 2181 C C . GLN A 1 292 ? -5.368 -11.862 22.347 1.00 83.94 292 GLN A C 1
ATOM 2183 O O . GLN A 1 292 ? -4.813 -12.181 23.399 1.00 83.94 292 GLN A O 1
ATOM 2188 N N . ARG A 1 293 ? -4.895 -12.203 21.145 1.00 79.06 293 ARG A N 1
ATOM 2189 C CA . ARG A 1 293 ? -3.760 -13.112 20.948 1.00 79.06 293 ARG A CA 1
ATOM 2190 C C . ARG A 1 293 ? -2.491 -12.634 21.651 1.00 79.06 293 ARG A C 1
ATOM 2192 O O . ARG A 1 293 ? -1.728 -13.414 22.215 1.00 79.06 293 ARG A O 1
ATOM 2199 N N . LEU A 1 294 ? -2.268 -11.324 21.629 1.00 79.50 294 LEU A N 1
ATOM 2200 C CA . LEU A 1 294 ? -1.089 -10.695 22.213 1.00 79.50 294 LEU A CA 1
ATOM 2201 C C . LEU A 1 294 ? -1.238 -10.428 23.720 1.00 79.50 294 LEU A C 1
ATOM 2203 O O . LEU A 1 294 ? -0.265 -10.027 24.362 1.00 79.50 294 LEU A O 1
ATOM 2207 N N . GLY A 1 295 ? -2.432 -10.632 24.289 1.00 83.06 295 GLY A N 1
ATOM 2208 C CA . GLY A 1 295 ? -2.735 -10.324 25.687 1.00 83.06 295 GLY A CA 1
ATOM 2209 C C . GLY A 1 295 ? -2.536 -8.845 26.021 1.00 83.06 295 GLY A C 1
ATOM 2210 O O . GLY A 1 295 ? -2.088 -8.512 27.121 1.00 83.06 295 GLY A O 1
ATOM 2211 N N . LEU A 1 296 ? -2.803 -7.954 25.061 1.00 84.56 296 LEU A N 1
ATOM 2212 C CA . LEU A 1 296 ? -2.544 -6.527 25.220 1.00 84.56 296 LEU A CA 1
ATOM 2213 C C . LEU A 1 296 ? -3.581 -5.882 26.128 1.00 84.56 296 LEU A C 1
ATOM 2215 O O . LEU A 1 296 ? -4.777 -6.154 26.055 1.00 84.56 296 LEU A O 1
ATOM 2219 N N . THR A 1 297 ? -3.112 -4.947 26.945 1.00 85.38 297 THR A N 1
ATOM 2220 C CA . THR A 1 297 ? -3.972 -4.046 27.709 1.00 85.38 297 THR A CA 1
ATOM 2221 C C . THR A 1 297 ? -3.596 -2.610 27.378 1.00 85.38 297 THR A C 1
ATOM 2223 O O . THR A 1 297 ? -2.467 -2.324 26.992 1.00 85.38 297 THR A O 1
ATOM 2226 N N . VAL A 1 298 ? -4.514 -1.664 27.563 1.00 82.81 298 VAL A N 1
ATOM 2227 C CA . VAL A 1 298 ? -4.208 -0.242 27.323 1.00 82.81 298 VAL A CA 1
ATOM 2228 C C . VAL A 1 298 ? -2.991 0.219 28.137 1.00 82.81 298 VAL A C 1
ATOM 2230 O O . VAL A 1 298 ? -2.164 0.976 27.642 1.00 82.81 298 VAL A O 1
ATOM 2233 N N . SER A 1 299 ? -2.842 -0.286 29.365 1.00 79.94 299 SER A N 1
ATOM 2234 C CA . SER A 1 299 ? -1.722 0.025 30.258 1.00 79.94 299 SER A CA 1
ATOM 2235 C C . SER A 1 299 ? -0.359 -0.482 29.786 1.00 79.94 299 SER A C 1
ATOM 2237 O O . SER A 1 299 ? 0.651 -0.011 30.300 1.00 79.94 299 SER A O 1
ATOM 2239 N N . THR A 1 300 ? -0.303 -1.438 28.854 1.00 76.88 300 THR A N 1
ATOM 2240 C CA . THR A 1 300 ? 0.965 -1.992 28.351 1.00 76.88 300 THR A CA 1
ATOM 2241 C C . THR A 1 300 ? 1.498 -1.257 27.127 1.00 76.88 300 THR A C 1
ATOM 2243 O O . THR A 1 300 ? 2.571 -1.612 26.664 1.00 76.88 300 THR A O 1
ATOM 2246 N N . ILE A 1 301 ? 0.782 -0.261 26.592 1.00 80.38 301 ILE A N 1
ATOM 2247 C CA . ILE A 1 301 ? 1.201 0.481 25.396 1.00 80.38 301 ILE A CA 1
ATOM 2248 C C . ILE A 1 301 ? 1.884 1.789 25.837 1.00 80.38 301 ILE A C 1
ATOM 2250 O O . ILE A 1 301 ? 1.198 2.699 26.313 1.00 80.38 301 ILE A O 1
ATOM 2254 N N . PRO A 1 302 ? 3.218 1.905 25.707 1.00 77.81 302 PRO A N 1
ATOM 2255 C CA . PRO A 1 302 ? 3.997 3.006 26.269 1.00 77.81 302 PRO A CA 1
ATOM 2256 C C . PRO A 1 302 ? 4.004 4.230 25.344 1.00 77.81 302 PRO A C 1
ATOM 2258 O O . PRO A 1 302 ? 5.054 4.669 24.890 1.00 77.81 302 PRO A O 1
ATOM 2261 N N . VAL A 1 303 ? 2.834 4.798 25.049 1.00 76.62 303 VAL A N 1
ATOM 2262 C CA . VAL A 1 303 ? 2.741 5.986 24.187 1.00 76.62 303 VAL A CA 1
ATOM 2263 C C . VAL A 1 303 ? 2.491 7.273 24.975 1.00 76.62 303 VAL A C 1
ATOM 2265 O O . VAL A 1 303 ? 1.753 7.269 25.963 1.00 76.62 303 VAL A O 1
ATOM 2268 N N . PRO A 1 304 ? 3.053 8.413 24.527 1.00 75.38 304 PRO A N 1
ATOM 2269 C CA . PRO A 1 304 ? 2.874 9.701 25.198 1.00 75.38 304 PRO A CA 1
ATOM 2270 C C . PRO A 1 304 ? 1.440 10.241 25.090 1.00 75.38 304 PRO A C 1
ATOM 2272 O O . PRO A 1 304 ? 1.051 11.133 25.845 1.00 75.38 304 PRO A O 1
ATOM 2275 N N . ARG A 1 305 ? 0.653 9.730 24.137 1.00 84.12 305 ARG A N 1
ATOM 2276 C CA . ARG A 1 305 ? -0.714 10.169 23.841 1.00 84.12 305 ARG A CA 1
ATOM 2277 C C . ARG A 1 305 ? -1.716 9.070 24.207 1.00 84.12 305 ARG A C 1
ATOM 2279 O O . ARG A 1 305 ? -1.409 7.901 24.000 1.00 84.12 305 ARG A O 1
ATOM 2286 N N . PRO A 1 306 ? -2.920 9.407 24.707 1.00 86.69 306 PRO A N 1
ATOM 2287 C CA . PRO A 1 306 ? -3.893 8.402 25.124 1.00 86.69 306 PRO A CA 1
ATOM 2288 C C . PRO A 1 306 ? -4.291 7.450 23.991 1.00 86.69 306 PRO A C 1
ATOM 2290 O O . PRO A 1 306 ? -4.752 7.882 22.933 1.00 86.69 306 PRO A O 1
ATOM 2293 N N . VAL A 1 307 ? -4.171 6.148 24.245 1.00 91.88 307 VAL A N 1
ATOM 2294 C CA . VAL A 1 307 ? -4.732 5.105 23.381 1.00 91.88 307 VAL A CA 1
ATOM 2295 C C . VAL A 1 307 ? -6.253 5.144 23.477 1.00 91.88 307 VAL A C 1
ATOM 2297 O O . VAL A 1 307 ? -6.819 5.172 24.572 1.00 91.88 307 VAL A O 1
ATOM 2300 N N . THR A 1 308 ? -6.924 5.111 22.330 1.00 93.31 308 THR A N 1
ATOM 2301 C CA . THR A 1 308 ? -8.387 5.053 22.278 1.00 93.31 308 THR A CA 1
ATOM 2302 C C . THR A 1 308 ? -8.839 3.605 22.153 1.00 93.31 308 THR A C 1
ATOM 2304 O O . THR A 1 308 ? -8.467 2.911 21.207 1.00 93.31 308 THR A O 1
ATOM 2307 N N . VAL A 1 309 ? -9.666 3.149 23.096 1.00 94.00 309 VAL A N 1
ATOM 2308 C CA . VAL A 1 309 ? -10.332 1.846 22.995 1.00 94.00 309 VAL A CA 1
ATOM 2309 C C . VAL A 1 309 ? -11.518 1.974 22.050 1.00 94.00 309 VAL A C 1
ATOM 2311 O O . VAL A 1 309 ? -12.434 2.763 22.279 1.00 94.00 309 VAL A O 1
ATOM 2314 N N . VAL A 1 310 ? -11.484 1.192 20.982 1.00 93.00 310 VAL A N 1
ATOM 2315 C CA . VAL A 1 310 ? -12.513 1.099 19.949 1.00 93.00 310 VAL A CA 1
ATOM 2316 C C . VAL A 1 310 ? -12.992 -0.349 19.837 1.00 93.00 310 VAL A C 1
ATOM 2318 O O . VAL A 1 310 ? -12.620 -1.210 20.633 1.00 93.00 310 VAL A O 1
ATOM 2321 N N . GLY A 1 311 ? -13.842 -0.633 18.854 1.00 88.25 311 GLY A N 1
ATOM 2322 C CA . GLY A 1 311 ? -14.430 -1.958 18.690 1.00 88.25 311 GLY A CA 1
ATOM 2323 C C . GLY A 1 311 ? -15.625 -2.193 19.608 1.00 88.25 311 GLY A C 1
ATOM 2324 O O . GLY A 1 311 ? -16.319 -1.252 20.004 1.00 88.25 311 GLY A O 1
ATOM 2325 N N . ARG A 1 312 ? -15.916 -3.463 19.888 1.00 84.56 312 ARG A N 1
ATOM 2326 C CA . ARG A 1 312 ? -17.072 -3.871 20.702 1.00 84.56 312 ARG A CA 1
ATOM 2327 C C . ARG A 1 312 ? -16.623 -4.071 22.154 1.00 84.56 312 ARG A C 1
ATOM 2329 O O . ARG A 1 312 ? -15.479 -4.449 22.368 1.00 84.56 312 ARG A O 1
ATOM 2336 N N . PRO A 1 313 ? -17.496 -3.919 23.168 1.00 82.69 313 PRO A N 1
ATOM 2337 C CA . PRO A 1 313 ? -17.094 -4.079 24.572 1.00 82.69 313 PRO A CA 1
ATOM 2338 C C . PRO A 1 313 ? -16.436 -5.426 24.908 1.00 82.69 313 PRO A C 1
ATOM 2340 O O . PRO A 1 313 ? -15.573 -5.478 25.777 1.00 82.69 313 PRO A O 1
ATOM 2343 N N . ARG A 1 314 ? -16.838 -6.508 24.224 1.00 82.19 314 ARG A N 1
ATOM 2344 C CA . ARG A 1 314 ? -16.222 -7.838 24.365 1.00 82.19 314 ARG A CA 1
ATOM 2345 C C . ARG A 1 314 ? -14.977 -8.024 23.500 1.00 82.19 314 ARG A C 1
ATOM 2347 O O . ARG A 1 314 ? -14.135 -8.834 23.850 1.00 82.19 314 ARG A O 1
ATOM 2354 N N . LEU A 1 315 ? -14.868 -7.255 22.417 1.00 84.75 315 LEU A N 1
ATOM 2355 C CA . LEU A 1 315 ? -13.835 -7.349 21.386 1.00 84.75 315 LEU A CA 1
ATOM 2356 C C . LEU A 1 315 ? -13.149 -5.986 21.230 1.00 84.75 315 LEU A C 1
ATOM 2358 O O . LEU A 1 315 ? -13.401 -5.275 20.245 1.00 84.75 315 LEU A O 1
ATOM 2362 N N . PRO A 1 316 ? -12.359 -5.565 22.233 1.00 91.44 316 PRO A N 1
ATOM 2363 C CA . PRO A 1 316 ? -11.700 -4.276 22.193 1.00 91.44 316 PRO A CA 1
ATOM 2364 C C . PRO A 1 316 ? -10.615 -4.277 21.118 1.00 91.44 316 PRO A C 1
ATOM 2366 O O . PRO A 1 316 ? -9.823 -5.207 21.006 1.00 91.44 316 PRO A O 1
ATOM 2369 N N . ALA A 1 317 ? -10.557 -3.192 20.365 1.00 93.31 317 ALA A N 1
ATOM 2370 C CA . ALA A 1 317 ? -9.446 -2.843 19.496 1.00 93.31 317 ALA A CA 1
ATOM 2371 C C . ALA A 1 317 ? -8.850 -1.515 19.979 1.00 93.31 317 ALA A C 1
ATOM 2373 O O . ALA A 1 317 ? -9.514 -0.745 20.676 1.00 93.31 317 ALA A O 1
ATOM 2374 N N . TYR A 1 318 ? -7.603 -1.232 19.627 1.00 94.69 318 TYR A N 1
ATOM 2375 C CA . TYR A 1 318 ? -6.883 -0.055 20.107 1.00 94.69 318 TYR A CA 1
ATOM 2376 C C . TYR A 1 318 ? -6.441 0.817 18.946 1.00 94.69 318 TYR A C 1
ATOM 2378 O O . TYR A 1 318 ? -5.744 0.352 18.051 1.00 94.69 318 TYR A O 1
ATOM 2386 N N . VAL A 1 319 ? -6.809 2.094 18.985 1.00 95.38 319 VAL A N 1
ATOM 2387 C CA . VAL A 1 319 ? -6.187 3.123 18.153 1.00 95.38 319 VAL A CA 1
ATOM 2388 C C . VAL A 1 319 ? -5.090 3.780 18.975 1.00 95.38 319 VAL A C 1
ATOM 2390 O O . VA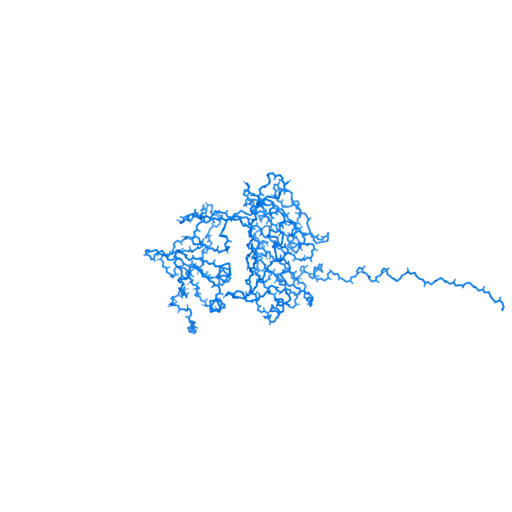L A 1 319 ? -5.358 4.456 19.971 1.00 95.38 319 VAL A O 1
ATOM 2393 N N . VAL A 1 320 ? -3.857 3.581 18.536 1.00 94.81 320 VAL A N 1
ATOM 2394 C CA . VAL A 1 320 ? -2.644 4.119 19.134 1.00 94.81 320 VAL A CA 1
ATOM 2395 C C . VAL A 1 320 ? -2.172 5.307 18.284 1.00 94.81 320 VAL A C 1
ATOM 2397 O O . VAL A 1 320 ? -1.752 5.117 17.139 1.00 94.81 320 VAL A O 1
ATOM 2400 N N . PRO A 1 321 ? -2.264 6.545 18.796 1.00 95.00 321 PRO A N 1
ATOM 2401 C CA . PRO A 1 321 ? -1.665 7.705 18.143 1.00 95.00 321 PRO A CA 1
ATOM 2402 C C . PRO A 1 321 ? -0.134 7.627 18.223 1.00 95.00 321 PRO A C 1
ATOM 2404 O O . PRO A 1 321 ? 0.420 7.480 19.311 1.00 95.00 321 PRO A O 1
ATOM 2407 N N . LEU A 1 322 ? 0.541 7.749 17.079 1.00 94.75 322 LEU A N 1
ATOM 2408 C CA . LEU A 1 322 ? 2.000 7.633 16.981 1.00 94.75 322 LEU A CA 1
ATOM 2409 C C . LEU A 1 322 ? 2.668 9.004 16.850 1.00 94.75 322 LEU A C 1
ATOM 2411 O O . LEU A 1 322 ? 3.520 9.368 17.654 1.00 94.75 322 LEU A O 1
ATOM 2415 N N . GLY A 1 323 ? 2.243 9.777 15.855 1.00 93.75 323 GLY A N 1
ATOM 2416 C CA . GLY A 1 323 ? 2.822 11.065 15.484 1.00 93.75 323 GLY A CA 1
ATOM 2417 C C . GLY A 1 323 ? 1.763 12.027 14.955 1.00 93.75 323 GLY A C 1
ATOM 2418 O O . GLY A 1 323 ? 0.566 11.735 14.989 1.00 93.75 323 GLY A O 1
ATOM 2419 N N . ASP A 1 324 ? 2.208 13.182 14.476 1.00 93.31 324 ASP A N 1
ATOM 2420 C CA . ASP A 1 324 ? 1.380 14.205 13.827 1.00 93.31 324 ASP A CA 1
ATOM 2421 C C . ASP A 1 324 ? 2.203 15.003 12.804 1.00 93.31 324 ASP A C 1
ATOM 2423 O O . ASP A 1 324 ? 3.333 14.631 12.485 1.00 93.31 324 ASP A O 1
ATOM 2427 N N . ALA A 1 325 ? 1.651 16.085 12.258 1.00 90.94 325 ALA A N 1
ATOM 2428 C CA . ALA A 1 325 ? 2.347 16.933 11.294 1.00 90.94 325 ALA A CA 1
ATOM 2429 C C . ALA A 1 325 ? 3.676 17.508 11.827 1.00 90.94 325 ALA A C 1
ATOM 2431 O O . ALA A 1 325 ? 4.604 17.725 11.048 1.00 90.94 325 ALA A O 1
ATOM 2432 N N . ALA A 1 326 ? 3.788 17.741 13.139 1.00 90.12 326 ALA A N 1
ATOM 2433 C CA . ALA A 1 326 ? 4.951 18.373 13.764 1.00 90.12 326 ALA A CA 1
ATOM 2434 C C . ALA A 1 326 ? 5.919 17.374 14.423 1.00 90.12 326 ALA A C 1
ATOM 2436 O O . ALA A 1 326 ? 7.093 17.689 14.628 1.00 90.12 326 ALA A O 1
ATOM 2437 N N . THR A 1 327 ? 5.436 16.184 14.776 1.00 92.69 327 THR A N 1
ATOM 2438 C CA . THR A 1 327 ? 6.133 15.208 15.616 1.00 92.69 327 THR A CA 1
ATOM 2439 C C . THR A 1 327 ? 6.253 13.874 14.894 1.00 92.69 327 THR A C 1
ATOM 2441 O O . THR A 1 327 ? 5.256 13.271 14.486 1.00 92.69 327 THR A O 1
ATOM 2444 N N . SER A 1 328 ? 7.487 13.381 14.790 1.00 93.88 328 SER A N 1
ATOM 2445 C CA . SER A 1 328 ? 7.765 12.037 14.284 1.00 93.88 328 SER A CA 1
ATOM 2446 C C . SER A 1 328 ? 7.137 10.975 15.189 1.00 93.88 328 SER A C 1
ATOM 2448 O O . SER A 1 328 ? 7.335 11.003 16.401 1.00 93.88 328 SER A O 1
ATOM 2450 N N . GLY A 1 329 ? 6.415 10.024 14.602 1.00 93.75 329 GLY A N 1
ATOM 2451 C CA . GLY A 1 329 ? 5.840 8.876 15.298 1.00 93.75 329 GLY A CA 1
ATOM 2452 C C . GLY A 1 329 ? 6.694 7.613 15.243 1.00 93.75 329 GLY A C 1
ATOM 2453 O O . GLY A 1 329 ? 6.220 6.559 15.654 1.00 93.75 329 GLY A O 1
ATOM 2454 N N . TRP A 1 330 ? 7.931 7.681 14.736 1.00 92.50 330 TRP A N 1
ATOM 2455 C CA . TRP A 1 330 ? 8.828 6.520 14.676 1.00 92.50 330 TRP A CA 1
ATOM 2456 C C . TRP A 1 330 ? 9.181 5.967 16.056 1.00 92.50 330 TRP A C 1
ATOM 2458 O O . TRP A 1 330 ? 9.098 4.756 16.237 1.00 92.50 330 TRP A O 1
ATOM 2468 N N . ASP A 1 331 ? 9.497 6.832 17.023 1.00 91.44 331 ASP A N 1
ATOM 2469 C CA . ASP A 1 331 ? 9.807 6.402 18.393 1.00 91.44 331 ASP A CA 1
ATOM 2470 C C . ASP A 1 331 ? 8.576 5.751 19.036 1.00 91.44 331 ASP A C 1
ATOM 2472 O O . ASP A 1 331 ? 8.647 4.630 19.523 1.00 91.44 331 ASP A O 1
ATOM 2476 N N . ALA A 1 332 ? 7.402 6.382 18.916 1.00 91.56 332 ALA A N 1
ATOM 2477 C CA . ALA A 1 332 ? 6.150 5.821 19.423 1.00 91.56 332 ALA A CA 1
ATOM 2478 C C . ALA A 1 332 ? 5.778 4.488 18.747 1.00 91.56 332 ALA A C 1
ATOM 2480 O O . ALA A 1 332 ? 5.232 3.596 19.399 1.00 91.56 332 ALA A O 1
ATOM 2481 N N . LEU A 1 333 ? 6.060 4.338 17.447 1.00 91.06 333 LEU A N 1
ATOM 2482 C CA . LEU A 1 333 ? 5.864 3.079 16.732 1.00 91.06 333 LEU A CA 1
ATOM 2483 C C . LEU A 1 333 ? 6.818 2.012 17.263 1.00 91.06 333 LEU A C 1
ATOM 2485 O O . LEU A 1 333 ? 6.363 0.919 17.580 1.00 91.06 333 LEU A O 1
ATOM 2489 N N . HIS A 1 334 ? 8.106 2.329 17.378 1.00 88.19 334 HIS A N 1
ATOM 2490 C CA . HIS A 1 334 ? 9.114 1.419 17.909 1.00 88.19 334 HIS A CA 1
ATOM 2491 C C . HIS A 1 334 ? 8.764 0.969 19.328 1.00 88.19 334 HIS A C 1
ATOM 2493 O O . HIS A 1 334 ? 8.648 -0.229 19.554 1.00 88.19 334 HIS A O 1
ATOM 2499 N N . ASP A 1 335 ? 8.466 1.903 20.231 1.00 87.88 335 ASP A N 1
ATOM 2500 C CA . ASP A 1 335 ? 8.090 1.614 21.617 1.00 87.88 335 ASP A CA 1
ATOM 2501 C C . ASP A 1 335 ? 6.819 0.747 21.695 1.00 87.88 335 ASP A C 1
ATOM 2503 O O . ASP A 1 335 ? 6.718 -0.168 22.515 1.00 87.88 335 ASP A O 1
ATOM 2507 N N . THR A 1 336 ? 5.841 0.999 20.815 1.00 87.25 336 THR A N 1
ATOM 2508 C CA . THR A 1 336 ? 4.618 0.185 20.729 1.00 87.25 336 THR A CA 1
ATOM 2509 C C . THR A 1 336 ? 4.918 -1.233 20.244 1.00 87.25 336 THR A C 1
ATOM 2511 O O . THR A 1 336 ? 4.391 -2.193 20.804 1.00 87.25 336 THR A O 1
ATOM 2514 N N . LEU A 1 337 ? 5.749 -1.380 19.211 1.00 83.94 337 LEU A N 1
ATOM 2515 C CA . LEU A 1 337 ? 6.140 -2.675 18.651 1.00 83.94 337 LEU A CA 1
ATOM 2516 C C . LEU A 1 337 ? 6.994 -3.480 19.646 1.00 83.94 337 LEU A C 1
ATOM 2518 O O . LEU A 1 337 ? 6.746 -4.669 19.854 1.00 83.94 337 LEU A O 1
ATOM 2522 N N . ASP A 1 338 ? 7.929 -2.831 20.329 1.00 82.69 338 ASP A N 1
ATOM 2523 C CA . ASP A 1 338 ? 8.771 -3.446 21.355 1.00 82.69 338 ASP A CA 1
ATOM 2524 C C . ASP A 1 338 ? 7.946 -3.930 22.553 1.00 82.69 338 ASP A C 1
ATOM 2526 O O . ASP A 1 338 ? 8.197 -5.015 23.082 1.00 82.69 338 ASP A O 1
ATOM 2530 N N . ALA A 1 339 ? 6.907 -3.184 22.943 1.00 77.25 339 ALA A N 1
ATOM 2531 C CA . ALA A 1 339 ? 5.980 -3.600 23.995 1.00 77.25 339 ALA A CA 1
ATOM 2532 C C 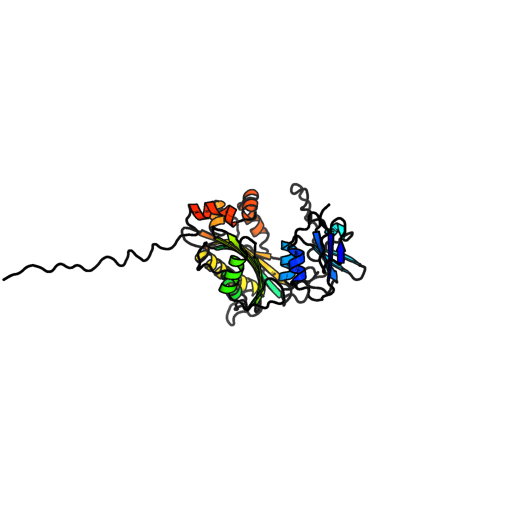. ALA A 1 339 ? 5.143 -4.837 23.615 1.00 77.25 339 ALA A C 1
ATOM 2534 O O . ALA A 1 339 ? 4.766 -5.620 24.491 1.00 77.25 339 ALA A O 1
ATOM 2535 N N . VAL A 1 340 ? 4.861 -5.036 22.322 1.00 74.19 340 VAL A N 1
ATOM 2536 C CA . VAL A 1 340 ? 4.227 -6.263 21.814 1.00 74.19 340 VAL A CA 1
ATOM 2537 C C . VAL A 1 340 ? 5.209 -7.441 21.875 1.00 74.19 340 VAL A C 1
ATOM 2539 O O . VAL A 1 340 ? 4.826 -8.533 22.308 1.00 74.19 340 VAL A O 1
ATOM 2542 N N . GLY A 1 341 ? 6.470 -7.204 21.508 1.00 69.62 341 GLY A N 1
ATOM 2543 C CA . GLY A 1 341 ? 7.563 -8.179 21.503 1.00 69.62 341 GLY A CA 1
ATOM 2544 C C . GLY A 1 341 ? 7.819 -8.791 20.113 1.00 69.62 341 GLY A C 1
ATOM 2545 O O . GLY A 1 341 ? 6.867 -9.094 19.388 1.00 69.62 341 GLY A O 1
ATOM 2546 N N . PRO A 1 342 ? 9.089 -9.008 19.715 1.00 63.06 342 PRO A N 1
ATOM 2547 C CA . PRO A 1 342 ? 9.465 -9.351 18.339 1.00 63.06 342 PRO A CA 1
ATOM 2548 C C . PRO A 1 342 ? 8.956 -10.721 17.871 1.00 63.06 342 PRO A C 1
ATOM 2550 O O . PRO A 1 342 ? 8.571 -10.864 16.711 1.00 63.06 342 PRO A O 1
ATOM 2553 N N . GLU A 1 343 ? 8.888 -11.719 18.755 1.00 61.38 343 GLU A N 1
ATOM 2554 C CA . GLU A 1 343 ? 8.339 -13.042 18.430 1.00 61.38 343 GLU A CA 1
ATOM 2555 C C . GLU A 1 343 ? 6.848 -12.952 18.102 1.00 61.38 343 GLU A C 1
ATOM 2557 O O . GLU A 1 343 ? 6.363 -13.569 17.155 1.00 61.38 343 GLU A O 1
ATOM 2562 N N . ARG A 1 344 ? 6.129 -12.113 18.848 1.00 65.12 344 ARG A N 1
ATOM 2563 C CA . ARG A 1 344 ? 4.701 -11.888 18.650 1.00 65.12 344 ARG A CA 1
ATOM 2564 C C . ARG A 1 344 ? 4.408 -11.046 17.409 1.00 65.12 344 ARG A C 1
ATOM 2566 O O . ARG A 1 344 ? 3.428 -11.302 16.717 1.00 65.12 344 ARG A O 1
ATOM 2573 N N . LEU A 1 345 ? 5.277 -10.091 17.075 1.00 61.81 345 LEU A N 1
ATOM 2574 C CA . LEU A 1 345 ? 5.203 -9.355 15.809 1.00 61.81 345 LEU A CA 1
ATOM 2575 C C . LEU A 1 345 ? 5.407 -10.268 14.601 1.00 61.81 345 LEU A C 1
ATOM 2577 O O . LEU A 1 345 ? 4.723 -10.100 13.594 1.00 61.81 345 LEU A O 1
ATOM 2581 N N . ALA A 1 346 ? 6.312 -11.246 14.693 1.00 61.22 346 ALA A N 1
ATOM 2582 C CA . ALA A 1 346 ? 6.514 -12.220 13.624 1.00 61.22 346 ALA A CA 1
ATOM 2583 C C . ALA A 1 346 ? 5.248 -13.061 13.372 1.00 61.22 346 ALA A C 1
ATOM 2585 O O . ALA A 1 346 ? 4.919 -13.334 12.215 1.00 61.22 346 ALA A O 1
ATOM 2586 N N . GLU A 1 347 ? 4.490 -13.402 14.420 1.00 61.72 347 GLU A N 1
ATOM 2587 C CA . GLU A 1 347 ? 3.174 -14.042 14.277 1.00 61.72 347 GLU A CA 1
ATOM 2588 C C . GLU A 1 347 ? 2.143 -13.129 13.590 1.00 61.72 347 GLU A C 1
ATOM 2590 O O . GLU A 1 347 ? 1.353 -13.608 12.782 1.00 61.72 347 GLU A O 1
ATOM 2595 N N . MET A 1 348 ? 2.175 -11.813 13.837 1.00 57.84 348 MET A N 1
ATOM 2596 C CA . MET A 1 348 ? 1.214 -10.850 13.269 1.00 57.84 348 MET A CA 1
ATOM 2597 C C . MET A 1 348 ? 1.330 -10.634 11.757 1.00 57.84 348 MET A C 1
ATOM 2599 O O . MET A 1 348 ? 0.388 -10.135 11.143 1.00 57.84 348 MET A O 1
ATOM 2603 N N . VAL A 1 349 ? 2.487 -10.930 11.162 1.00 57.19 349 VAL A N 1
ATOM 2604 C CA . VAL A 1 349 ? 2.778 -10.648 9.744 1.00 57.19 349 VAL A CA 1
ATOM 2605 C C . VAL A 1 349 ? 3.045 -11.909 8.925 1.00 57.19 349 VAL A C 1
ATOM 2607 O O . VAL A 1 349 ? 3.403 -11.800 7.753 1.00 57.19 349 VAL A O 1
ATOM 2610 N N . SER A 1 350 ? 2.878 -13.095 9.519 1.00 52.50 350 SER A N 1
ATOM 2611 C CA . SER A 1 350 ? 3.094 -14.379 8.847 1.00 52.50 350 SER A CA 1
ATOM 2612 C C . SER A 1 350 ? 1.829 -14.823 8.106 1.00 52.50 350 SER A C 1
ATOM 2614 O O . SER A 1 350 ? 0.867 -15.244 8.743 1.00 52.50 350 SER A O 1
ATOM 2616 N N . PRO A 1 351 ? 1.782 -14.756 6.764 1.00 55.44 351 PRO A N 1
ATOM 2617 C CA . PRO A 1 351 ? 0.653 -15.288 6.024 1.00 55.44 351 PRO A CA 1
ATOM 2618 C C . PRO A 1 351 ? 0.652 -16.827 6.027 1.00 55.44 351 PRO A C 1
ATOM 2620 O O . PRO A 1 351 ? 1.726 -17.437 5.999 1.00 55.44 351 PRO A O 1
ATOM 2623 N N . PRO A 1 352 ? -0.533 -17.449 5.914 1.00 56.22 352 PRO A N 1
ATOM 2624 C CA . PRO A 1 352 ? -1.853 -16.809 5.839 1.00 56.22 352 PRO A CA 1
ATOM 2625 C C . PRO A 1 352 ? -2.408 -16.410 7.220 1.00 56.22 352 PRO A C 1
ATOM 2627 O O . PRO A 1 352 ? -2.578 -17.250 8.095 1.00 56.22 352 PRO A O 1
ATOM 2630 N N . LEU A 1 353 ? -2.741 -15.122 7.394 1.00 59.12 353 LEU A N 1
ATOM 2631 C CA . LEU A 1 353 ? -3.161 -14.577 8.693 1.00 59.12 353 LEU A CA 1
ATOM 2632 C C . LEU A 1 353 ? -4.518 -15.123 9.146 1.00 59.12 353 LEU A C 1
ATOM 2634 O O . LEU A 1 353 ? -4.690 -15.412 10.319 1.00 59.12 353 LEU A O 1
ATOM 2638 N N . LEU A 1 354 ? -5.462 -15.314 8.218 1.00 55.38 354 LEU A N 1
ATOM 2639 C CA . LEU A 1 354 ? -6.732 -15.975 8.518 1.00 55.38 354 LEU A CA 1
ATOM 2640 C C . LEU A 1 354 ? -6.532 -17.376 9.120 1.00 55.38 354 LEU A C 1
ATOM 2642 O O . LEU A 1 354 ? -7.136 -17.637 10.144 1.00 55.38 354 LEU A O 1
ATOM 2646 N N . GLU A 1 355 ? -5.652 -18.223 8.562 1.00 60.88 355 GLU A N 1
ATOM 2647 C CA . GLU A 1 355 ? -5.365 -19.550 9.149 1.00 60.88 355 GLU A CA 1
ATOM 2648 C C . GLU A 1 355 ? -4.686 -19.407 10.515 1.00 60.88 355 GLU A C 1
ATOM 2650 O O . GLU A 1 355 ? -4.986 -20.146 11.444 1.00 60.88 355 GLU A O 1
ATOM 2655 N N . ALA A 1 356 ? -3.796 -18.418 10.669 1.00 58.28 356 ALA A N 1
ATOM 2656 C CA . ALA A 1 356 ? -3.171 -18.135 11.957 1.00 58.28 356 ALA A CA 1
ATOM 2657 C C . ALA A 1 356 ? -4.185 -17.686 13.024 1.00 58.28 356 ALA A C 1
ATOM 2659 O O . ALA A 1 356 ? -3.935 -17.894 14.211 1.00 58.28 356 ALA A O 1
ATOM 2660 N N . TRP A 1 357 ? -5.298 -17.072 12.617 1.00 63.09 357 TRP A N 1
ATOM 2661 C CA . TRP A 1 357 ? -6.312 -16.494 13.499 1.00 63.09 357 TRP A CA 1
ATOM 2662 C C . TRP A 1 357 ? -7.600 -17.317 13.593 1.00 63.09 357 TRP A C 1
ATOM 2664 O O . TRP A 1 357 ? -8.502 -16.897 14.301 1.00 63.09 357 TRP A O 1
ATOM 2674 N N . GLU A 1 358 ? -7.701 -18.478 12.945 1.00 62.72 358 GLU A N 1
ATOM 2675 C CA . GLU A 1 358 ? -8.898 -19.336 12.986 1.00 62.72 358 GLU A CA 1
ATOM 2676 C C . GLU A 1 358 ? -9.291 -19.733 14.414 1.00 62.72 358 GLU A C 1
ATOM 2678 O O . GLU A 1 358 ? -10.431 -19.497 14.807 1.00 62.72 358 GLU A O 1
ATOM 2683 N N . ASP A 1 359 ? -8.335 -20.207 15.220 1.00 60.91 359 ASP A N 1
ATOM 2684 C CA . ASP A 1 359 ? -8.588 -20.587 16.617 1.00 60.91 359 ASP A CA 1
ATOM 2685 C C . ASP A 1 359 ? -9.128 -19.400 17.440 1.00 60.91 359 ASP A C 1
ATOM 2687 O O . ASP A 1 359 ? -10.112 -19.535 18.164 1.00 60.91 359 ASP A O 1
ATOM 2691 N N . ASP A 1 360 ? -8.548 -18.204 17.268 1.00 61.62 360 ASP A N 1
ATOM 2692 C CA . ASP A 1 360 ? -8.978 -16.983 17.964 1.00 61.62 360 ASP A CA 1
ATOM 2693 C C . ASP A 1 360 ? -10.391 -16.544 17.518 1.00 61.62 360 ASP A C 1
ATOM 2695 O O . ASP A 1 360 ? -11.171 -16.000 18.306 1.00 61.62 360 ASP A O 1
ATOM 2699 N N . LEU A 1 361 ? -10.726 -16.753 16.238 1.00 63.19 361 LEU A N 1
ATOM 2700 C CA . LEU A 1 361 ? -12.025 -16.402 15.659 1.00 63.19 361 LEU A CA 1
ATOM 2701 C C . LEU A 1 361 ? -13.130 -17.373 16.100 1.00 63.19 361 LEU A C 1
ATOM 2703 O O . LEU A 1 361 ? -14.252 -16.911 16.334 1.00 63.19 361 LEU A O 1
ATOM 2707 N N . ASP A 1 362 ? -12.802 -18.657 16.256 1.00 59.16 362 ASP A N 1
ATOM 2708 C CA . ASP A 1 362 ? -13.710 -19.727 16.682 1.00 59.16 362 ASP A CA 1
ATOM 2709 C C . ASP A 1 362 ? -13.928 -19.744 18.205 1.00 59.16 362 ASP A C 1
ATOM 2711 O O . ASP A 1 362 ? -15.073 -19.817 18.661 1.00 59.16 362 ASP A O 1
ATOM 2715 N N . GLU A 1 363 ? -12.866 -19.622 19.014 1.00 53.34 363 GLU A N 1
ATOM 2716 C CA . GLU A 1 363 ? -12.952 -19.628 20.488 1.00 53.34 363 GLU A CA 1
ATOM 2717 C C . GLU A 1 363 ? -13.806 -18.476 21.037 1.00 53.34 363 GLU A C 1
ATOM 2719 O O . GLU A 1 363 ? -14.443 -18.599 22.091 1.00 53.34 363 GLU A O 1
ATOM 2724 N N . HIS A 1 364 ? -13.849 -17.360 20.308 1.00 53.56 364 HIS A N 1
ATOM 2725 C CA . HIS A 1 364 ? -14.522 -16.136 20.732 1.00 53.56 364 HIS A CA 1
ATOM 2726 C C . HIS A 1 364 ? -15.711 -15.733 19.857 1.00 53.56 364 HIS A C 1
ATOM 2728 O O . HIS A 1 364 ? -16.251 -14.640 20.036 1.00 53.56 364 HIS A O 1
ATOM 2734 N N . ASP A 1 365 ? -16.134 -16.601 18.935 1.00 61.00 365 ASP A N 1
ATOM 2735 C CA . ASP A 1 365 ? -17.249 -16.351 18.017 1.00 61.00 365 ASP A CA 1
ATOM 2736 C C . ASP A 1 365 ? -17.127 -15.000 17.263 1.00 61.00 365 ASP A C 1
ATOM 2738 O O . ASP A 1 365 ? -18.101 -14.314 16.926 1.00 61.00 365 ASP A O 1
ATOM 2742 N N . LEU A 1 366 ? -15.887 -14.580 16.981 1.00 61.12 366 LEU A N 1
ATOM 2743 C CA . LEU A 1 366 ? -15.578 -13.271 16.390 1.00 61.12 366 LEU A CA 1
ATOM 2744 C C . LEU A 1 366 ? -16.237 -13.132 15.008 1.00 61.12 366 LEU A C 1
ATOM 2746 O O . LEU A 1 366 ? -16.685 -12.047 14.604 1.00 61.12 366 LEU A O 1
ATOM 2750 N N . LEU A 1 367 ? -16.362 -14.261 14.304 1.00 54.09 367 LEU A N 1
ATOM 2751 C CA . LEU A 1 367 ? -16.993 -14.379 12.996 1.00 54.09 367 LEU A CA 1
ATOM 2752 C C . LEU A 1 367 ? -18.448 -14.890 13.005 1.00 54.09 367 LEU A C 1
ATOM 2754 O O . LEU A 1 367 ? -19.048 -14.868 11.934 1.00 54.09 367 LEU A O 1
ATOM 2758 N N . HIS A 1 368 ? -19.084 -15.255 14.125 1.00 53.91 368 HIS A N 1
ATOM 2759 C CA . HIS A 1 368 ? -20.520 -15.616 14.115 1.00 53.91 368 HIS A CA 1
ATOM 2760 C C . HIS A 1 368 ? -21.401 -14.890 15.143 1.00 53.91 368 HIS A C 1
ATOM 2762 O O . HIS A 1 368 ? -22.625 -15.033 15.089 1.00 53.91 368 HIS A O 1
ATOM 2768 N N . GLU A 1 369 ? -20.868 -13.951 15.938 1.00 51.59 369 GLU A N 1
ATOM 2769 C CA . GLU A 1 369 ? -21.692 -13.053 16.762 1.00 51.59 369 GLU A CA 1
ATOM 2770 C C . GLU A 1 369 ? -22.568 -12.115 15.889 1.00 51.59 369 GLU A C 1
ATOM 2772 O O . GLU A 1 369 ? -22.111 -11.033 15.506 1.00 51.59 369 GLU A O 1
ATOM 2777 N N . HIS A 1 370 ? -23.761 -12.557 15.451 1.00 44.03 370 HIS A N 1
ATOM 2778 C CA . HIS A 1 370 ? -25.083 -11.927 15.673 1.00 44.03 370 HIS A CA 1
ATOM 2779 C C . HIS A 1 370 ? -26.235 -12.648 14.911 1.00 44.03 370 HIS A C 1
ATOM 2781 O O . HIS A 1 370 ? -26.481 -12.361 13.743 1.00 44.03 370 HIS A O 1
ATOM 2787 N N . TRP A 1 371 ? -27.010 -13.510 15.595 1.00 36.03 371 TRP A N 1
ATOM 2788 C CA . TRP A 1 371 ? -28.424 -13.809 15.251 1.00 36.03 371 TRP A CA 1
ATOM 2789 C C . TRP A 1 371 ? -29.310 -14.138 16.477 1.00 36.03 371 TRP A C 1
ATOM 2791 O O . TRP A 1 371 ? -30.260 -14.901 16.375 1.00 36.03 371 TRP A O 1
ATOM 2801 N N . ARG A 1 372 ? -29.039 -13.619 17.685 1.00 36.66 372 ARG A N 1
ATOM 2802 C CA . ARG A 1 372 ? -29.872 -13.969 18.867 1.00 36.66 372 ARG A CA 1
ATOM 2803 C C . ARG A 1 372 ? -30.438 -12.817 19.696 1.00 36.66 372 ARG A C 1
ATOM 2805 O O . ARG A 1 372 ? -30.928 -13.072 20.787 1.00 36.66 372 ARG A O 1
ATOM 2812 N N . ALA A 1 373 ? -30.435 -11.579 19.207 1.00 36.91 373 ALA A N 1
ATOM 2813 C CA . ALA A 1 373 ? -30.957 -10.466 20.007 1.00 36.91 373 ALA A CA 1
ATOM 2814 C C . ALA A 1 373 ? -32.425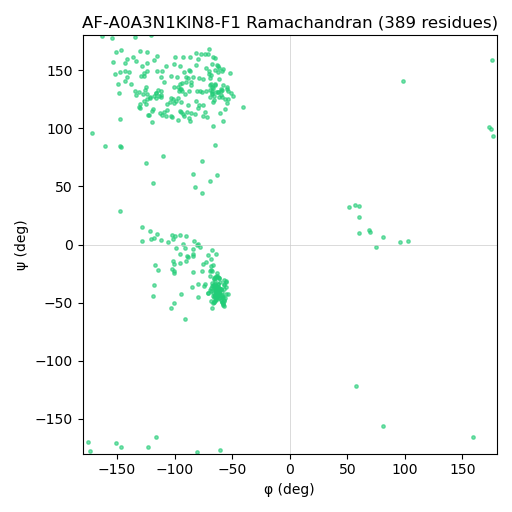 -10.066 19.746 1.00 36.91 373 ALA A C 1
ATOM 2816 O O . ALA A 1 373 ? -32.987 -9.427 20.624 1.00 36.91 373 ALA A O 1
ATOM 2817 N N . ASP A 1 374 ? -33.077 -10.474 18.646 1.00 38.31 374 ASP A N 1
ATOM 2818 C CA . ASP A 1 374 ? -34.387 -9.885 18.278 1.00 38.31 374 ASP A CA 1
ATOM 2819 C C . ASP A 1 374 ? -35.589 -10.846 18.178 1.00 38.31 374 ASP A C 1
ATOM 2821 O O . ASP A 1 374 ? -36.691 -10.403 17.860 1.00 38.31 374 ASP A O 1
ATOM 2825 N N . THR A 1 375 ? -35.456 -12.138 18.501 1.00 36.41 375 THR A N 1
ATOM 2826 C CA . THR A 1 375 ? -36.596 -13.081 18.406 1.00 36.41 375 THR A CA 1
ATOM 2827 C C . THR A 1 375 ? -37.297 -13.424 19.721 1.00 36.41 375 THR A C 1
ATOM 2829 O O . THR A 1 375 ? -38.427 -13.897 19.663 1.00 36.41 375 THR A O 1
ATOM 2832 N N . ASP A 1 376 ? -36.727 -13.116 20.890 1.00 37.03 376 ASP A N 1
ATOM 2833 C CA . ASP A 1 376 ? -37.342 -13.465 22.190 1.00 37.03 376 ASP A CA 1
ATOM 2834 C C . ASP A 1 376 ? -38.060 -12.299 22.898 1.00 37.03 376 ASP A C 1
ATOM 2836 O O . ASP A 1 376 ? -38.584 -12.467 23.996 1.00 37.03 376 ASP A O 1
ATOM 2840 N N . ALA A 1 377 ? -38.163 -11.124 22.267 1.00 38.97 377 ALA A N 1
ATOM 2841 C CA . ALA A 1 377 ? -38.870 -9.967 22.836 1.00 38.97 377 ALA A CA 1
ATOM 2842 C C . ALA A 1 377 ? -40.298 -9.752 22.288 1.00 38.97 377 ALA A C 1
ATOM 2844 O O . ALA A 1 377 ? -40.919 -8.739 22.598 1.00 38.97 377 ALA A O 1
ATOM 2845 N N . SER A 1 378 ? -40.844 -10.679 21.486 1.00 38.72 378 SER A N 1
ATOM 2846 C CA . SER A 1 378 ? -42.212 -10.556 20.934 1.00 38.72 378 SER A CA 1
ATOM 2847 C C . SER A 1 378 ? -43.170 -11.700 21.287 1.00 38.72 378 SER A C 1
ATOM 2849 O O . SER A 1 378 ? -44.273 -11.760 20.752 1.00 38.72 378 SER A O 1
ATOM 2851 N N . ALA A 1 379 ? -42.805 -12.570 22.232 1.00 41.12 379 ALA A N 1
ATOM 2852 C CA . ALA A 1 379 ? -43.662 -13.664 22.692 1.00 41.12 379 ALA A CA 1
ATOM 2853 C C . ALA A 1 379 ? -44.002 -13.557 24.189 1.00 41.12 379 ALA A C 1
ATOM 2855 O O . ALA A 1 379 ? -43.811 -14.503 24.945 1.00 41.12 379 ALA A O 1
ATOM 2856 N N . SER A 1 380 ? -44.521 -12.408 24.628 1.00 40.28 380 SER A N 1
ATOM 2857 C CA . SER A 1 380 ? -45.278 -12.323 25.885 1.00 40.28 380 SER A CA 1
ATOM 2858 C C . SER A 1 380 ? -46.156 -11.069 25.913 1.00 40.28 380 SER A C 1
ATOM 2860 O O . SER A 1 380 ? -45.718 -10.030 26.392 1.00 40.28 380 SER A O 1
ATOM 2862 N N . ASP A 1 381 ? -47.357 -11.148 25.341 1.00 40.25 381 ASP A N 1
ATOM 2863 C CA . ASP A 1 381 ? -48.594 -10.654 25.974 1.00 40.25 381 ASP A CA 1
ATOM 2864 C C . ASP A 1 381 ? -49.756 -10.741 24.984 1.00 40.25 381 ASP A C 1
ATOM 2866 O O . ASP A 1 381 ? -49.879 -9.913 24.082 1.00 40.25 381 ASP A O 1
ATOM 2870 N N . THR A 1 382 ? -50.600 -11.763 25.132 1.00 40.12 382 THR A N 1
ATOM 2871 C CA . THR A 1 382 ? -52.072 -11.655 25.120 1.00 40.12 382 THR A CA 1
ATOM 2872 C C . THR A 1 382 ? -52.675 -13.053 25.227 1.00 40.12 382 THR A C 1
ATOM 2874 O O . THR A 1 382 ? -52.878 -13.731 24.230 1.00 40.12 382 THR A O 1
ATOM 2877 N N . ASP A 1 383 ? -52.980 -13.469 26.452 1.00 36.16 383 ASP A N 1
ATOM 2878 C CA . ASP A 1 383 ? -54.092 -14.386 26.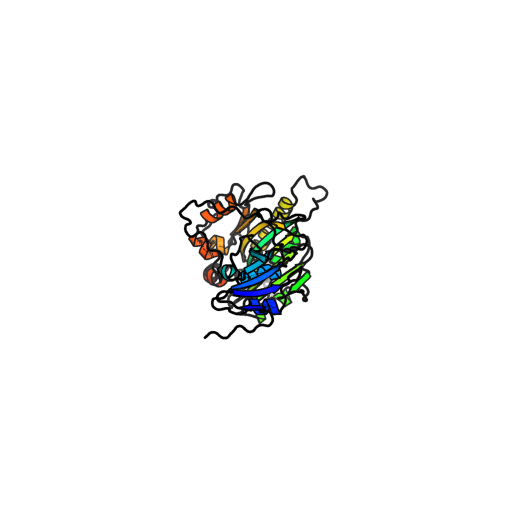716 1.00 36.16 383 ASP A CA 1
ATOM 2879 C C . ASP A 1 383 ? -54.663 -14.013 28.091 1.00 36.16 383 ASP A C 1
ATOM 2881 O O . ASP A 1 383 ? -54.249 -14.516 29.134 1.00 36.16 383 ASP A O 1
ATOM 2885 N N . GLU A 1 384 ? -55.564 -13.025 28.090 1.00 40.44 384 GLU A N 1
ATOM 2886 C CA . GLU A 1 384 ? -56.364 -12.656 29.258 1.00 40.44 384 GLU A CA 1
ATOM 2887 C C . GLU A 1 384 ? -57.685 -13.437 29.209 1.00 40.44 384 GLU A C 1
ATOM 2889 O O . GLU A 1 384 ? -58.536 -13.262 28.335 1.00 40.44 384 GLU A O 1
ATOM 2894 N N . GLU A 1 385 ? -57.786 -14.358 30.158 1.00 36.81 385 GLU A N 1
ATOM 2895 C CA . GLU A 1 385 ? -58.844 -15.326 30.404 1.00 36.81 385 GLU A CA 1
ATOM 2896 C C . GLU A 1 385 ? -60.160 -14.631 30.824 1.00 36.81 385 GLU A C 1
ATOM 2898 O O . GLU A 1 385 ? -60.214 -13.884 31.802 1.00 36.81 385 GLU A O 1
ATOM 2903 N N . ALA A 1 386 ? -61.249 -14.872 30.085 1.00 46.75 386 ALA A N 1
ATOM 2904 C CA . ALA A 1 386 ? -62.585 -14.362 30.407 1.00 46.75 386 ALA A CA 1
ATOM 2905 C C . ALA A 1 386 ? -63.268 -15.193 31.523 1.00 46.75 386 ALA A C 1
ATOM 2907 O O . ALA A 1 386 ? -63.138 -16.419 31.532 1.00 46.75 386 ALA A O 1
ATOM 2908 N N . PRO A 1 387 ? -64.050 -14.581 32.440 1.00 48.84 387 PRO A N 1
ATOM 2909 C CA . PRO A 1 387 ? -64.627 -15.286 33.586 1.00 48.84 387 PRO A CA 1
ATOM 2910 C C . PRO A 1 387 ? -65.977 -15.966 33.265 1.00 48.84 387 PRO A C 1
ATOM 2912 O O . PRO A 1 387 ? -66.653 -15.594 32.301 1.00 48.84 387 PRO A O 1
ATOM 2915 N N . PRO A 1 388 ? -66.417 -16.945 34.085 1.00 50.62 388 PRO A N 1
ATOM 2916 C CA . PRO A 1 388 ? -67.568 -17.786 33.782 1.00 50.62 388 PRO A CA 1
ATOM 2917 C C . PRO A 1 388 ? -68.889 -17.181 34.280 1.00 50.62 388 PRO A C 1
ATOM 2919 O O . PRO A 1 388 ? -68.972 -16.645 35.385 1.00 50.62 388 PRO A O 1
ATOM 2922 N N . GLY A 1 389 ? -69.958 -17.361 33.503 1.00 40.44 389 GLY A N 1
ATOM 2923 C CA . GLY A 1 389 ? -71.325 -17.061 33.931 1.00 40.44 389 GLY A CA 1
ATOM 2924 C C . GLY A 1 389 ? -72.374 -17.541 32.927 1.00 40.44 389 GLY A C 1
ATOM 2925 O O . GLY A 1 389 ? -72.662 -16.843 31.963 1.00 40.44 389 GLY A O 1
ATOM 2926 N N . ALA A 1 390 ? -72.936 -18.729 33.170 1.00 40.19 390 ALA A N 1
ATOM 2927 C CA . ALA A 1 390 ? -74.205 -19.196 32.589 1.00 40.19 390 ALA A CA 1
ATOM 2928 C C . ALA A 1 390 ? -75.389 -18.444 33.262 1.00 40.19 390 ALA A C 1
ATOM 2930 O O . ALA A 1 390 ? -75.166 -17.850 34.325 1.00 40.19 390 ALA A O 1
ATOM 2931 N N . PRO A 1 391 ? -76.627 -18.430 32.721 1.00 49.84 391 PRO A N 1
ATOM 2932 C CA . PRO A 1 391 ? -77.366 -19.588 32.194 1.00 49.84 391 PRO A CA 1
ATOM 2933 C C . PRO A 1 391 ? -77.634 -19.602 30.684 1.00 49.84 391 PRO A C 1
ATOM 2935 O O . PRO A 1 391 ? -77.710 -18.514 30.070 1.00 49.84 391 PRO A O 1
#

Nearest PDB structures (foldseek):
  3vca-assembly1_A  TM=4.873E-01  e=3.302E+00  Sinorhizobium meliloti 1021
  6ap4-assembly2_D  TM=1.262E-01  e=8.977E-02  Acinetobacter baumannii
  4qur-assembly1_A  TM=4.889E-01  e=5.219E+00  Sinorhizobium meliloti 1021
  6l7w-assembly2_B  TM=4.864E-01  e=8.734E+00  Trypanosoma cruzi strain CL Brener
  6ap4-assembly8_P  TM=1.181E-01  e=1.322E+00  Acinetobacter baumannii

Solvent-accessible surface area (backbone atoms only — not comparable to full-atom values): 21864 Å² total; per-residue (Å²): 133,82,79,79,89,83,54,93,69,56,75,46,75,61,93,26,24,39,34,27,78,45,90,47,57,68,38,63,26,30,61,70,55,48,55,54,52,69,52,88,56,85,82,36,24,44,33,42,36,30,46,62,80,27,24,32,32,52,50,28,49,52,47,33,59,76,51,63,32,39,49,35,27,31,51,96,88,67,53,40,20,33,32,82,62,49,50,76,33,94,44,74,57,58,59,28,51,76,87,76,72,78,93,51,87,86,51,92,65,75,76,76,78,79,54,77,77,42,76,63,71,84,58,39,55,27,39,36,36,43,37,35,33,51,41,44,66,50,90,83,59,60,51,63,55,68,56,39,45,48,33,33,46,45,46,70,30,53,61,51,26,26,31,78,34,45,79,61,77,40,65,59,45,44,63,63,52,33,52,53,34,57,70,47,44,74,47,74,36,57,31,30,37,34,32,67,52,35,40,24,36,44,33,37,40,38,57,91,80,18,32,41,38,40,37,39,38,41,34,38,48,56,91,71,72,60,95,89,59,76,101,64,55,53,59,45,56,35,51,52,36,38,49,54,34,52,40,49,42,32,59,77,48,46,32,40,40,31,47,31,30,42,31,62,38,42,87,86,58,36,46,59,60,44,33,60,72,83,66,32,40,28,38,35,36,41,13,31,63,46,29,58,78,67,68,61,52,80,90,59,52,74,45,100,46,82,66,43,82,32,33,41,96,91,42,48,16,38,41,38,56,33,31,54,86,92,40,77,3,58,65,38,45,50,44,40,50,60,59,67,28,70,75,55,51,53,62,76,72,44,79,61,53,63,74,74,39,44,65,64,32,62,80,63,37,70,63,66,81,79,89,80,86,80,78,82,82,77,81,82,89,89,86,83,83,83,85,90,81,84,135

Secondary structure (DSSP, 8-state):
-PPP---TT--EE-SSEEEEEE--SEE---HHHHHHHHS--TTPEEEEEEETT-EE-HHHHHHHHHTT-EEEEE-TTS-EEETTT-PEESSTTGGGSPPPPPS-TTS---PPPP--SSB--S-EEEEEEEEEEEE-S-TT--TTHHHHHHHHHHHSS---EEESSSS--EE--HHHHHHHHHHTTTSPEEEEEEETTEEEEEEEEE-SS-EEEEEEEEEEPPS---TT--S--HHHHHHHHHHHHHHHHHHHSEEEEEEEEEEEE-TT--EESSBPPPPEEEEEEE-HHHHHHTT--GGG---SSPPEEEEETTEEEEEEE---SSS--HHHHHHHHHHH-HHHHHHHTSS-HHHHHHHHHHHTTTTT--SSSSSSSSS-----PPPP---